Protein AF-0000000076554107 (afdb_homodimer)

InterPro domains:
  IPR000534 Semialdehyde dehydrogenase, NAD-binding [PF01118] (7-116)
  IPR000534 Semialdehyde dehydrogenase, NAD-binding [SM00859] (7-121)
  IPR012280 Semialdehyde dehydrogenase, dimerisation domain [PF02774] (153-327)
  IPR036291 NAD(P)-binding domain superfamily [SSF51735] (6-167)

Nearest PDB structures (foldseek):
  2hjs-assembly1_A-2  TM=8.634E-01  e=2.746E-31  Pseudomonas aeruginosa PAO1
  2r00-assembly2_C-2  TM=8.780E-01  e=4.521E-29  Vibrio cholerae
  2qz9-assembly2_B-2  TM=8.820E-01  e=4.201E-28  Vibrio cholerae
  2yv3-assembly1_B  TM=8.570E-01  e=8.492E-24  Thermus thermophilus HB8
  2r00-assembly1_A  TM=8.072E-01  e=1.768E-21  Vibrio cholerae

Solvent-accessible surface area (backbone atoms only — not comparable to full-atom values): 36390 Å² total; per-residue (Å²): 127,84,82,76,65,45,28,34,35,32,35,18,32,84,33,63,47,19,42,39,30,34,45,50,39,48,74,40,96,59,37,74,35,49,73,43,37,20,25,58,71,90,53,35,68,41,76,47,60,54,39,92,38,80,36,57,26,33,58,74,48,69,72,68,30,58,78,22,49,33,34,36,32,30,40,53,39,67,58,41,68,70,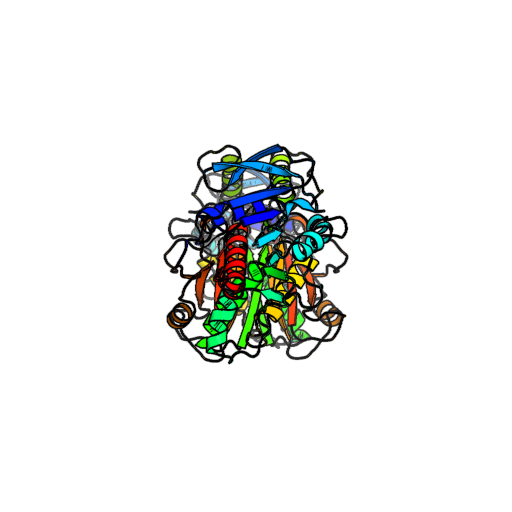44,50,62,42,30,41,73,43,63,19,46,37,40,29,65,46,57,61,52,69,81,42,87,71,36,40,67,42,45,55,73,34,45,61,54,42,48,79,77,44,78,90,74,57,96,68,87,54,94,79,43,62,33,33,28,36,45,51,45,66,22,46,54,53,43,38,51,46,37,34,28,46,74,75,46,50,53,66,38,38,36,35,45,35,35,40,25,25,47,83,66,30,63,67,34,33,49,46,42,51,47,24,44,54,20,56,77,66,73,45,81,62,75,50,66,46,39,61,54,80,45,51,50,23,49,30,70,56,64,52,88,76,18,73,49,54,53,66,60,51,45,51,48,35,52,53,45,32,52,59,53,34,66,80,72,54,62,69,74,48,76,45,52,27,46,38,45,24,51,48,21,32,36,32,50,28,44,36,32,36,75,53,70,41,40,64,68,57,53,51,59,36,51,56,52,89,63,40,40,81,44,56,84,92,45,81,62,62,16,19,66,71,14,52,88,34,76,34,39,26,35,32,77,42,61,74,52,75,90,73,51,65,36,37,45,34,39,38,42,38,11,24,13,45,52,51,39,35,28,52,44,39,51,46,45,50,52,57,51,54,71,65,51,79,78,73,73,79,123,125,84,82,77,65,45,29,34,35,32,34,19,32,85,34,63,47,19,42,40,31,34,44,51,38,46,74,41,98,58,37,76,36,49,74,45,36,21,25,58,70,91,55,35,68,41,76,47,61,52,38,95,36,80,37,54,26,34,58,74,47,69,71,68,29,59,77,22,49,33,35,37,32,29,40,52,39,66,57,42,68,70,44,50,62,44,30,42,73,41,62,19,46,36,39,28,64,45,56,61,54,67,80,42,86,72,35,40,66,42,45,54,72,35,46,60,55,40,48,78,76,44,74,91,76,57,95,66,88,53,94,78,42,64,34,32,27,38,46,50,45,66,22,47,55,53,42,37,51,46,37,34,27,45,75,75,48,50,53,66,37,38,36,36,45,36,37,39,25,26,45,82,66,30,63,67,34,33,50,46,44,50,47,26,44,54,20,57,77,66,73,45,81,62,74,50,67,48,38,62,54,81,44,51,50,23,48,33,70,56,64,52,89,74,17,74,49,55,52,66,61,52,45,51,47,35,54,53,46,31,53,59,53,35,64,81,72,53,63,68,74,47,79,44,53,27,46,39,47,23,50,51,21,32,37,32,49,29,45,36,31,36,75,55,70,40,38,63,67,56,53,50,58,34,49,56,50,90,63,41,40,80,45,56,85,90,45,82,64,63,17,19,66,72,14,50,89,33,78,35,38,27,38,33,78,42,60,74,48,74,89,74,50,64,35,36,46,34,40,38,42,36,11,24,14,45,52,50,38,36,30,51,44,39,50,44,44,50,54,57,53,54,72,64,50,77,78,73,72,80,122

Secondary structure (DSSP, 8-state):
------EEEEETTTSHHHHHHHHHHHTSTTTTSEEEEEE-GGGTT-EEEETTEEEEEEEP-GGGGTT-SEEEE-S-HHHHHHHHHHHHHTT-EEEESS-TTTTSTT-EEE-HHHHHHHHTTS-S-S----TT---EEEPPHHHHHHHHHHHHHHHHS-EEEEEEEEEE-GGGG-HHHHHHHHHHHHHHHTT-PPP-SS-SS--TT--BS---TT-S--HHHHHHHHHHHHHHHHTT-S--EEEEEEE-S-SS-EEEEEEEEEEEEE-HHHHHHHH-STTEEE--TTSPPP-HHHHTT-SSEEEEEEESSGGG--EEEEEEEEEE-HHHHHHHHHHHHHHHHHTTS------/------EEEEETTTSHHHHHHHHHHHTSTTTTSEEEEEE-GGGTT-EEEETTEEEEEEEP-GGGGTT-SEEEE-S-HHHHHHHHHHHHHTT-EEEESS-TTTTSTT-EEE-HHHHHHHHTTS-S-S----TT---EEEPPHHHHHHHHHHHHHHHHS-EEEEEEEEEE-GGGGHHHHHHHHHHHHHHHHTT-PPP-SS-SS--TT--BS---TT-SS-HHHHHHHHHHHHHHHHTT-S--EEEEEEE-S-SS-EEEEEEEEEEEEE-HHHHHHHH-STTEEE--TTSPPP-HHHHTT-SSEEEEEEESSGGG--EEEEEEEEEE-HHHHHHHHHHHHHHHHHTTS------

Sequence (702 aa):
MANRMYRIGIVGASSLAGKELSDELGESLLAASDVMLLDDEDVAGQVTTAGDEPAFIQRIEASSFERMDFVFFAGGADVTKKHWQDARRAGASIVDLTYALEREKDVLVRAPWVAEELEAKIPRTGPEPDLKTPAVVAAHPVAVMLALTMARLQAKLPVASVAATVMEPASEHGRAAMDELHQQTVNLLSFQSLPREQYDAQVSFNLLPALGESAKISLEKTERRIRNQYVSISSGLLPSLALQIVQAPVFHGYVISVLVELSQPTTVVEVEEALSGDHVDLVAEESEPPSNLSAAGQEDIMVRVTGESDGGRPGRRFWLWLAADNLKLAALNAIACASELRRLRPLGKVQMANRMYRIGIVGASSLAGKELSDELGESLLAASDVMLLDDEDVAGQVTTAGDEPAFIQRIEASSFERMDFVFFAGGADVTKKHWQDARRAGASIVDLTYALEREKDVLVRAPWVAEELEAKIPRTGPEPDLKTPAVVAAHPVAVMLALTMARLQAKLPVASVAATVMEPASEHGRAAMDELHQQTVNLLSFQSLPREQYDAQVSFNLLPALGESAKISLEKTERRIRNQYVSISSGLLPSLALQIVQAPVFHGYVISVLVELSQPTTVVEVEEALSGDHVDLVAEESEPPSNLSAAGQEDIMVRVTGESDGGRPGRRFWLWLAADNLKLAALNAIACASELRRLRPLGKVQ

Structure (mmCIF, N/CA/C/O backbone):
data_AF-0000000076554107-model_v1
#
loop_
_entity.id
_entity.type
_entity.pdbx_description
1 polymer 'Aspartate-semialdehyde dehydrogenase'
#
loop_
_atom_site.group_PDB
_atom_site.id
_atom_site.type_symbol
_atom_site.label_atom_id
_atom_site.label_alt_id
_atom_site.label_comp_id
_atom_site.label_asym_id
_atom_site.label_entity_id
_atom_site.label_seq_id
_atom_site.pdbx_PDB_ins_code
_atom_site.Cartn_x
_atom_site.Cartn_y
_atom_site.Cartn_z
_atom_site.occupancy
_atom_site.B_iso_or_equiv
_atom_site.auth_seq_id
_atom_site.auth_comp_id
_atom_site.auth_asym_id
_atom_site.auth_atom_id
_atom_site.pdbx_PDB_model_num
ATOM 1 N N . MET A 1 1 ? 4.543 -50.375 -3.33 1 36.59 1 MET A N 1
ATOM 2 C CA . MET A 1 1 ? 4.055 -49.688 -4.512 1 36.59 1 MET A CA 1
ATOM 3 C C . MET A 1 1 ? 5.215 -49.219 -5.383 1 36.59 1 MET A C 1
ATOM 5 O O . MET A 1 1 ? 6.18 -48.625 -4.879 1 36.59 1 MET A O 1
ATOM 9 N N . ALA A 1 2 ? 5.531 -49.75 -6.363 1 45.75 2 ALA A N 1
ATOM 10 C CA . ALA A 1 2 ? 6.762 -49.625 -7.137 1 45.75 2 ALA A CA 1
ATOM 11 C C . ALA A 1 2 ? 7.09 -48.156 -7.383 1 45.75 2 ALA A C 1
ATOM 13 O O . ALA A 1 2 ? 6.199 -47.344 -7.668 1 45.75 2 ALA A O 1
ATOM 14 N N . ASN A 1 3 ? 8.109 -47.469 -6.848 1 53.06 3 ASN A N 1
ATOM 15 C CA . ASN A 1 3 ? 8.602 -46.094 -6.809 1 53.06 3 ASN A CA 1
ATOM 16 C C . ASN A 1 3 ? 8.641 -45.469 -8.195 1 53.06 3 ASN A C 1
ATOM 18 O O . ASN A 1 3 ? 9.625 -45.625 -8.922 1 53.06 3 ASN A O 1
ATOM 22 N N . ARG A 1 4 ? 7.492 -45.375 -8.93 1 65.31 4 ARG A N 1
ATOM 23 C CA . ARG A 1 4 ? 7.465 -44.875 -10.297 1 65.31 4 ARG A CA 1
ATOM 24 C C . ARG A 1 4 ? 8.156 -43.531 -10.391 1 65.31 4 ARG A C 1
ATOM 26 O O . ARG A 1 4 ? 7.898 -42.625 -9.586 1 65.31 4 ARG A O 1
ATOM 33 N N . MET A 1 5 ? 9.266 -43.531 -11.078 1 83.06 5 MET A N 1
ATOM 34 C CA . MET A 1 5 ? 10.016 -42.312 -11.398 1 83.06 5 MET A CA 1
ATOM 35 C C . MET A 1 5 ? 9.305 -41.531 -12.492 1 83.06 5 MET A C 1
ATOM 37 O O . MET A 1 5 ? 9.109 -42.031 -13.602 1 83.06 5 MET A O 1
ATOM 41 N N . TYR A 1 6 ? 8.773 -40.375 -12.133 1 90.25 6 TYR A N 1
ATOM 42 C CA . TYR A 1 6 ? 8.094 -39.5 -13.102 1 90.25 6 TYR A CA 1
ATOM 43 C C . TYR A 1 6 ? 9.102 -38.75 -13.938 1 90.25 6 TYR A C 1
ATOM 45 O O . TYR A 1 6 ? 10.18 -38.375 -13.453 1 90.25 6 TYR A O 1
ATOM 53 N N . ARG A 1 7 ? 8.727 -38.594 -15.172 1 93.94 7 ARG A N 1
ATOM 54 C CA . ARG A 1 7 ? 9.477 -37.719 -16.047 1 93.94 7 ARG A CA 1
ATOM 55 C C . ARG A 1 7 ? 8.797 -36.344 -16.156 1 93.94 7 ARG A C 1
ATOM 57 O O . ARG A 1 7 ? 7.656 -36.25 -16.609 1 93.94 7 ARG A O 1
ATOM 64 N N . ILE A 1 8 ? 9.547 -35.344 -15.773 1 95.56 8 ILE A N 1
ATOM 65 C CA . ILE A 1 8 ? 8.953 -34.031 -15.656 1 95.56 8 ILE A CA 1
ATOM 66 C C . ILE A 1 8 ? 9.719 -33.031 -16.531 1 95.56 8 ILE A C 1
ATOM 68 O O . ILE A 1 8 ? 10.953 -33.031 -16.531 1 95.56 8 ILE A O 1
ATOM 72 N N . GLY A 1 9 ? 8.992 -32.281 -17.391 1 96.25 9 GLY A N 1
ATOM 73 C CA . GLY A 1 9 ? 9.578 -31.188 -18.141 1 96.25 9 GLY A CA 1
ATOM 74 C C . GLY A 1 9 ? 9.234 -29.828 -17.562 1 96.25 9 GLY A C 1
ATOM 75 O O . GLY A 1 9 ? 8.086 -29.578 -17.188 1 96.25 9 GLY A O 1
ATOM 76 N N . ILE A 1 10 ? 10.234 -28.938 -17.453 1 97.44 10 ILE A N 1
ATOM 77 C CA . ILE A 1 10 ? 10.023 -27.531 -17.109 1 97.44 10 ILE A CA 1
ATOM 78 C C . ILE A 1 10 ? 10.383 -26.656 -18.297 1 97.44 10 ILE A C 1
ATOM 80 O O . ILE A 1 10 ? 11.562 -26.516 -18.656 1 97.44 10 ILE A O 1
ATOM 84 N N . VAL A 1 11 ? 9.391 -26.109 -18.938 1 97.69 11 VAL A N 1
ATOM 85 C CA . VAL A 1 11 ? 9.602 -25.172 -20.031 1 97.69 11 VAL A CA 1
ATOM 86 C C . VAL A 1 11 ? 9.766 -23.75 -19.469 1 97.69 11 VAL A C 1
ATOM 88 O O . VAL A 1 11 ? 8.93 -23.281 -18.688 1 97.69 11 VAL A O 1
ATOM 91 N N . GLY A 1 12 ? 10.734 -23.031 -19.891 1 96.69 12 GLY A N 1
ATOM 92 C CA . GLY A 1 12 ? 11.094 -21.75 -19.281 1 96.69 12 GLY A CA 1
ATOM 93 C C . GLY A 1 12 ? 11.969 -21.906 -18.062 1 96.69 12 GLY A C 1
ATOM 94 O O . GLY A 1 12 ? 11.758 -21.219 -17.047 1 96.69 12 GLY A O 1
ATOM 95 N N . ALA A 1 13 ? 12.891 -22.797 -18.078 1 95.38 13 ALA A N 1
ATOM 96 C CA . ALA A 1 13 ? 13.68 -23.219 -16.906 1 95.38 13 ALA A CA 1
ATOM 97 C C . ALA A 1 13 ? 14.602 -22.094 -16.453 1 95.38 13 ALA A C 1
ATOM 99 O O . ALA A 1 13 ? 15.016 -22.047 -15.297 1 95.38 13 ALA A O 1
ATOM 100 N N . SER A 1 14 ? 14.945 -21.141 -17.328 1 93.38 14 SER A N 1
ATOM 101 C CA . SER A 1 14 ? 15.859 -20.062 -16.984 1 93.38 14 SER A CA 1
ATOM 102 C C . SER A 1 14 ? 15.117 -18.891 -16.344 1 93.38 14 SER A C 1
ATOM 104 O O . SER A 1 14 ? 15.742 -17.984 -15.797 1 93.38 14 SER A O 1
ATOM 106 N N . SER A 1 15 ? 13.828 -18.906 -16.438 1 94.94 15 SER A N 1
ATOM 107 C CA . SER A 1 15 ? 13.047 -17.844 -15.812 1 94.94 15 SER A CA 1
ATOM 108 C C . SER A 1 15 ? 13.102 -17.938 -14.289 1 94.94 15 SER A C 1
ATOM 110 O O . SER A 1 15 ? 13.508 -18.969 -13.734 1 94.94 15 SER A O 1
ATOM 112 N N . LEU A 1 16 ? 12.719 -16.859 -13.602 1 95.44 16 LEU A N 1
ATOM 113 C CA . LEU A 1 16 ? 12.633 -16.875 -12.141 1 95.44 16 LEU A CA 1
ATOM 114 C C . LEU A 1 16 ? 11.672 -17.953 -11.664 1 95.44 16 LEU A C 1
ATOM 116 O O . LEU A 1 16 ? 11.984 -18.703 -10.727 1 95.44 16 LEU A O 1
ATOM 120 N N . ALA A 1 17 ? 10.508 -18.062 -12.305 1 96.5 17 ALA A N 1
ATOM 121 C CA . ALA A 1 17 ? 9.5 -19.062 -11.945 1 96.5 17 ALA A CA 1
ATOM 122 C C . ALA A 1 17 ? 10.016 -20.469 -12.195 1 96.5 17 ALA A C 1
ATOM 124 O O . ALA A 1 17 ? 9.789 -21.375 -11.383 1 96.5 17 ALA A O 1
ATOM 125 N N . GLY A 1 18 ? 10.68 -20.656 -13.344 1 96.12 18 GLY A N 1
ATOM 126 C CA . GLY A 1 18 ? 11.227 -21.969 -13.672 1 96.12 18 GLY A CA 1
ATOM 127 C C . GLY A 1 18 ? 12.273 -22.438 -12.68 1 96.12 18 GLY A C 1
ATOM 128 O O . GLY A 1 18 ? 12.273 -23.594 -12.273 1 96.12 18 GLY A O 1
ATOM 129 N N . LYS A 1 19 ? 13.125 -21.531 -12.312 1 94.19 19 LYS A N 1
ATOM 130 C CA . LYS A 1 19 ? 14.164 -21.859 -11.344 1 94.19 19 LYS A CA 1
ATOM 131 C C . LYS A 1 19 ? 13.562 -22.219 -9.984 1 94.19 19 LYS A C 1
ATOM 133 O O . LYS A 1 19 ? 13.953 -23.219 -9.375 1 94.19 19 LYS A O 1
ATOM 138 N N . GLU A 1 20 ? 12.633 -21.391 -9.523 1 95.56 20 GLU A N 1
ATOM 139 C CA . GLU A 1 20 ? 11.969 -21.656 -8.258 1 95.56 20 GLU A CA 1
ATOM 140 C C . GLU A 1 20 ? 11.25 -23 -8.289 1 95.56 20 GLU A C 1
ATOM 142 O O . GLU A 1 20 ? 11.312 -23.781 -7.332 1 95.56 20 GLU A O 1
ATOM 147 N N . LEU A 1 21 ? 10.578 -23.281 -9.375 1 96.44 21 LEU A N 1
ATOM 148 C CA . LEU A 1 21 ? 9.852 -24.531 -9.547 1 96.44 21 LEU A CA 1
ATOM 149 C C . LEU A 1 21 ? 10.805 -25.719 -9.477 1 96.44 21 LEU A C 1
ATOM 151 O O . LEU A 1 21 ? 10.516 -26.719 -8.82 1 96.44 21 LEU A O 1
ATOM 155 N N . SER A 1 22 ? 11.922 -25.578 -10.188 1 94.38 22 SER A N 1
ATOM 156 C CA . SER A 1 22 ? 12.93 -26.641 -10.18 1 94.38 22 SER A CA 1
ATOM 157 C C . SER A 1 22 ? 13.422 -26.922 -8.766 1 94.38 22 SER A C 1
ATOM 159 O O . SER A 1 22 ? 13.531 -28.078 -8.352 1 94.38 22 SER A O 1
ATOM 161 N N . ASP A 1 23 ? 13.688 -25.891 -8.039 1 93.44 23 ASP A N 1
ATOM 162 C CA . ASP A 1 23 ? 14.164 -26.016 -6.664 1 93.44 23 ASP A CA 1
ATOM 163 C C . ASP A 1 23 ? 13.109 -26.688 -5.781 1 93.44 23 ASP A C 1
ATOM 165 O O . ASP A 1 23 ? 13.43 -27.609 -5.035 1 93.44 23 ASP A O 1
ATOM 169 N N . GLU A 1 24 ? 11.898 -26.25 -5.875 1 94.69 24 GLU A N 1
ATOM 170 C CA . GLU A 1 24 ? 10.828 -26.766 -5.023 1 94.69 24 GLU A CA 1
ATOM 171 C C . GLU A 1 24 ? 10.477 -28.203 -5.383 1 94.69 24 GLU A C 1
ATOM 173 O O . GLU A 1 24 ? 10.102 -29 -4.512 1 94.69 24 GLU A O 1
ATOM 178 N N . LEU A 1 25 ? 10.586 -28.562 -6.68 1 93.31 25 LEU A N 1
ATOM 179 C CA . LEU A 1 25 ? 10.352 -29.938 -7.094 1 93.31 25 LEU A CA 1
ATOM 180 C C . LEU A 1 25 ? 11.328 -30.891 -6.398 1 93.31 25 LEU A C 1
ATOM 182 O O . LEU A 1 25 ? 10.953 -32 -6 1 93.31 25 LEU A O 1
ATOM 186 N N . GLY A 1 26 ? 12.57 -30.391 -6.258 1 88.06 26 GLY A N 1
ATOM 187 C CA . GLY A 1 26 ? 13.602 -31.188 -5.598 1 88.06 26 GLY A CA 1
ATOM 188 C C . GLY A 1 26 ? 13.297 -31.453 -4.133 1 88.06 26 GLY A C 1
ATOM 189 O O . GLY A 1 26 ? 13.812 -32.406 -3.551 1 88.06 26 GLY A O 1
ATOM 190 N N . GLU A 1 27 ? 12.391 -30.656 -3.562 1 88 27 GLU A N 1
ATOM 191 C CA . GLU A 1 27 ? 12.07 -30.766 -2.143 1 88 27 GLU A CA 1
ATOM 192 C C . GLU A 1 27 ? 10.68 -31.375 -1.938 1 88 27 GLU A C 1
ATOM 194 O O . GLU A 1 27 ? 10.219 -31.5 -0.804 1 88 27 GLU A O 1
ATOM 199 N N . SER A 1 28 ? 10.102 -31.766 -3.027 1 87.5 28 SER A N 1
ATOM 200 C CA . SER A 1 28 ? 8.719 -32.25 -2.977 1 87.5 28 SER A CA 1
ATOM 201 C C . SER A 1 28 ? 8.656 -33.75 -3.07 1 87.5 28 SER A C 1
ATOM 203 O O . SER A 1 28 ? 9.688 -34.438 -3.096 1 87.5 28 SER A O 1
ATOM 205 N N . LEU A 1 29 ? 7.406 -34.25 -3.062 1 77.44 29 LEU A N 1
ATOM 206 C CA . LEU A 1 29 ? 7.172 -35.688 -3.223 1 77.44 29 LEU A CA 1
ATOM 207 C C . LEU A 1 29 ? 7.566 -36.156 -4.621 1 77.44 29 LEU A C 1
ATOM 209 O O . LEU A 1 29 ? 7.719 -37.344 -4.867 1 77.44 29 LEU A O 1
ATOM 213 N N . LEU A 1 30 ? 7.828 -35.25 -5.48 1 80.88 30 LEU A N 1
ATOM 214 C CA . LEU A 1 30 ? 8.219 -35.562 -6.852 1 80.88 30 LEU A CA 1
ATOM 215 C C . LEU A 1 30 ? 9.727 -35.438 -7.023 1 80.88 30 LEU A C 1
ATOM 217 O O . LEU A 1 30 ? 10.234 -35.438 -8.148 1 80.88 30 LEU A O 1
ATOM 221 N N . ALA A 1 31 ? 10.414 -35.406 -5.934 1 76.69 31 ALA A N 1
ATOM 222 C CA . ALA A 1 31 ? 11.859 -35.219 -5.93 1 76.69 31 ALA A CA 1
ATOM 223 C C . ALA A 1 31 ? 12.578 -36.312 -6.699 1 76.69 31 ALA A C 1
ATOM 225 O O . ALA A 1 31 ? 13.609 -36.094 -7.324 1 76.69 31 ALA A O 1
ATOM 226 N N . ALA A 1 32 ? 12.047 -37.438 -6.703 1 74.81 32 ALA A N 1
ATOM 227 C CA . ALA A 1 32 ? 12.688 -38.594 -7.336 1 74.81 32 ALA A CA 1
ATOM 228 C C . ALA A 1 32 ? 12.391 -38.656 -8.828 1 74.81 32 ALA A C 1
ATOM 230 O O . ALA A 1 32 ? 12.789 -39.562 -9.523 1 74.81 32 ALA A O 1
ATOM 231 N N . SER A 1 33 ? 12.016 -37.594 -9.344 1 82.81 33 SER A N 1
ATOM 232 C CA . SER A 1 33 ? 11.633 -37.562 -10.758 1 82.81 33 SER A CA 1
ATOM 233 C C . SER A 1 33 ? 12.82 -37.188 -11.633 1 82.81 33 SER A C 1
ATOM 235 O O . SER A 1 33 ? 13.82 -36.656 -11.148 1 82.81 33 SER A O 1
ATOM 237 N N . ASP A 1 34 ? 12.688 -37.656 -12.852 1 88.38 34 ASP A N 1
ATOM 238 C CA . ASP A 1 34 ? 13.586 -37.219 -13.906 1 88.38 34 ASP A CA 1
ATOM 239 C C . ASP A 1 34 ? 13.117 -35.875 -14.484 1 88.38 34 ASP A C 1
ATOM 241 O O . ASP A 1 34 ? 12.141 -35.844 -15.234 1 88.38 34 ASP A O 1
ATOM 245 N N . VAL A 1 35 ? 13.891 -34.812 -14.141 1 92.88 35 VAL A N 1
ATOM 246 C CA . VAL A 1 35 ? 13.453 -33.469 -14.516 1 92.88 35 VAL A CA 1
ATOM 247 C C . VAL A 1 35 ? 14.281 -32.969 -15.703 1 92.88 35 VAL A C 1
ATOM 249 O O . VAL A 1 35 ? 15.508 -32.969 -15.656 1 92.88 35 VAL A O 1
ATOM 252 N N . MET A 1 36 ? 13.633 -32.656 -16.75 1 93.56 36 MET A N 1
ATOM 253 C CA . MET A 1 36 ? 14.266 -32.062 -17.922 1 93.56 36 MET A CA 1
ATOM 254 C C . MET A 1 36 ? 13.992 -30.562 -17.984 1 93.56 36 MET A C 1
ATOM 256 O O . MET A 1 36 ? 12.836 -30.141 -17.906 1 93.56 36 MET A O 1
ATOM 260 N N . LEU A 1 37 ? 15.055 -29.781 -18.078 1 95.69 37 LEU A N 1
ATOM 261 C CA . LEU A 1 37 ? 14.953 -28.328 -18.156 1 95.69 37 LEU A CA 1
ATOM 262 C C . LEU A 1 37 ? 14.953 -27.875 -19.609 1 95.69 37 LEU A C 1
ATOM 264 O O . LEU A 1 37 ? 15.891 -28.156 -20.359 1 95.69 37 LEU A O 1
ATOM 268 N N . LEU A 1 38 ? 13.914 -27.234 -20 1 96.19 38 LEU A N 1
ATOM 269 C CA . LEU A 1 38 ? 13.742 -26.812 -21.391 1 96.19 38 LEU A CA 1
ATOM 270 C C . LEU A 1 38 ? 13.602 -25.297 -21.484 1 96.19 38 LEU A C 1
ATOM 272 O O . LEU A 1 38 ? 12.977 -24.672 -20.609 1 96.19 38 LEU A O 1
ATOM 276 N N . ASP A 1 39 ? 14.148 -24.688 -22.469 1 94.12 39 ASP A N 1
ATOM 277 C CA . ASP A 1 39 ? 13.992 -23.25 -22.688 1 94.12 39 ASP A CA 1
ATOM 278 C C . ASP A 1 39 ? 14.312 -22.906 -24.141 1 94.12 39 ASP A C 1
ATOM 280 O O . ASP A 1 39 ? 14.617 -23.781 -24.953 1 94.12 39 ASP A O 1
ATOM 284 N N . ASP A 1 40 ? 14.117 -21.656 -24.484 1 86.75 40 ASP A N 1
ATOM 285 C CA . ASP A 1 40 ? 14.391 -21.188 -25.844 1 86.75 40 ASP A CA 1
ATOM 286 C C . ASP A 1 40 ? 15.859 -21.375 -26.203 1 86.75 40 ASP A C 1
ATOM 288 O O . ASP A 1 40 ? 16.703 -21.625 -25.328 1 86.75 40 ASP A O 1
ATOM 292 N N . GLU A 1 41 ? 16.125 -21.141 -27.453 1 81.25 41 GLU A N 1
ATOM 293 C CA . GLU A 1 41 ? 17.438 -21.438 -28.016 1 81.25 41 GLU A CA 1
ATOM 294 C C . GLU A 1 41 ? 18.516 -20.547 -27.422 1 81.25 41 GLU A C 1
ATOM 296 O O . GLU A 1 41 ? 19.641 -20.984 -27.219 1 81.25 41 GLU A O 1
ATOM 301 N N . ASP A 1 42 ? 18.125 -19.406 -27.062 1 82.94 42 ASP A N 1
ATOM 302 C CA . ASP A 1 42 ? 19.094 -18.406 -26.641 1 82.94 42 ASP A CA 1
ATOM 303 C C . ASP A 1 42 ? 19.734 -18.797 -25.312 1 82.94 42 ASP A C 1
ATOM 305 O O . ASP A 1 42 ? 20.859 -18.391 -25 1 82.94 42 ASP A O 1
ATOM 309 N N . VAL A 1 43 ? 19.062 -19.625 -24.578 1 82.38 43 VAL A N 1
ATOM 310 C CA . VAL A 1 43 ? 19.578 -19.984 -23.266 1 82.38 43 VAL A CA 1
ATOM 311 C C . VAL A 1 43 ? 19.906 -21.484 -23.234 1 82.38 43 VAL A C 1
ATOM 313 O O . VAL A 1 43 ? 20.406 -22 -22.234 1 82.38 43 VAL A O 1
ATOM 316 N N . ALA A 1 44 ? 19.656 -22.125 -24.297 1 83.19 44 ALA A N 1
ATOM 317 C CA . ALA A 1 44 ? 19.969 -23.547 -24.391 1 83.19 44 ALA A CA 1
ATOM 318 C C . ALA A 1 44 ? 21.469 -23.781 -24.188 1 83.19 44 ALA A C 1
ATOM 320 O O . ALA A 1 44 ? 22.297 -23.031 -24.703 1 83.19 44 ALA A O 1
ATOM 321 N N . GLY A 1 45 ? 21.766 -24.797 -23.422 1 84.06 45 GLY A N 1
ATOM 322 C CA . GLY A 1 45 ? 23.156 -25.141 -23.156 1 84.06 45 GLY A CA 1
ATOM 323 C C . GLY A 1 45 ? 23.672 -24.578 -21.844 1 84.06 45 GLY A C 1
ATOM 324 O O . GLY A 1 45 ? 24.688 -25.031 -21.328 1 84.06 45 GLY A O 1
ATOM 325 N N . GLN A 1 46 ? 22.891 -23.594 -21.312 1 85.44 46 GLN A N 1
ATOM 326 C CA . GLN A 1 46 ? 23.297 -23.031 -20.031 1 85.44 46 GLN A CA 1
ATOM 327 C C . GLN A 1 46 ? 23.125 -24.047 -18.906 1 85.44 46 GLN A C 1
ATOM 329 O O . GLN A 1 46 ? 22.219 -24.891 -18.953 1 85.44 46 GLN A O 1
ATOM 334 N N . VAL A 1 47 ? 24.078 -23.922 -18.016 1 82.44 47 VAL A N 1
ATOM 335 C CA . VAL A 1 47 ? 24.047 -24.844 -16.875 1 82.44 47 VAL A CA 1
ATOM 336 C C . VAL A 1 47 ? 23.297 -24.188 -15.711 1 82.44 47 VAL A C 1
ATOM 338 O O . VAL A 1 47 ? 23.484 -23 -15.43 1 82.44 47 VAL A O 1
ATOM 341 N N . THR A 1 48 ? 22.484 -24.891 -15.195 1 84.88 48 THR A N 1
ATOM 342 C CA . THR A 1 48 ? 21.766 -24.5 -13.984 1 84.88 48 THR A CA 1
ATOM 343 C C . THR A 1 48 ? 21.609 -25.688 -13.039 1 84.88 48 THR A C 1
ATOM 345 O O . THR A 1 48 ? 22.5 -26.547 -12.969 1 84.88 48 THR A O 1
ATOM 348 N N . THR A 1 49 ? 20.797 -25.547 -12.117 1 75.19 49 THR A N 1
ATOM 349 C CA . THR A 1 49 ? 20.625 -26.672 -11.188 1 75.19 49 THR A CA 1
ATOM 350 C C . THR A 1 49 ? 19.188 -27.203 -11.266 1 75.19 49 THR A C 1
ATOM 352 O O . THR A 1 49 ? 18.25 -26.453 -11.539 1 75.19 49 THR A O 1
ATOM 355 N N . ALA A 1 50 ? 19.047 -28.469 -11.289 1 75 50 ALA A N 1
ATOM 356 C CA . ALA A 1 50 ? 17.797 -29.172 -11 1 75 50 ALA A CA 1
ATOM 357 C C . ALA A 1 50 ? 17.844 -29.812 -9.617 1 75 50 ALA A C 1
ATOM 359 O O . ALA A 1 50 ? 18.453 -30.875 -9.43 1 75 50 ALA A O 1
ATOM 360 N N . GLY A 1 51 ? 17.203 -29.078 -8.75 1 72.69 51 GLY A N 1
ATOM 361 C CA . GLY A 1 51 ? 17.484 -29.438 -7.363 1 72.69 51 GLY A CA 1
ATOM 362 C C . GLY A 1 51 ? 18.906 -29.141 -6.953 1 72.69 51 GLY A C 1
ATOM 363 O O . GLY A 1 51 ? 19.391 -28.016 -7.117 1 72.69 51 GLY A O 1
ATOM 364 N N . ASP A 1 52 ? 19.594 -30.172 -6.539 1 73.31 52 ASP A N 1
ATOM 365 C CA . ASP A 1 52 ? 20.969 -30.016 -6.059 1 73.31 52 ASP A CA 1
ATOM 366 C C . ASP A 1 52 ? 21.969 -30.484 -7.105 1 73.31 52 ASP A C 1
ATOM 368 O O . ASP A 1 52 ? 23.172 -30.531 -6.844 1 73.31 52 ASP A O 1
ATOM 372 N N . GLU A 1 53 ? 21.422 -30.844 -8.328 1 79.31 53 GLU A N 1
ATOM 373 C CA . GLU A 1 53 ? 22.312 -31.406 -9.352 1 79.31 53 GLU A CA 1
ATOM 374 C C . GLU A 1 53 ? 22.469 -30.453 -10.531 1 79.31 53 GLU A C 1
ATOM 376 O O . GLU A 1 53 ? 21.5 -29.781 -10.93 1 79.31 53 GLU A O 1
ATOM 381 N N . PRO A 1 54 ? 23.594 -30.375 -10.945 1 82.56 54 PRO A N 1
ATOM 382 C CA . PRO A 1 54 ? 23.766 -29.578 -12.164 1 82.56 54 PRO A CA 1
ATOM 383 C C . PRO A 1 54 ? 22.984 -30.125 -13.352 1 82.56 54 PRO A C 1
ATOM 385 O O . PRO A 1 54 ? 22.859 -31.344 -13.5 1 82.56 54 PRO A O 1
ATOM 388 N N . ALA A 1 55 ? 22.344 -29.312 -14 1 85.94 55 ALA A N 1
ATOM 389 C CA . ALA A 1 55 ? 21.562 -29.719 -15.18 1 85.94 55 ALA A CA 1
ATOM 390 C C . ALA A 1 55 ? 21.719 -28.688 -16.297 1 85.94 55 ALA A C 1
ATOM 392 O O . ALA A 1 55 ? 21.969 -27.516 -16.047 1 85.94 55 ALA A O 1
ATOM 393 N N . PHE A 1 56 ? 21.562 -29.219 -17.531 1 90.44 56 PHE A N 1
ATOM 394 C CA . PHE A 1 56 ? 21.641 -28.344 -18.703 1 90.44 56 PHE A CA 1
ATOM 395 C C . PHE A 1 56 ? 20.25 -27.984 -19.203 1 90.44 56 PHE A C 1
ATOM 397 O O . PHE A 1 56 ? 19.359 -28.844 -19.219 1 90.44 56 PHE A O 1
ATOM 404 N N . ILE A 1 57 ? 20.156 -26.812 -19.578 1 93.56 57 ILE A N 1
ATOM 405 C CA . ILE A 1 57 ? 18.922 -26.391 -20.219 1 93.56 57 ILE A CA 1
ATOM 406 C C . ILE A 1 57 ? 18.922 -26.844 -21.688 1 93.56 57 ILE A C 1
ATOM 408 O O . ILE A 1 57 ? 19.891 -26.578 -22.422 1 93.56 57 ILE A O 1
ATOM 412 N N . GLN A 1 58 ? 17.938 -27.578 -22.078 1 94.25 58 GLN A N 1
ATOM 413 C CA . GLN A 1 58 ? 17.844 -28.094 -23.438 1 94.25 58 GLN A CA 1
ATOM 414 C C . GLN A 1 58 ? 16.891 -27.25 -24.266 1 94.25 58 GLN A C 1
ATOM 416 O O . GLN A 1 58 ? 15.984 -26.609 -23.719 1 94.25 58 GLN A O 1
ATOM 421 N N . ARG A 1 59 ? 17.109 -27.281 -25.531 1 94.38 59 ARG A N 1
ATOM 422 C CA . ARG A 1 59 ? 16.203 -26.578 -26.453 1 94.38 59 ARG A CA 1
ATOM 423 C C . ARG A 1 59 ? 14.852 -27.281 -26.531 1 94.38 59 ARG A C 1
ATOM 425 O O . ARG A 1 59 ? 14.781 -28.516 -26.469 1 94.38 59 ARG A O 1
ATOM 432 N N . ILE A 1 60 ? 13.82 -26.5 -26.781 1 94.75 60 ILE A N 1
ATOM 433 C CA . ILE A 1 60 ? 12.477 -27.047 -26.922 1 94.75 60 ILE A CA 1
ATOM 434 C C . ILE A 1 60 ? 12.266 -27.578 -28.328 1 94.75 60 ILE A C 1
ATOM 436 O O . ILE A 1 60 ? 12.398 -26.844 -29.312 1 94.75 60 ILE A O 1
ATOM 440 N N . GLU A 1 61 ? 11.984 -28.766 -28.453 1 92.12 61 GLU A N 1
ATOM 441 C CA . GLU A 1 61 ? 11.531 -29.422 -29.672 1 92.12 61 GLU A CA 1
ATOM 442 C C . GLU A 1 61 ? 10.25 -30.219 -29.438 1 92.12 61 GLU A C 1
ATOM 444 O O . GLU A 1 61 ? 9.891 -30.5 -28.297 1 92.12 61 GLU A O 1
ATOM 449 N N . ALA A 1 62 ? 9.57 -30.469 -30.516 1 89.19 62 ALA A N 1
ATOM 450 C CA . ALA A 1 62 ? 8.344 -31.25 -30.359 1 89.19 62 ALA A CA 1
ATOM 451 C C . ALA A 1 62 ? 8.625 -32.594 -29.688 1 89.19 62 ALA A C 1
ATOM 453 O O . ALA A 1 62 ? 7.82 -33.062 -28.875 1 89.19 62 ALA A O 1
ATOM 454 N N . SER A 1 63 ? 9.719 -33.156 -29.969 1 92.94 63 SER A N 1
ATOM 455 C CA . SER A 1 63 ? 10.07 -34.5 -29.453 1 92.94 63 SER A CA 1
ATOM 456 C C . SER A 1 63 ? 10.523 -34.406 -28 1 92.94 63 SER A C 1
ATOM 458 O O . SER A 1 63 ? 10.625 -35.438 -27.312 1 92.94 63 SER A O 1
ATOM 460 N N . SER A 1 64 ? 10.742 -33.188 -27.562 1 93.62 64 SER A N 1
ATOM 461 C CA . SER A 1 64 ? 11.227 -33 -26.188 1 93.62 64 SER A CA 1
ATOM 462 C C . SER A 1 64 ? 10.227 -33.531 -25.172 1 93.62 64 SER A C 1
ATOM 464 O O . SER A 1 64 ? 10.594 -33.844 -24.031 1 93.62 64 SER A O 1
ATOM 466 N N . PHE A 1 65 ? 9 -33.562 -25.547 1 96.69 65 PHE A N 1
ATOM 467 C CA . PHE A 1 65 ? 7.941 -33.844 -24.594 1 96.69 65 PHE A CA 1
ATOM 468 C C . PHE A 1 65 ? 7.625 -35.344 -24.562 1 96.69 65 PHE A C 1
ATOM 470 O O . PHE A 1 65 ? 6.793 -35.781 -23.781 1 96.69 65 PHE A O 1
ATOM 477 N N . GLU A 1 66 ? 8.312 -36.125 -25.406 1 94.56 66 GLU A N 1
ATOM 478 C CA . GLU A 1 66 ? 8.047 -37.562 -25.484 1 94.56 66 GLU A CA 1
ATOM 479 C C . GLU A 1 66 ? 8.281 -38.25 -24.141 1 94.56 66 GLU A C 1
ATOM 481 O O . GLU A 1 66 ? 9.281 -37.969 -23.469 1 94.56 66 GLU A O 1
ATOM 486 N N . ARG A 1 67 ? 7.289 -39.062 -23.672 1 92.25 67 ARG A N 1
ATOM 487 C CA . ARG A 1 67 ? 7.324 -39.906 -22.484 1 92.25 67 ARG A CA 1
ATOM 488 C C . ARG A 1 67 ? 7.281 -39.062 -21.203 1 92.25 67 ARG A C 1
ATOM 490 O O . ARG A 1 67 ? 7.566 -39.562 -20.109 1 92.25 67 ARG A O 1
ATOM 497 N N . MET A 1 68 ? 7.016 -37.812 -21.344 1 94.25 68 MET A N 1
ATOM 498 C CA . MET A 1 68 ? 6.891 -37 -20.125 1 94.25 68 MET A CA 1
ATOM 499 C C . MET A 1 68 ? 5.551 -37.219 -19.438 1 94.25 68 MET A C 1
ATOM 501 O O . MET A 1 68 ? 4.52 -37.344 -20.109 1 94.25 68 MET A O 1
ATOM 505 N N . ASP A 1 69 ? 5.664 -37.375 -18.156 1 94.19 69 ASP A N 1
ATOM 506 C CA . ASP A 1 69 ? 4.438 -37.531 -17.375 1 94.19 69 ASP A CA 1
ATOM 507 C C . ASP A 1 69 ? 3.811 -36.156 -17.109 1 94.19 69 ASP A C 1
ATOM 509 O O . ASP A 1 69 ? 2.594 -36 -17.219 1 94.19 69 ASP A O 1
ATOM 513 N N . PHE A 1 70 ? 4.617 -35.188 -16.781 1 96.25 70 PHE A N 1
ATOM 514 C CA . PHE A 1 70 ? 4.18 -33.812 -16.469 1 96.25 70 PHE A CA 1
ATOM 515 C C . PHE A 1 70 ? 5.043 -32.812 -17.203 1 96.25 70 PHE A C 1
ATOM 517 O O . PHE A 1 70 ? 6.25 -32.969 -17.344 1 96.25 70 PHE A O 1
ATOM 524 N N . VAL A 1 71 ? 4.422 -31.734 -17.641 1 97.81 71 VAL A N 1
ATOM 525 C CA . VAL A 1 71 ? 5.145 -30.594 -18.188 1 97.81 71 VAL A CA 1
ATOM 526 C C . VAL A 1 71 ? 4.645 -29.312 -17.547 1 97.81 71 VAL A C 1
ATOM 528 O O . VAL A 1 71 ? 3.445 -29.016 -17.562 1 97.81 71 VAL A O 1
ATOM 531 N N . PHE A 1 72 ? 5.578 -28.578 -16.938 1 98.56 72 PHE A N 1
ATOM 532 C CA . PHE A 1 72 ? 5.301 -27.25 -16.391 1 98.56 72 PHE A CA 1
ATOM 533 C C . PHE A 1 72 ? 5.734 -26.156 -17.359 1 98.56 72 PHE A C 1
ATOM 535 O O . PHE A 1 72 ? 6.863 -26.188 -17.859 1 98.56 72 PHE A O 1
ATOM 542 N N . PHE A 1 73 ? 4.852 -25.281 -17.688 1 98.69 73 PHE A N 1
ATOM 543 C CA . PHE A 1 73 ? 5.211 -24.094 -18.453 1 98.69 73 PHE A CA 1
ATOM 544 C C . PHE A 1 73 ? 5.41 -22.891 -17.547 1 98.69 73 PHE A C 1
ATOM 546 O O . PHE A 1 73 ? 4.453 -22.391 -16.953 1 98.69 73 PHE A O 1
ATOM 553 N N . ALA A 1 74 ? 6.594 -22.375 -17.438 1 97.81 74 ALA A N 1
ATOM 554 C CA . ALA A 1 74 ? 6.945 -21.344 -16.469 1 97.81 74 ALA A CA 1
ATOM 555 C C . ALA A 1 74 ? 7.699 -20.203 -17.156 1 97.81 74 ALA A C 1
ATOM 557 O O . ALA A 1 74 ? 8.258 -19.328 -16.469 1 97.81 74 ALA A O 1
ATOM 558 N N . GLY A 1 75 ? 7.789 -20.219 -18.453 1 94.75 75 GLY A N 1
ATOM 559 C CA . GLY A 1 75 ? 8.461 -19.172 -19.203 1 94.75 75 GLY A CA 1
ATOM 560 C C . GLY A 1 75 ? 7.52 -18.062 -19.641 1 94.75 75 GLY A C 1
ATOM 561 O O . GLY A 1 75 ? 6.746 -17.531 -18.844 1 94.75 75 GLY A O 1
ATOM 562 N N . GLY A 1 76 ? 7.605 -17.656 -20.891 1 94.56 76 GLY A N 1
ATOM 563 C CA . GLY A 1 76 ? 6.73 -16.641 -21.469 1 94.56 76 GLY A CA 1
ATOM 564 C C . GLY A 1 76 ? 5.445 -17.219 -22.031 1 94.56 76 GLY A C 1
ATOM 565 O O . GLY A 1 76 ? 5.418 -18.359 -22.484 1 94.56 76 GLY A O 1
ATOM 566 N N . ALA A 1 77 ? 4.441 -16.391 -22.016 1 96.38 77 ALA A N 1
ATOM 567 C CA . ALA A 1 77 ? 3.135 -16.797 -22.531 1 96.38 77 ALA A CA 1
ATOM 568 C C . ALA A 1 77 ? 3.238 -17.234 -23.984 1 96.38 77 ALA A C 1
ATOM 570 O O . ALA A 1 77 ? 2.568 -18.188 -24.406 1 96.38 77 ALA A O 1
ATOM 571 N N . ASP A 1 78 ? 4.062 -16.594 -24.719 1 95.88 78 ASP A N 1
ATOM 572 C CA . ASP A 1 78 ? 4.207 -16.922 -26.141 1 95.88 78 ASP A CA 1
ATOM 573 C C . ASP A 1 78 ? 4.801 -18.312 -26.328 1 95.88 78 ASP A C 1
ATOM 575 O O . ASP A 1 78 ? 4.391 -19.047 -27.234 1 95.88 78 ASP A O 1
ATOM 579 N N . VAL A 1 79 ? 5.742 -18.641 -25.531 1 95.94 79 VAL A N 1
ATOM 580 C CA . VAL A 1 79 ? 6.371 -19.953 -25.594 1 95.94 79 VAL A CA 1
ATOM 581 C C . VAL A 1 79 ? 5.352 -21.031 -25.234 1 95.94 79 VAL A C 1
ATOM 583 O O . VAL A 1 79 ? 5.289 -22.078 -25.875 1 95.94 79 VAL A O 1
ATOM 586 N N . THR A 1 80 ? 4.582 -20.781 -24.203 1 97.88 80 THR A N 1
ATOM 587 C CA . THR A 1 80 ? 3.535 -21.719 -23.797 1 97.88 80 THR A CA 1
ATOM 588 C C . THR A 1 80 ? 2.547 -21.953 -24.938 1 97.88 80 THR A C 1
ATOM 590 O O . THR A 1 80 ? 2.244 -23.094 -25.281 1 97.88 80 THR A O 1
ATOM 593 N N . LYS A 1 81 ? 2.104 -20.891 -25.578 1 97.56 81 LYS A N 1
ATOM 594 C CA . LYS A 1 81 ? 1.137 -21 -26.656 1 97.56 81 LYS A CA 1
ATOM 595 C C . LYS A 1 81 ? 1.696 -21.812 -27.828 1 97.56 81 LYS A C 1
ATOM 597 O O . LYS A 1 81 ? 0.969 -22.578 -28.453 1 97.56 81 LYS A O 1
ATOM 602 N N . LYS A 1 82 ? 2.918 -21.656 -28 1 96.25 82 LYS A N 1
ATOM 603 C CA . LYS A 1 82 ? 3.574 -22.297 -29.141 1 96.25 82 LYS A CA 1
ATOM 604 C C . LYS A 1 82 ? 3.74 -23.797 -28.906 1 96.25 82 LYS A C 1
ATOM 606 O O . LYS A 1 82 ? 3.635 -24.578 -29.844 1 96.25 82 LYS A O 1
ATOM 611 N N . HIS A 1 83 ? 3.951 -24.219 -27.656 1 97.25 83 HIS A N 1
ATOM 612 C CA . HIS A 1 83 ? 4.496 -25.562 -27.484 1 97.25 83 HIS A CA 1
ATOM 613 C C . HIS A 1 83 ? 3.539 -26.453 -26.688 1 97.25 83 HIS A C 1
ATOM 615 O O . HIS A 1 83 ? 3.711 -27.672 -26.641 1 97.25 83 HIS A O 1
ATOM 621 N N . TRP A 1 84 ? 2.484 -25.922 -26.078 1 97.75 84 TRP A N 1
ATOM 622 C CA . TRP A 1 84 ? 1.704 -26.719 -25.125 1 97.75 84 TRP A CA 1
ATOM 623 C C . TRP A 1 84 ? 0.972 -27.844 -25.859 1 97.75 84 TRP A C 1
ATOM 625 O O . TRP A 1 84 ? 0.76 -28.922 -25.281 1 97.75 84 TRP A O 1
ATOM 635 N N . GLN A 1 85 ? 0.64 -27.688 -27.141 1 97.44 85 GLN A N 1
ATOM 636 C CA . GLN A 1 85 ? -0.063 -28.734 -27.891 1 97.44 85 GLN A CA 1
ATOM 637 C C . GLN A 1 85 ? 0.848 -29.922 -28.172 1 97.44 85 GLN A C 1
ATOM 639 O O . GLN A 1 85 ? 0.389 -31.062 -28.203 1 97.44 85 GLN A O 1
ATOM 644 N N . ASP A 1 86 ? 2.113 -29.609 -28.422 1 97.38 86 ASP A N 1
ATOM 645 C CA . ASP A 1 86 ? 3.078 -30.703 -28.578 1 97.38 86 ASP A CA 1
ATOM 646 C C . ASP A 1 86 ? 3.16 -31.562 -27.312 1 97.38 86 ASP A C 1
ATOM 648 O O . ASP A 1 86 ? 3.186 -32.781 -27.406 1 97.38 86 ASP A O 1
ATOM 652 N N . ALA A 1 87 ? 3.207 -30.938 -26.156 1 97.19 87 ALA A N 1
ATOM 653 C CA . ALA A 1 87 ? 3.227 -31.641 -24.875 1 97.19 87 ALA A CA 1
ATOM 654 C C . ALA A 1 87 ? 1.951 -32.438 -24.672 1 97.19 87 ALA A C 1
ATOM 656 O O . ALA A 1 87 ? 2.002 -33.594 -24.234 1 97.19 87 ALA A O 1
ATOM 657 N N . ARG A 1 88 ? 0.84 -31.844 -25.047 1 96 88 ARG A N 1
ATOM 658 C CA . ARG A 1 88 ? -0.453 -32.5 -24.906 1 96 88 ARG A CA 1
ATOM 659 C C . ARG A 1 88 ? -0.522 -33.75 -25.797 1 96 88 ARG A C 1
ATOM 661 O O . ARG A 1 88 ? -0.934 -34.812 -25.344 1 96 88 ARG A O 1
ATOM 668 N N . ARG A 1 89 ? -0.099 -33.625 -27 1 95.56 89 ARG A N 1
ATOM 669 C CA . ARG A 1 89 ? -0.13 -34.719 -27.953 1 95.56 89 ARG A CA 1
ATOM 670 C C . ARG A 1 89 ? 0.771 -35.875 -27.5 1 95.56 89 ARG A C 1
ATOM 672 O O . ARG A 1 89 ? 0.471 -37.031 -27.734 1 95.56 89 ARG A O 1
ATOM 679 N N . ALA A 1 90 ? 1.803 -35.5 -26.844 1 95.5 90 ALA A N 1
ATOM 680 C CA . ALA A 1 90 ? 2.744 -36.5 -26.344 1 95.5 90 ALA A CA 1
ATOM 681 C C . ALA A 1 90 ? 2.186 -37.219 -25.109 1 95.5 90 ALA A C 1
ATOM 683 O O . ALA A 1 90 ? 2.773 -38.188 -24.625 1 95.5 90 ALA A O 1
ATOM 684 N N . GLY A 1 91 ? 1.058 -36.719 -24.516 1 93 91 GLY A N 1
ATOM 685 C CA . GLY A 1 91 ? 0.367 -37.438 -23.438 1 93 91 GLY A CA 1
ATOM 686 C C . GLY A 1 91 ? 0.708 -36.875 -22.062 1 93 91 GLY A C 1
ATOM 687 O O . GLY A 1 91 ? 0.316 -37.469 -21.047 1 93 91 GLY A O 1
ATOM 688 N N . ALA A 1 92 ? 1.412 -35.781 -22.016 1 95.12 92 ALA A N 1
ATOM 689 C CA . ALA A 1 92 ? 1.827 -35.219 -20.719 1 95.12 92 ALA A CA 1
ATOM 690 C C . ALA A 1 92 ? 0.671 -34.5 -20.047 1 95.12 92 ALA A C 1
ATOM 692 O O . ALA A 1 92 ? -0.182 -33.906 -20.719 1 95.12 92 ALA A O 1
ATOM 693 N N . SER A 1 93 ? 0.609 -34.562 -18.703 1 95.75 93 SER A N 1
ATOM 694 C CA . SER A 1 93 ? -0.213 -33.625 -17.938 1 95.75 93 SER A CA 1
ATOM 695 C C . SER A 1 93 ? 0.423 -32.25 -17.891 1 95.75 93 SER A C 1
ATOM 697 O O . SER A 1 93 ? 1.611 -32.125 -17.578 1 95.75 93 SER A O 1
ATOM 699 N N . ILE A 1 94 ? -0.383 -31.25 -18.188 1 98.06 94 ILE A N 1
ATOM 700 C CA . ILE A 1 94 ? 0.186 -29.922 -18.375 1 98.06 94 ILE A CA 1
ATOM 701 C C . ILE A 1 94 ? -0.253 -28.984 -17.25 1 98.06 94 ILE A C 1
ATOM 703 O O . ILE A 1 94 ? -1.442 -28.906 -16.938 1 98.06 94 ILE A O 1
ATOM 707 N N . VAL A 1 95 ? 0.714 -28.297 -16.625 1 98.62 95 VAL A N 1
ATOM 708 C CA . VAL A 1 95 ? 0.474 -27.25 -15.641 1 98.62 95 VAL A CA 1
ATOM 709 C C . VAL A 1 95 ? 1.052 -25.922 -16.156 1 98.62 95 VAL A C 1
ATOM 711 O O . VAL A 1 95 ? 2.264 -25.812 -16.344 1 98.62 95 VAL A O 1
ATOM 714 N N . ASP A 1 96 ? 0.211 -24.984 -16.375 1 98.81 96 ASP A N 1
ATOM 715 C CA . ASP A 1 96 ? 0.593 -23.688 -16.922 1 98.81 96 ASP A CA 1
ATOM 716 C C . ASP A 1 96 ? 0.738 -22.641 -15.82 1 98.81 96 ASP A C 1
ATOM 718 O O . ASP A 1 96 ? -0.236 -22.312 -15.141 1 98.81 96 ASP A O 1
ATOM 722 N N . LEU A 1 97 ? 1.936 -22.078 -15.641 1 98.62 97 LEU A N 1
ATOM 723 C CA . LEU A 1 97 ? 2.191 -21 -14.695 1 98.62 97 LEU A CA 1
ATOM 724 C C . LEU A 1 97 ? 2.217 -19.656 -15.406 1 98.62 97 LEU A C 1
ATOM 726 O O . LEU A 1 97 ? 2.348 -18.609 -14.758 1 98.62 97 LEU A O 1
ATOM 730 N N . THR A 1 98 ? 2.033 -19.656 -16.734 1 98 98 THR A N 1
ATOM 731 C CA . THR A 1 98 ? 2.172 -18.438 -17.516 1 98 98 THR A CA 1
ATOM 732 C C . THR A 1 98 ? 0.808 -17.797 -17.766 1 98 98 THR A C 1
ATOM 734 O O . THR A 1 98 ? 0.726 -16.672 -18.25 1 98 98 THR A O 1
ATOM 737 N N . TYR A 1 99 ? -0.206 -18.5 -17.531 1 98 99 TYR A N 1
ATOM 738 C CA . TYR A 1 99 ? -1.599 -18.078 -17.672 1 98 99 TYR A CA 1
ATOM 739 C C . TYR A 1 99 ? -1.999 -18 -19.141 1 98 99 TYR A C 1
ATOM 741 O O . TYR A 1 99 ? -3.076 -17.484 -19.469 1 98 99 TYR A O 1
ATOM 749 N N . ALA A 1 100 ? -1.195 -18.453 -20.016 1 98.06 100 ALA A N 1
ATOM 750 C CA . ALA A 1 100 ? -1.426 -18.359 -21.453 1 98.06 100 ALA A CA 1
ATOM 751 C C . ALA A 1 100 ? -2.639 -19.188 -21.859 1 98.06 100 ALA A C 1
ATOM 753 O O . ALA A 1 100 ? -3.295 -18.891 -22.859 1 98.06 100 ALA A O 1
ATOM 754 N N . LEU A 1 101 ? -2.986 -20.172 -21.078 1 98.44 101 LEU A N 1
ATOM 755 C CA . LEU A 1 101 ? -3.986 -21.141 -21.5 1 98.44 101 LEU A CA 1
ATOM 756 C C . LEU A 1 101 ? -5.328 -20.875 -20.828 1 98.44 101 LEU A C 1
ATOM 758 O O . LEU A 1 101 ? -6.262 -21.672 -20.953 1 98.44 101 LEU A O 1
ATOM 762 N N . GLU A 1 102 ? -5.449 -19.766 -20.141 1 96.5 102 GLU A N 1
ATOM 763 C CA . GLU A 1 102 ? -6.629 -19.438 -19.344 1 96.5 102 GLU A CA 1
ATOM 764 C C . GLU A 1 102 ? -7.895 -19.469 -20.188 1 96.5 102 GLU A C 1
ATOM 766 O O . GLU A 1 102 ? -8.977 -19.797 -19.703 1 96.5 102 GLU A O 1
ATOM 771 N N . ARG A 1 103 ? -7.801 -19.219 -21.422 1 95.06 103 ARG A N 1
ATOM 772 C CA . ARG A 1 103 ? -8.984 -19.078 -22.266 1 95.06 103 ARG A CA 1
ATOM 773 C C . ARG A 1 103 ? -9.172 -20.328 -23.141 1 95.06 103 ARG A C 1
ATOM 775 O O . ARG A 1 103 ? -10.094 -20.375 -23.953 1 95.06 103 ARG A O 1
ATOM 782 N N . GLU A 1 104 ? -8.305 -21.266 -23.016 1 96.94 104 GLU A N 1
ATOM 783 C CA . GLU A 1 104 ? -8.438 -22.5 -23.781 1 96.94 104 GLU A CA 1
ATOM 784 C C . GLU A 1 104 ? -9.617 -23.328 -23.281 1 96.94 104 GLU A C 1
ATOM 786 O O . GLU A 1 104 ? -9.859 -23.406 -22.078 1 96.94 104 GLU A O 1
ATOM 791 N N . LYS A 1 105 ? -10.297 -23.922 -24.203 1 95.94 105 LYS A N 1
ATOM 792 C CA . LYS A 1 105 ? -11.469 -24.734 -23.875 1 95.94 105 LYS A CA 1
ATOM 793 C C . LYS A 1 105 ? -11.117 -25.859 -22.922 1 95.94 105 LYS A C 1
ATOM 795 O O . LYS A 1 105 ? -10.109 -26.547 -23.109 1 95.94 105 LYS A O 1
ATOM 800 N N . ASP A 1 106 ? -11.828 -26.031 -21.828 1 95.31 106 ASP A N 1
ATOM 801 C CA . ASP A 1 106 ? -11.797 -27.125 -20.875 1 95.31 106 ASP A CA 1
ATOM 802 C C . ASP A 1 106 ? -10.555 -27.047 -19.984 1 95.31 106 ASP A C 1
ATOM 804 O O . ASP A 1 106 ? -10.297 -27.953 -19.188 1 95.31 106 ASP A O 1
ATOM 808 N N . VAL A 1 107 ? -9.727 -26 -20.203 1 97.62 107 VAL A N 1
ATOM 809 C CA . VAL A 1 107 ? -8.625 -25.75 -19.281 1 97.62 107 VAL A CA 1
ATOM 810 C C . VAL A 1 107 ? -9.172 -25.188 -17.969 1 97.62 107 VAL A C 1
ATOM 812 O O . VAL A 1 107 ? -10.07 -24.344 -17.984 1 97.62 107 VAL A O 1
ATOM 815 N N . LEU A 1 108 ? -8.672 -25.656 -16.875 1 97 108 LEU A N 1
ATOM 816 C CA . LEU A 1 108 ? -9.18 -25.25 -15.578 1 97 108 LEU A CA 1
ATOM 817 C C . LEU A 1 108 ? -8.125 -24.469 -14.805 1 97 108 LEU A C 1
ATOM 819 O O . LEU A 1 108 ? -6.941 -24.812 -14.836 1 97 108 LEU A O 1
ATOM 823 N N . VAL A 1 109 ? -8.531 -23.375 -14.195 1 98.06 109 VAL A N 1
ATOM 824 C CA . VAL A 1 109 ? -7.699 -22.688 -13.211 1 98.06 109 VAL A CA 1
ATOM 825 C C . VAL A 1 109 ? -7.785 -23.422 -11.867 1 98.06 109 VAL A C 1
ATOM 827 O O . VAL A 1 109 ? -8.883 -23.703 -11.383 1 98.06 109 VAL A O 1
ATOM 830 N N . ARG A 1 110 ? -6.582 -23.703 -11.312 1 97.44 110 ARG A N 1
ATOM 831 C CA . ARG A 1 110 ? -6.621 -24.594 -10.164 1 97.44 110 ARG A CA 1
ATOM 832 C C . ARG A 1 110 ? -5.832 -24.031 -8.992 1 97.44 110 ARG A C 1
ATOM 834 O O . ARG A 1 110 ? -4.77 -23.438 -9.188 1 97.44 110 ARG A O 1
ATOM 841 N N . ALA A 1 111 ? -6.312 -24.219 -7.863 1 97.75 111 ALA A N 1
ATOM 842 C CA . ALA A 1 111 ? -5.688 -24.062 -6.551 1 97.75 111 ALA A CA 1
ATOM 843 C C . ALA A 1 111 ? -6.125 -25.156 -5.594 1 97.75 111 ALA A C 1
ATOM 845 O O . ALA A 1 111 ? -7.086 -24.984 -4.84 1 97.75 111 ALA A O 1
ATOM 846 N N . PRO A 1 112 ? -5.344 -26.25 -5.582 1 96.12 112 PRO A N 1
ATOM 847 C CA . PRO A 1 112 ? -5.801 -27.438 -4.848 1 96.12 112 PRO A CA 1
ATOM 848 C C . PRO A 1 112 ? -6.039 -27.156 -3.367 1 96.12 112 PRO A C 1
ATOM 850 O O . PRO A 1 112 ? -6.977 -27.703 -2.775 1 96.12 112 PRO A O 1
ATOM 853 N N . TRP A 1 113 ? -5.211 -26.312 -2.76 1 96.62 113 TRP A N 1
ATOM 854 C CA . TRP A 1 113 ? -5.359 -26 -1.343 1 96.62 113 TRP A CA 1
ATOM 855 C C . TRP A 1 113 ? -6.703 -25.344 -1.068 1 96.62 113 TRP A C 1
ATOM 857 O O . TRP A 1 113 ? -7.328 -25.594 -0.035 1 96.62 113 TRP A O 1
ATOM 867 N N . VAL A 1 114 ? -7.129 -24.438 -1.955 1 96.25 114 VAL A N 1
ATOM 868 C CA . VAL A 1 114 ? -8.414 -23.766 -1.823 1 96.25 114 VAL A CA 1
ATOM 869 C C . VAL A 1 114 ? -9.547 -24.766 -2.02 1 96.25 114 VAL A C 1
ATOM 871 O O . VAL A 1 114 ? -10.516 -24.766 -1.255 1 96.25 114 VAL A O 1
ATOM 874 N N . ALA A 1 115 ? -9.383 -25.594 -3.055 1 93.88 115 ALA A N 1
ATOM 875 C CA . ALA A 1 115 ? -10.398 -26.609 -3.334 1 93.88 115 ALA A CA 1
ATOM 876 C C . ALA A 1 115 ? -10.609 -27.516 -2.129 1 93.88 115 ALA A C 1
ATOM 878 O O . ALA A 1 115 ? -11.75 -27.844 -1.776 1 93.88 115 ALA A O 1
ATOM 879 N N . GLU A 1 116 ? -9.531 -27.906 -1.54 1 92.5 116 GLU A N 1
ATOM 880 C CA . GLU A 1 116 ? -9.594 -28.781 -0.374 1 92.5 116 GLU A CA 1
ATOM 881 C C . GLU A 1 116 ? -10.367 -28.141 0.767 1 92.5 116 GLU A C 1
ATOM 883 O O . GLU A 1 116 ? -11.156 -28.797 1.449 1 92.5 116 GLU A O 1
ATOM 888 N N . GLU A 1 117 ? -10.18 -26.828 1.004 1 93.06 117 GLU A N 1
ATOM 889 C CA . GLU A 1 117 ? -10.867 -26.094 2.07 1 93.06 117 GLU A CA 1
ATOM 890 C C . GLU A 1 117 ? -12.352 -25.953 1.77 1 93.06 117 GLU A C 1
ATOM 892 O O . GLU A 1 117 ? -13.18 -26 2.682 1 93.06 117 GLU A O 1
ATOM 897 N N . LEU A 1 118 ? -12.703 -25.797 0.511 1 92 118 LEU A N 1
ATOM 898 C CA . LEU A 1 118 ? -14.086 -25.547 0.114 1 92 118 LEU A CA 1
ATOM 899 C C . LEU A 1 118 ? -14.875 -26.844 0.027 1 92 118 LEU A C 1
ATOM 901 O O . LEU A 1 118 ? -16.109 -26.844 0.107 1 92 118 LEU A O 1
ATOM 905 N N . GLU A 1 119 ? -14.242 -27.953 -0.211 1 86.19 119 GLU A N 1
ATOM 906 C CA . GLU A 1 119 ? -14.914 -29.25 -0.35 1 86.19 119 GLU A CA 1
ATOM 907 C C . GLU A 1 119 ? -15.711 -29.594 0.904 1 86.19 119 GLU A C 1
ATOM 909 O O . GLU A 1 119 ? -16.719 -30.297 0.83 1 86.19 119 GLU A O 1
ATOM 914 N N . ALA A 1 120 ? -15.25 -29.062 1.976 1 76.12 120 ALA A N 1
ATOM 915 C CA . ALA A 1 120 ? -15.992 -29.297 3.211 1 76.12 120 ALA A CA 1
ATOM 916 C C . ALA A 1 120 ? -17.344 -28.609 3.174 1 76.12 120 ALA A C 1
ATOM 918 O O . ALA A 1 120 ? -18.281 -29 3.883 1 76.12 120 ALA A O 1
ATOM 919 N N . LYS A 1 121 ? -17.547 -27.531 2.371 1 74.69 121 LYS A N 1
ATOM 920 C CA . LYS A 1 121 ? -18.766 -26.734 2.311 1 74.69 121 LYS A CA 1
ATOM 921 C C . LYS A 1 121 ? -19.641 -27.141 1.126 1 74.69 121 LYS A C 1
ATOM 923 O O . LYS A 1 121 ? -20.844 -26.906 1.126 1 74.69 121 LYS A O 1
ATOM 928 N N . ILE A 1 122 ? -19.141 -27.406 -0.032 1 65.5 122 ILE A N 1
ATOM 929 C CA . ILE A 1 122 ? -19.891 -27.766 -1.229 1 65.5 122 ILE A CA 1
ATOM 930 C C . ILE A 1 122 ? -19.578 -29.203 -1.624 1 65.5 122 ILE A C 1
ATOM 932 O O . ILE A 1 122 ? -18.406 -29.562 -1.814 1 65.5 122 ILE A O 1
ATOM 936 N N . PRO A 1 123 ? -20.594 -29.984 -1.402 1 64.44 123 PRO A N 1
ATOM 937 C CA . PRO A 1 123 ? -20.391 -31.281 -2.041 1 64.44 123 PRO A CA 1
ATOM 938 C C . PRO A 1 123 ? -20.109 -31.172 -3.537 1 64.44 123 PRO A C 1
ATOM 940 O O . PRO A 1 123 ? -20.922 -30.609 -4.277 1 64.44 123 PRO A O 1
ATOM 943 N N . ARG A 1 124 ? -19.031 -31.797 -4.242 1 58.69 124 ARG A N 1
ATOM 944 C CA . ARG A 1 124 ? -18.344 -32.125 -5.488 1 58.69 124 ARG A CA 1
ATOM 945 C C . ARG A 1 124 ? -18.891 -31.328 -6.656 1 58.69 124 ARG A C 1
ATOM 947 O O . ARG A 1 124 ? -19 -31.828 -7.773 1 58.69 124 ARG A O 1
ATOM 954 N N . THR A 1 125 ? -19.422 -30 -6.559 1 60.69 125 THR A N 1
ATOM 955 C CA . THR A 1 125 ? -20.141 -29.391 -7.672 1 60.69 125 THR A CA 1
ATOM 956 C C . THR A 1 125 ? -19.203 -28.578 -8.555 1 60.69 125 THR A C 1
ATOM 958 O O . THR A 1 125 ? -19.5 -28.328 -9.719 1 60.69 125 THR A O 1
ATOM 961 N N . GLY A 1 126 ? -17.953 -28.156 -8.203 1 68.06 126 GLY A N 1
ATOM 962 C CA . GLY A 1 126 ? -17.141 -27.359 -9.109 1 68.06 126 GLY A CA 1
ATOM 963 C C . GLY A 1 126 ? -16.312 -28.203 -10.055 1 68.06 126 GLY A C 1
ATOM 964 O O . GLY A 1 126 ? -16.188 -29.422 -9.859 1 68.06 126 GLY A O 1
ATOM 965 N N . PRO A 1 127 ? -15.953 -27.609 -11.234 1 78 127 PRO A N 1
ATOM 966 C CA . PRO A 1 127 ? -15.156 -28.422 -12.172 1 78 127 PRO A CA 1
ATOM 967 C C . PRO A 1 127 ? -13.867 -28.938 -11.547 1 78 127 PRO A C 1
ATOM 969 O O . PRO A 1 127 ? -13.188 -28.188 -10.82 1 78 127 PRO A O 1
ATOM 972 N N . GLU A 1 128 ? -13.695 -30.203 -11.633 1 86.31 128 GLU A N 1
ATOM 973 C CA . GLU A 1 128 ? -12.461 -30.875 -11.219 1 86.31 128 GLU A CA 1
ATOM 974 C C . GLU A 1 128 ? -11.727 -31.469 -12.414 1 86.31 128 GLU A C 1
ATOM 976 O O . GLU A 1 128 ? -12.359 -31.859 -13.406 1 86.31 128 GLU A O 1
ATOM 981 N N . PRO A 1 129 ? -10.422 -31.453 -12.25 1 91.75 129 PRO A N 1
ATOM 982 C CA . PRO A 1 129 ? -9.695 -32.094 -13.359 1 91.75 129 PRO A CA 1
ATOM 983 C C . PRO A 1 129 ? -10.023 -33.562 -13.508 1 91.75 129 PRO A C 1
ATOM 985 O O . PRO A 1 129 ? -10.273 -34.25 -12.516 1 91.75 129 PRO A O 1
ATOM 988 N N . ASP A 1 130 ? -10.102 -34 -14.75 1 89.44 130 ASP A N 1
ATOM 989 C CA . ASP A 1 130 ? -10.273 -35.406 -15.078 1 89.44 130 ASP A CA 1
ATOM 990 C C . ASP A 1 130 ? -9.391 -35.812 -16.25 1 89.44 130 ASP A C 1
ATOM 992 O O . ASP A 1 130 ? -8.453 -35.094 -16.609 1 89.44 130 ASP A O 1
ATOM 996 N N . LEU A 1 131 ? -9.602 -37 -16.75 1 85.25 131 LEU A N 1
ATOM 997 C CA . LEU A 1 131 ? -8.719 -37.562 -17.781 1 85.25 131 LEU A CA 1
ATOM 998 C C . LEU A 1 131 ? -8.859 -36.781 -19.078 1 85.25 131 LEU A C 1
ATOM 1000 O O . LEU A 1 131 ? -8 -36.844 -19.953 1 85.25 131 LEU A O 1
ATOM 1004 N N . LYS A 1 132 ? -9.883 -36 -19.188 1 88.38 132 LYS A N 1
ATOM 1005 C CA . LYS A 1 132 ? -10.125 -35.219 -20.406 1 88.38 132 LYS A CA 1
ATOM 1006 C C . LYS A 1 132 ? -9.578 -33.812 -20.281 1 88.38 132 LYS A C 1
ATOM 1008 O O . LYS A 1 132 ? -9.5 -33.062 -21.266 1 88.38 132 LYS A O 1
ATOM 1013 N N . THR A 1 133 ? -9.227 -33.406 -19.109 1 93.12 133 THR A N 1
ATOM 1014 C CA . THR A 1 133 ? -8.688 -32.062 -18.891 1 93.12 133 THR A CA 1
ATOM 1015 C C . THR A 1 133 ? -7.367 -31.891 -19.641 1 93.12 133 THR A C 1
ATOM 1017 O O . THR A 1 133 ? -6.398 -32.594 -19.375 1 93.12 133 THR A O 1
ATOM 1020 N N . PRO A 1 134 ? -7.371 -30.984 -20.562 1 95.44 134 PRO A N 1
ATOM 1021 C CA . PRO A 1 134 ? -6.168 -30.875 -21.391 1 95.44 134 PRO A CA 1
ATOM 1022 C C . PRO A 1 134 ? -4.988 -30.266 -20.641 1 95.44 134 PRO A C 1
ATOM 1024 O O . PRO A 1 134 ? -3.836 -30.609 -20.906 1 95.44 134 PRO A O 1
ATOM 1027 N N . ALA A 1 135 ? -5.301 -29.281 -19.797 1 97.94 135 ALA A N 1
ATOM 1028 C CA . ALA A 1 135 ? -4.285 -28.578 -19.016 1 97.94 135 ALA A CA 1
ATOM 1029 C C . ALA A 1 135 ? -4.914 -27.891 -17.812 1 97.94 135 ALA A C 1
ATOM 1031 O O . ALA A 1 135 ? -6.133 -27.703 -17.75 1 97.94 135 ALA A O 1
ATOM 1032 N N . VAL A 1 136 ? -4.129 -27.578 -16.875 1 98.31 136 VAL A N 1
ATOM 1033 C CA . VAL A 1 136 ? -4.566 -26.719 -15.789 1 98.31 136 VAL A CA 1
ATOM 1034 C C . VAL A 1 136 ? -3.666 -25.484 -15.711 1 98.31 136 VAL A C 1
ATOM 1036 O O . VAL A 1 136 ? -2.48 -25.562 -16.047 1 98.31 136 VAL A O 1
ATOM 1039 N N . VAL A 1 137 ? -4.273 -24.391 -15.414 1 98.75 137 VAL A N 1
ATOM 1040 C CA . VAL A 1 137 ? -3.557 -23.172 -15.07 1 98.75 137 VAL A CA 1
ATOM 1041 C C . VAL A 1 137 ? -3.422 -23.047 -13.555 1 98.75 137 VAL A C 1
ATOM 1043 O O . VAL A 1 137 ? -4.418 -23.094 -12.836 1 98.75 137 VAL A O 1
ATOM 1046 N N . ALA A 1 138 ? -2.156 -23.094 -13.055 1 98.69 138 ALA A N 1
ATOM 1047 C CA . ALA A 1 138 ? -1.966 -22.797 -11.633 1 98.69 138 ALA A CA 1
ATOM 1048 C C . ALA A 1 138 ? -2.373 -21.359 -11.312 1 98.69 138 ALA A C 1
ATOM 1050 O O . ALA A 1 138 ? -1.85 -20.422 -11.898 1 98.69 138 ALA A O 1
ATOM 1051 N N . ALA A 1 139 ? -3.236 -21.234 -10.406 1 98.75 139 ALA A N 1
ATOM 1052 C CA . ALA A 1 139 ? -3.807 -19.922 -10.109 1 98.75 139 ALA A CA 1
ATOM 1053 C C . ALA A 1 139 ? -2.725 -18.938 -9.664 1 98.75 139 ALA A C 1
ATOM 1055 O O . ALA A 1 139 ? -1.731 -19.328 -9.047 1 98.75 139 ALA A O 1
ATOM 1056 N N . HIS A 1 140 ? -2.938 -17.688 -9.953 1 98.75 140 HIS A N 1
ATOM 1057 C CA . HIS A 1 140 ? -2.072 -16.594 -9.523 1 98.75 140 HIS A CA 1
ATOM 1058 C C . HIS A 1 140 ? -1.862 -16.609 -8.016 1 98.75 140 HIS A C 1
ATOM 1060 O O . HIS A 1 140 ? -2.803 -16.859 -7.254 1 98.75 140 HIS A O 1
ATOM 1066 N N . PRO A 1 141 ? -0.651 -16.344 -7.562 1 98.69 141 PRO A N 1
ATOM 1067 C CA . PRO A 1 141 ? -0.389 -16.438 -6.125 1 98.69 141 PRO A CA 1
ATOM 1068 C C . PRO A 1 141 ? -1.317 -15.555 -5.293 1 98.69 141 PRO A C 1
ATOM 1070 O O . PRO A 1 141 ? -1.742 -15.961 -4.203 1 98.69 141 PRO A O 1
ATOM 1073 N N . VAL A 1 142 ? -1.645 -14.383 -5.746 1 98.88 142 VAL A N 1
ATOM 1074 C CA . VAL A 1 142 ? -2.523 -13.492 -4.992 1 98.88 142 VAL A CA 1
ATOM 1075 C C . VAL A 1 142 ? -3.926 -14.094 -4.922 1 98.88 142 VAL A C 1
ATOM 1077 O O . VAL A 1 142 ? -4.598 -14.008 -3.891 1 98.88 142 VAL A O 1
ATOM 1080 N N . ALA A 1 143 ? -4.418 -14.648 -6.059 1 98.81 143 ALA A N 1
ATOM 1081 C CA . ALA A 1 143 ? -5.707 -15.336 -6.016 1 98.81 143 ALA A CA 1
ATOM 1082 C C . ALA A 1 143 ? -5.699 -16.453 -4.984 1 98.81 143 ALA A C 1
ATOM 1084 O O . ALA A 1 143 ? -6.664 -16.625 -4.234 1 98.81 143 ALA A O 1
ATOM 1085 N N . VAL A 1 144 ? -4.602 -17.203 -4.949 1 98.75 144 VAL A N 1
ATOM 1086 C CA . VAL A 1 144 ? -4.465 -18.281 -3.992 1 98.75 144 VAL A CA 1
ATOM 1087 C C . VAL A 1 144 ? -4.477 -17.73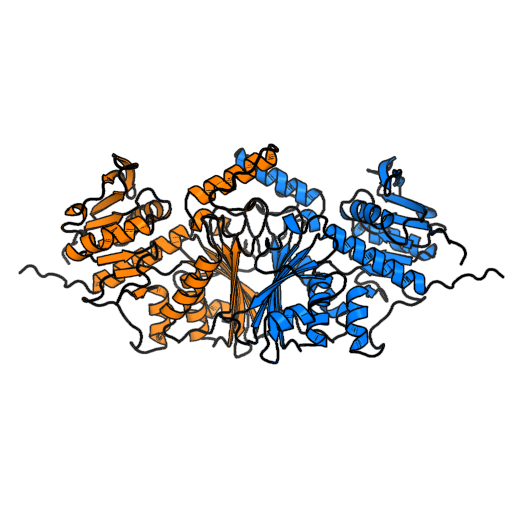4 -2.57 1 98.75 144 VAL A C 1
ATOM 1089 O O . VAL A 1 144 ? -5.188 -18.234 -1.703 1 98.75 144 VAL A O 1
ATOM 1092 N N . MET A 1 145 ? -3.697 -16.688 -2.305 1 98.94 145 MET A N 1
ATOM 1093 C CA . MET A 1 145 ? -3.607 -16.062 -0.99 1 98.94 145 MET A CA 1
ATOM 1094 C C . MET A 1 145 ? -4.988 -15.641 -0.492 1 98.94 145 MET A C 1
ATOM 1096 O O . MET A 1 145 ? -5.383 -15.992 0.622 1 98.94 145 MET A O 1
ATOM 1100 N N . LEU A 1 146 ? -5.684 -14.938 -1.313 1 98.88 146 LEU A N 1
ATOM 1101 C CA . LEU A 1 146 ? -6.977 -14.375 -0.923 1 98.88 146 LEU A CA 1
ATOM 1102 C C . LEU A 1 146 ? -8.031 -15.477 -0.805 1 98.88 146 LEU A C 1
ATOM 1104 O O . LEU A 1 146 ? -8.781 -15.516 0.171 1 98.88 146 LEU A O 1
ATOM 1108 N N . ALA A 1 147 ? -8.07 -16.391 -1.769 1 98.44 147 ALA A N 1
ATOM 1109 C CA . ALA A 1 147 ? -9.102 -17.438 -1.772 1 98.44 147 ALA A CA 1
ATOM 1110 C C . ALA A 1 147 ? -8.914 -18.406 -0.611 1 98.44 147 ALA A C 1
ATOM 1112 O O . ALA A 1 147 ? -9.883 -18.828 0.011 1 98.44 147 ALA A O 1
ATOM 1113 N N . LEU A 1 148 ? -7.652 -18.766 -0.365 1 98.25 148 LEU A N 1
ATOM 1114 C CA . LEU A 1 148 ? -7.398 -19.703 0.726 1 98.25 148 LEU A CA 1
ATOM 1115 C C . LEU A 1 148 ? -7.801 -19.094 2.066 1 98.25 148 LEU A C 1
ATOM 1117 O O . LEU A 1 148 ? -8.469 -19.75 2.873 1 98.25 148 LEU A O 1
ATOM 1121 N N . THR A 1 149 ? -7.418 -17.828 2.336 1 98.44 149 THR A N 1
ATOM 1122 C CA . THR A 1 149 ? -7.758 -17.141 3.582 1 98.44 149 THR A CA 1
ATOM 1123 C C . THR A 1 149 ? -9.273 -16.969 3.703 1 98.44 149 THR A C 1
ATOM 1125 O O . THR A 1 149 ? -9.844 -17.203 4.77 1 98.44 149 THR A O 1
ATOM 1128 N N . MET A 1 150 ? -9.922 -16.594 2.609 1 98.12 150 MET A N 1
ATOM 1129 C CA . MET A 1 150 ? -11.375 -16.422 2.637 1 98.12 150 MET A CA 1
ATOM 1130 C C . MET A 1 150 ? -12.086 -17.75 2.838 1 98.12 150 MET A C 1
ATOM 1132 O O . MET A 1 150 ? -13.102 -17.828 3.537 1 98.12 150 MET A O 1
ATOM 1136 N N . ALA A 1 151 ? -11.594 -18.812 2.162 1 96.88 151 ALA A N 1
ATOM 1137 C CA . ALA A 1 151 ? -12.195 -20.141 2.326 1 96.88 151 ALA A CA 1
ATOM 1138 C C . ALA A 1 151 ? -12.156 -20.578 3.787 1 96.88 151 ALA A C 1
ATOM 1140 O O . ALA A 1 151 ? -13.141 -21.109 4.309 1 96.88 151 ALA A O 1
ATOM 1141 N N . ARG A 1 152 ? -11.086 -20.344 4.41 1 96.56 152 ARG A N 1
ATOM 1142 C CA . ARG A 1 152 ? -10.93 -20.719 5.812 1 96.56 152 ARG A CA 1
ATOM 1143 C C . ARG A 1 152 ? -11.859 -19.906 6.703 1 96.56 152 ARG A C 1
ATOM 1145 O O . ARG A 1 152 ? -12.5 -20.453 7.605 1 96.56 152 ARG A O 1
ATOM 1152 N N . LEU A 1 153 ? -11.906 -18.609 6.496 1 97.06 153 LEU A N 1
ATOM 1153 C CA . LEU A 1 153 ? -12.812 -17.766 7.277 1 97.06 153 LEU A CA 1
ATOM 1154 C C . LEU A 1 153 ? -14.266 -18.172 7.031 1 97.06 153 LEU A C 1
ATOM 1156 O O . LEU A 1 153 ? -15.031 -18.344 7.98 1 97.06 153 LEU A O 1
ATOM 1160 N N . GLN A 1 154 ? -14.594 -18.344 5.762 1 94.06 154 GLN A N 1
ATOM 1161 C CA . GLN A 1 154 ? -15.969 -18.625 5.363 1 94.06 154 GLN A CA 1
ATOM 1162 C C . GLN A 1 154 ? -16.484 -19.891 6.035 1 94.06 154 GLN A C 1
ATOM 1164 O O . GLN A 1 154 ? -17.672 -19.984 6.348 1 94.06 154 GLN A O 1
ATOM 1169 N N . ALA A 1 155 ? -15.625 -20.812 6.273 1 91.06 155 ALA A N 1
ATOM 1170 C CA . ALA A 1 155 ? -15.992 -22.094 6.855 1 91.06 155 ALA A CA 1
ATOM 1171 C C . ALA A 1 155 ? -16.469 -21.938 8.297 1 91.06 155 ALA A C 1
ATOM 1173 O O . ALA A 1 155 ? -17.328 -22.688 8.766 1 91.06 155 ALA A O 1
ATOM 1174 N N . LYS A 1 156 ? -16.016 -20.922 9.016 1 93.06 156 LYS A N 1
ATOM 1175 C CA . LYS A 1 156 ? -16.266 -20.812 10.453 1 93.06 156 LYS A CA 1
ATOM 1176 C C . LYS A 1 156 ? -16.922 -19.469 10.797 1 93.06 156 LYS A C 1
ATOM 1178 O O . LYS A 1 156 ? -17.672 -19.375 11.766 1 93.06 156 LYS A O 1
ATOM 1183 N N . LEU A 1 157 ? -16.531 -18.453 10.07 1 95.81 157 LEU A N 1
ATOM 1184 C CA . LEU A 1 157 ? -16.953 -17.078 10.281 1 95.81 157 LEU A CA 1
ATOM 1185 C C . LEU A 1 157 ? -17.438 -16.453 8.977 1 95.81 157 LEU A C 1
ATOM 1187 O O . LEU A 1 157 ? -16.672 -15.773 8.289 1 95.81 157 LEU A O 1
ATOM 1191 N N . PRO A 1 158 ? -18.672 -16.609 8.695 1 95.25 158 PRO A N 1
ATOM 1192 C CA . PRO A 1 158 ? -19.156 -16.109 7.406 1 95.25 158 PRO A CA 1
ATOM 1193 C C . PRO A 1 158 ? -18.703 -14.68 7.121 1 95.25 158 PRO A C 1
ATOM 1195 O O . PRO A 1 158 ? -18.844 -13.805 7.977 1 95.25 158 PRO A O 1
ATOM 1198 N N . VAL A 1 159 ? -18.156 -14.461 5.93 1 97 159 VAL A N 1
ATOM 1199 C CA . VAL A 1 159 ? -17.594 -13.18 5.512 1 97 159 VAL A CA 1
ATOM 1200 C C . VAL A 1 159 ? -18.625 -12.406 4.688 1 97 159 VAL A C 1
ATOM 1202 O O . VAL A 1 159 ? -19.109 -12.906 3.67 1 97 159 VAL A O 1
ATOM 1205 N N . ALA A 1 160 ? -18.922 -11.211 5.145 1 95.88 160 ALA A N 1
ATOM 1206 C CA . ALA A 1 160 ? -19.906 -10.367 4.461 1 95.88 160 ALA A CA 1
ATOM 1207 C C . ALA A 1 160 ? -19.266 -9.641 3.277 1 95.88 160 ALA A C 1
ATOM 1209 O O . ALA A 1 160 ? -19.875 -9.516 2.217 1 95.88 160 ALA A O 1
ATOM 1210 N N . SER A 1 161 ? -18.047 -9.164 3.459 1 95 161 SER A N 1
ATOM 1211 C CA . SER A 1 161 ? -17.359 -8.445 2.393 1 95 161 SER A CA 1
ATOM 1212 C C . SER A 1 161 ? -15.844 -8.516 2.568 1 95 161 SER A C 1
ATOM 1214 O O . SER A 1 161 ? -15.352 -8.719 3.68 1 95 161 SER A O 1
ATOM 1216 N N . VAL A 1 162 ? -15.148 -8.43 1.485 1 97.75 162 VAL A N 1
ATOM 1217 C CA . VAL A 1 162 ? -13.688 -8.438 1.5 1 97.75 162 VAL A CA 1
ATOM 1218 C C . VAL A 1 162 ? -13.156 -7.414 0.496 1 97.75 162 VAL A C 1
ATOM 1220 O O . VAL A 1 162 ? -13.672 -7.305 -0.62 1 97.75 162 VAL A O 1
ATOM 1223 N N . ALA A 1 163 ? -12.25 -6.578 0.906 1 97.81 163 ALA A N 1
ATOM 1224 C CA . ALA A 1 163 ? -11.539 -5.621 0.062 1 97.81 163 ALA A CA 1
ATOM 1225 C C . ALA A 1 163 ? -10.031 -5.758 0.234 1 97.81 163 ALA A C 1
ATOM 1227 O O . ALA A 1 163 ? -9.539 -5.91 1.354 1 97.81 163 ALA A O 1
ATOM 1228 N N . ALA A 1 164 ? -9.328 -5.738 -0.877 1 98.69 164 ALA A N 1
ATOM 1229 C CA . ALA A 1 164 ? -7.883 -5.973 -0.805 1 98.69 164 ALA A CA 1
ATOM 1230 C C . ALA A 1 164 ? -7.117 -4.93 -1.613 1 98.69 164 ALA A C 1
ATOM 1232 O O . ALA A 1 164 ? -7.496 -4.613 -2.744 1 98.69 164 ALA A O 1
ATOM 1233 N N . THR A 1 165 ? -6.133 -4.309 -1.041 1 98.81 165 THR A N 1
ATOM 1234 C CA . THR A 1 165 ? -5.094 -3.562 -1.744 1 98.81 165 THR A CA 1
ATOM 1235 C C . THR A 1 165 ? -3.822 -4.395 -1.87 1 98.81 165 THR A C 1
ATOM 1237 O O . THR A 1 165 ? -3.17 -4.699 -0.868 1 98.81 165 THR A O 1
ATOM 1240 N N . VAL A 1 166 ? -3.484 -4.73 -3.08 1 98.88 166 VAL A N 1
ATOM 1241 C CA . VAL A 1 166 ? -2.381 -5.645 -3.365 1 98.88 166 VAL A CA 1
ATOM 1242 C C . VAL A 1 166 ? -1.146 -4.848 -3.779 1 98.88 166 VAL A C 1
ATOM 1244 O O . VAL A 1 166 ? -1.188 -4.078 -4.742 1 98.88 166 VAL A O 1
ATOM 1247 N N . MET A 1 167 ? -0.06 -5.035 -3.105 1 98.88 167 MET A N 1
ATOM 1248 C CA . MET A 1 167 ? 1.214 -4.426 -3.477 1 98.88 167 MET A CA 1
ATOM 1249 C C . MET A 1 167 ? 2.098 -5.422 -4.219 1 98.88 167 MET A C 1
ATOM 1251 O O . MET A 1 167 ? 2.609 -6.371 -3.625 1 98.88 167 MET A O 1
ATOM 1255 N N . GLU A 1 168 ? 2.219 -5.133 -5.449 1 98.75 168 GLU A N 1
ATOM 1256 C CA . GLU A 1 168 ? 2.85 -6.078 -6.367 1 98.75 168 GLU A CA 1
ATOM 1257 C C . GLU A 1 168 ? 4.359 -5.863 -6.434 1 98.75 168 GLU A C 1
ATOM 1259 O O . GLU A 1 168 ? 4.82 -4.734 -6.617 1 98.75 168 GLU A O 1
ATOM 1264 N N . PRO A 1 169 ? 5.184 -6.941 -6.309 1 98.75 169 PRO A N 1
ATOM 1265 C CA . PRO A 1 169 ? 6.637 -6.84 -6.461 1 98.75 169 PRO A CA 1
ATOM 1266 C C . PRO A 1 169 ? 7.082 -6.898 -7.922 1 98.75 169 PRO A C 1
ATOM 1268 O O . PRO A 1 169 ? 6.332 -7.363 -8.781 1 98.75 169 PRO A O 1
ATOM 1271 N N . ALA A 1 170 ? 8.305 -6.469 -8.141 1 98.69 170 ALA A N 1
ATOM 1272 C CA . ALA A 1 170 ? 8.883 -6.527 -9.484 1 98.69 170 ALA A CA 1
ATOM 1273 C C . ALA A 1 170 ? 9.047 -7.973 -9.945 1 98.69 170 ALA A C 1
ATOM 1275 O O . ALA A 1 170 ? 8.938 -8.266 -11.133 1 98.69 170 ALA A O 1
ATOM 1276 N N . SER A 1 171 ? 9.234 -8.875 -9.016 1 98.19 171 SER A N 1
ATOM 1277 C CA . SER A 1 171 ? 9.508 -10.273 -9.336 1 98.19 171 SER A CA 1
ATOM 1278 C C . SER A 1 171 ? 8.32 -10.922 -10.039 1 98.19 171 SER A C 1
ATOM 1280 O O . SER A 1 171 ? 8.477 -11.93 -10.734 1 98.19 171 SER A O 1
ATOM 1282 N N . GLU A 1 172 ? 7.148 -10.391 -9.812 1 97.62 172 GLU A N 1
ATOM 1283 C CA . GLU A 1 172 ? 5.969 -10.914 -10.492 1 97.62 172 GLU A CA 1
ATOM 1284 C C . GLU A 1 172 ? 6.145 -10.883 -12.008 1 97.62 172 GLU A C 1
ATOM 1286 O O . GLU A 1 172 ? 5.602 -11.734 -12.719 1 97.62 172 GLU A O 1
ATOM 1291 N N . HIS A 1 173 ? 6.957 -9.914 -12.477 1 97 173 HIS A N 1
ATOM 1292 C CA . HIS A 1 173 ? 7.082 -9.719 -13.914 1 97 173 HIS A CA 1
ATOM 1293 C C . HIS A 1 173 ? 8.445 -10.172 -14.414 1 97 173 HIS A C 1
ATOM 1295 O O . HIS A 1 173 ? 8.875 -9.781 -15.508 1 97 173 HIS A O 1
ATOM 1301 N N . GLY A 1 174 ? 9.172 -10.93 -13.555 1 96.31 174 GLY A N 1
ATOM 1302 C CA . GLY A 1 174 ? 10.375 -11.617 -13.992 1 96.31 174 GLY A CA 1
ATOM 1303 C C . GLY A 1 174 ? 11.641 -10.812 -13.758 1 96.31 174 GLY A C 1
ATOM 1304 O O . GLY A 1 174 ? 11.609 -9.781 -13.086 1 96.31 174 GLY A O 1
ATOM 1305 N N . ARG A 1 175 ? 12.711 -11.312 -14.273 1 95.88 175 ARG A N 1
ATOM 1306 C CA . ARG A 1 175 ? 14.047 -10.766 -14.047 1 95.88 175 ARG A CA 1
ATOM 1307 C C . ARG A 1 175 ? 14.18 -9.375 -14.656 1 95.88 175 ARG A C 1
ATOM 1309 O O . ARG A 1 175 ? 14.805 -8.492 -14.062 1 95.88 175 ARG A O 1
ATOM 1316 N N . ALA A 1 176 ? 13.633 -9.18 -15.789 1 97.06 176 ALA A N 1
ATOM 1317 C CA . ALA A 1 176 ? 13.742 -7.895 -16.469 1 97.06 176 ALA A CA 1
ATOM 1318 C C . ALA A 1 176 ? 13.156 -6.77 -15.625 1 97.06 176 ALA A C 1
ATOM 1320 O O . ALA A 1 176 ? 13.734 -5.68 -15.547 1 97.06 176 ALA A O 1
ATOM 1321 N N . ALA A 1 177 ? 12.008 -6.988 -15.016 1 98.25 177 ALA A N 1
ATOM 1322 C CA . ALA A 1 177 ? 11.375 -5.984 -14.164 1 98.25 177 ALA A CA 1
ATOM 1323 C C . ALA A 1 177 ? 12.219 -5.715 -12.914 1 98.25 177 ALA A C 1
ATOM 1325 O O . ALA A 1 177 ? 12.383 -4.562 -12.508 1 98.25 177 ALA A O 1
ATOM 1326 N N . MET A 1 178 ? 12.766 -6.734 -12.32 1 98 178 MET A N 1
ATOM 1327 C CA . MET A 1 178 ? 13.625 -6.59 -11.148 1 98 178 MET A CA 1
ATOM 1328 C C . MET A 1 178 ? 14.875 -5.789 -11.492 1 98 178 MET A C 1
ATOM 1330 O O . MET A 1 178 ? 15.281 -4.906 -10.734 1 98 178 MET A O 1
ATOM 1334 N N . ASP A 1 179 ? 15.469 -6.195 -12.648 1 98 179 ASP A N 1
ATOM 1335 C CA . ASP A 1 179 ? 16.656 -5.488 -13.109 1 98 179 ASP A CA 1
ATOM 1336 C C . ASP A 1 179 ? 16.375 -4.004 -13.328 1 98 179 ASP A C 1
ATOM 1338 O O . ASP A 1 179 ? 17.188 -3.148 -12.984 1 98 179 ASP A O 1
ATOM 1342 N N . GLU A 1 180 ? 15.266 -3.734 -13.953 1 98.69 180 GLU A N 1
ATOM 1343 C CA . GLU A 1 180 ? 14.922 -2.338 -14.195 1 98.69 180 GLU A CA 1
ATOM 1344 C C . GLU A 1 180 ? 14.734 -1.576 -12.891 1 98.69 180 GLU A C 1
ATOM 1346 O O . GLU A 1 180 ? 15.164 -0.43 -12.766 1 98.69 180 GLU A O 1
ATOM 1351 N N . LEU A 1 181 ? 14.023 -2.152 -11.867 1 98.44 181 LEU A N 1
ATOM 1352 C CA . LEU A 1 181 ? 13.883 -1.504 -10.562 1 98.44 181 LEU A CA 1
ATOM 1353 C C . LEU A 1 181 ? 15.25 -1.224 -9.945 1 98.44 181 LEU A C 1
ATOM 1355 O O . LEU A 1 181 ? 15.477 -0.138 -9.414 1 98.44 181 LEU A O 1
ATOM 1359 N N . HIS A 1 182 ? 16.109 -2.213 -10.062 1 98 182 HIS A N 1
ATOM 1360 C CA . HIS A 1 182 ? 17.469 -2.053 -9.562 1 98 182 HIS A CA 1
ATOM 1361 C C . HIS A 1 182 ? 18.188 -0.905 -10.266 1 98 182 HIS A C 1
ATOM 1363 O O . HIS A 1 182 ? 18.766 -0.04 -9.609 1 98 182 HIS A O 1
ATOM 1369 N N . GLN A 1 183 ? 18.125 -0.891 -11.562 1 98 183 GLN A N 1
ATOM 1370 C CA . GLN A 1 183 ? 18.797 0.125 -12.359 1 98 183 GLN A CA 1
ATOM 1371 C C . GLN A 1 183 ? 18.219 1.511 -12.094 1 98 183 GLN A C 1
ATOM 1373 O O . GLN A 1 183 ? 18.953 2.494 -12.016 1 98 183 GLN A O 1
ATOM 1378 N N . GLN A 1 184 ? 16.875 1.574 -12.039 1 98.31 184 GLN A N 1
ATOM 1379 C CA . GLN A 1 184 ? 16.266 2.852 -11.688 1 98.31 184 GLN A CA 1
ATOM 1380 C C . GLN A 1 184 ? 16.812 3.377 -10.359 1 98.31 184 GLN A C 1
ATOM 1382 O O . GLN A 1 184 ? 17.125 4.562 -10.242 1 98.31 184 GLN A O 1
ATOM 1387 N N . THR A 1 185 ? 16.953 2.527 -9.359 1 97.62 185 THR A N 1
ATOM 1388 C CA . THR A 1 185 ? 17.391 2.916 -8.023 1 97.62 185 THR A CA 1
ATOM 1389 C C . THR A 1 185 ? 18.844 3.41 -8.062 1 97.62 185 THR A C 1
ATOM 1391 O O . THR A 1 185 ? 19.141 4.488 -7.543 1 97.62 185 THR A O 1
ATOM 1394 N N . VAL A 1 186 ? 19.672 2.633 -8.742 1 96.5 186 VAL A N 1
ATOM 1395 C CA . VAL A 1 186 ? 21.094 2.99 -8.852 1 96.5 186 VAL A CA 1
ATOM 1396 C C . VAL A 1 186 ? 21.234 4.312 -9.594 1 96.5 186 VAL A C 1
ATOM 1398 O O . VAL A 1 186 ? 21.969 5.203 -9.156 1 96.5 186 VAL A O 1
ATOM 1401 N N . ASN A 1 187 ? 20.484 4.422 -10.68 1 96.5 187 ASN A N 1
ATOM 1402 C CA . ASN A 1 187 ? 20.578 5.621 -11.5 1 96.5 187 ASN A CA 1
ATOM 1403 C C . ASN A 1 187 ? 20.047 6.852 -10.766 1 96.5 187 ASN A C 1
ATOM 1405 O O . ASN A 1 187 ? 20.562 7.957 -10.953 1 96.5 187 ASN A O 1
ATOM 1409 N N . LEU A 1 188 ? 19.031 6.66 -9.992 1 93.81 188 LEU A N 1
ATOM 1410 C CA . LEU A 1 188 ? 18.484 7.762 -9.195 1 93.81 188 LEU A CA 1
ATOM 1411 C C . LEU A 1 188 ? 19.531 8.273 -8.203 1 93.81 188 LEU A C 1
ATOM 1413 O O . LEU A 1 188 ? 19.688 9.484 -8.023 1 93.81 188 LEU A O 1
ATOM 1417 N N . LEU A 1 189 ? 20.219 7.379 -7.578 1 88.38 189 LEU A N 1
ATOM 1418 C CA . LEU A 1 189 ? 21.219 7.723 -6.57 1 88.38 189 LEU A CA 1
ATOM 1419 C C . LEU A 1 189 ? 22.453 8.344 -7.215 1 88.38 189 LEU A C 1
ATOM 1421 O O . LEU A 1 189 ? 23.219 9.047 -6.555 1 88.38 189 LEU A O 1
ATOM 1425 N N . SER A 1 190 ? 22.609 8.125 -8.539 1 89.94 190 SER A N 1
ATOM 1426 C CA . SER A 1 190 ? 23.75 8.648 -9.266 1 89.94 190 SER A CA 1
ATOM 1427 C C . SER A 1 190 ? 23.344 9.773 -10.211 1 89.94 190 SER A C 1
ATOM 1429 O O . SER A 1 190 ? 24.141 10.195 -11.055 1 89.94 190 SER A O 1
ATOM 1431 N N . PHE A 1 191 ? 22.047 10.133 -10.172 1 90.75 191 PHE A N 1
ATOM 1432 C CA . PHE A 1 191 ? 21.5 11.242 -10.953 1 90.75 191 PHE A CA 1
ATOM 1433 C C . PHE A 1 191 ? 21.641 10.969 -12.445 1 90.75 191 PHE A C 1
ATOM 1435 O O . PHE A 1 191 ? 22.078 11.836 -13.203 1 90.75 191 PHE A O 1
ATOM 1442 N N . GLN A 1 192 ? 21.406 9.766 -12.828 1 91.5 192 GLN A N 1
ATOM 1443 C CA . GLN A 1 192 ? 21.391 9.344 -14.219 1 91.5 192 GLN A CA 1
ATOM 1444 C C . GLN A 1 192 ? 19.969 9.117 -14.727 1 91.5 192 GLN A C 1
ATOM 1446 O O . GLN A 1 192 ? 19.031 9.094 -13.938 1 91.5 192 GLN A O 1
ATOM 1451 N N . SER A 1 193 ? 19.859 9.031 -15.992 1 94 193 SER A N 1
ATOM 1452 C CA . SER A 1 193 ? 18.547 8.773 -16.578 1 94 193 SER A CA 1
ATOM 1453 C C . SER A 1 193 ? 18 7.418 -16.156 1 94 193 SER A C 1
ATOM 1455 O O . SER A 1 193 ? 18.766 6.477 -15.922 1 94 193 SER A O 1
ATOM 1457 N N . LEU A 1 194 ? 16.75 7.328 -16 1 96.44 194 LEU A N 1
ATOM 1458 C CA . LEU A 1 194 ? 16.094 6.105 -15.539 1 96.44 194 LEU A CA 1
ATOM 1459 C C . LEU A 1 194 ? 15.609 5.27 -16.719 1 96.44 194 LEU A C 1
ATOM 1461 O O . LEU A 1 194 ? 14.945 5.785 -17.609 1 96.44 194 LEU A O 1
ATOM 1465 N N . PRO A 1 195 ? 15.969 4.031 -16.75 1 95.44 195 PRO A N 1
ATOM 1466 C CA . PRO A 1 195 ? 15.359 3.17 -17.781 1 95.44 195 PRO A CA 1
ATOM 1467 C C . PRO A 1 195 ? 13.852 3.035 -17.609 1 95.44 195 PRO A C 1
ATOM 1469 O O . PRO A 1 195 ? 13.344 3.047 -16.484 1 95.44 195 PRO A O 1
ATOM 1472 N N . ARG A 1 196 ? 13.125 2.926 -18.656 1 95 196 ARG A N 1
ATOM 1473 C CA . ARG A 1 196 ? 11.672 2.738 -18.703 1 95 196 ARG A CA 1
ATOM 1474 C C . ARG A 1 196 ? 11.281 1.731 -19.766 1 95 196 ARG A C 1
ATOM 1476 O O . ARG A 1 196 ? 10.492 2.047 -20.672 1 95 196 ARG A O 1
ATOM 1483 N N . GLU A 1 197 ? 11.766 0.528 -19.656 1 96.5 197 GLU A N 1
ATOM 1484 C CA . GLU A 1 197 ? 11.523 -0.517 -20.641 1 96.5 197 GLU A CA 1
ATOM 1485 C C . GLU A 1 197 ? 10.344 -1.4 -20.234 1 96.5 197 GLU A C 1
ATOM 1487 O O . GLU A 1 197 ? 9.383 -1.548 -20.984 1 96.5 197 GLU A O 1
ATOM 1492 N N . GLN A 1 198 ? 10.445 -1.935 -19.031 1 98.06 198 GLN A N 1
ATOM 1493 C CA . GLN A 1 198 ? 9.359 -2.75 -18.5 1 98.06 198 GLN A CA 1
ATOM 1494 C C . GLN A 1 198 ? 8.219 -1.879 -18 1 98.06 198 GLN A C 1
ATOM 1496 O O . GLN A 1 198 ? 7.047 -2.186 -18.234 1 98.06 198 GLN A O 1
ATOM 1501 N N . TYR A 1 199 ? 8.672 -0.839 -17.344 1 98.12 199 TYR A N 1
ATOM 1502 C CA . TYR A 1 199 ? 7.75 0.166 -16.828 1 98.12 199 TYR A CA 1
ATOM 1503 C C . TYR A 1 199 ? 7.805 1.439 -17.672 1 98.12 199 TYR A C 1
ATOM 1505 O O . TYR A 1 199 ? 8.844 1.76 -18.25 1 98.12 199 TYR A O 1
ATOM 1513 N N . ASP A 1 200 ? 6.781 2.209 -17.828 1 97.25 200 ASP A N 1
ATOM 1514 C CA . ASP A 1 200 ? 6.824 3.504 -18.5 1 97.25 200 ASP A CA 1
ATOM 1515 C C . ASP A 1 200 ? 6.852 4.645 -17.484 1 97.25 200 ASP A C 1
ATOM 1517 O O . ASP A 1 200 ? 6.43 5.766 -17.797 1 97.25 200 ASP A O 1
ATOM 1521 N N . ALA A 1 201 ? 7.199 4.281 -16.219 1 97.38 201 ALA A N 1
ATOM 1522 C CA . ALA A 1 201 ? 7.277 5.219 -15.109 1 97.38 201 ALA A CA 1
ATOM 1523 C C . ALA A 1 201 ? 8.391 4.824 -14.141 1 97.38 201 ALA A C 1
ATOM 1525 O O . ALA A 1 201 ? 8.914 3.713 -14.203 1 97.38 201 ALA A O 1
ATOM 1526 N N . GLN A 1 202 ? 8.805 5.789 -13.336 1 97.94 202 GLN A N 1
ATOM 1527 C CA . GLN A 1 202 ? 9.688 5.469 -12.227 1 97.94 202 GLN A CA 1
ATOM 1528 C C . GLN A 1 202 ? 8.969 4.637 -11.164 1 97.94 202 GLN A C 1
ATOM 1530 O O . GLN A 1 202 ? 7.957 5.078 -10.609 1 97.94 202 GLN A O 1
ATOM 1535 N N . VAL A 1 203 ? 9.461 3.457 -10.914 1 98.56 203 VAL A N 1
ATOM 1536 C CA . VAL A 1 203 ? 8.906 2.588 -9.875 1 98.56 203 VAL A CA 1
ATOM 1537 C C . VAL A 1 203 ? 9.727 2.736 -8.594 1 98.56 203 VAL A C 1
ATOM 1539 O O . VAL A 1 203 ? 9.18 2.639 -7.488 1 98.56 203 VAL A O 1
ATOM 1542 N N . SER A 1 204 ? 11.016 3.066 -8.773 1 98.38 204 SER A N 1
ATOM 1543 C CA . SER A 1 204 ? 11.867 3.277 -7.613 1 98.38 204 SER A CA 1
ATOM 1544 C C . SER A 1 204 ? 11.312 4.375 -6.711 1 98.38 204 SER A C 1
ATOM 1546 O O . SER A 1 204 ? 11.086 5.5 -7.164 1 98.38 204 SER A O 1
ATOM 1548 N N . PHE A 1 205 ? 11.07 4.043 -5.422 1 98.44 205 PHE A N 1
ATOM 1549 C CA . PHE A 1 205 ? 10.586 4.941 -4.379 1 98.44 205 PHE A CA 1
ATOM 1550 C C . PHE A 1 205 ? 9.266 5.578 -4.785 1 98.44 205 PHE A C 1
ATOM 1552 O O . PHE A 1 205 ? 9.039 6.766 -4.539 1 98.44 205 PHE A O 1
ATOM 1559 N N . ASN A 1 206 ? 8.438 4.824 -5.43 1 98.69 206 ASN A N 1
ATOM 1560 C CA . ASN A 1 206 ? 7.152 5.289 -5.93 1 98.69 206 ASN A CA 1
ATOM 1561 C C . ASN A 1 206 ? 6.098 4.188 -5.875 1 98.69 206 ASN A C 1
ATOM 1563 O O . ASN A 1 206 ? 6.422 3.006 -5.98 1 98.69 206 ASN A O 1
ATOM 1567 N N . LEU A 1 207 ? 4.895 4.492 -5.578 1 98.88 207 LEU A N 1
ATOM 1568 C CA . LEU A 1 207 ? 3.766 3.572 -5.645 1 98.88 207 LEU A CA 1
ATOM 1569 C C . LEU A 1 207 ? 2.791 3.99 -6.742 1 98.88 207 LEU A C 1
ATOM 1571 O O . LEU A 1 207 ? 2.379 5.152 -6.805 1 98.88 207 LEU A O 1
ATOM 1575 N N . LEU A 1 208 ? 2.439 3.041 -7.613 1 98.69 208 LEU A N 1
ATOM 1576 C CA . LEU A 1 208 ? 1.652 3.352 -8.805 1 98.69 208 LEU A CA 1
ATOM 1577 C C . LEU A 1 208 ? 0.407 2.473 -8.875 1 98.69 208 LEU A C 1
ATOM 1579 O O . LEU A 1 208 ? 0.51 1.245 -8.898 1 98.69 208 LEU A O 1
ATOM 1583 N N . PRO A 1 209 ? -0.812 3.07 -8.953 1 98.06 209 PRO A N 1
ATOM 1584 C CA . PRO A 1 209 ? -2.031 2.271 -9.102 1 98.06 209 PRO A CA 1
ATOM 1585 C C . PRO A 1 209 ? -2.262 1.807 -10.539 1 98.06 209 PRO A C 1
ATOM 1587 O O . PRO A 1 209 ? -3.184 1.03 -10.797 1 98.06 209 PRO A O 1
ATOM 1590 N N . ALA A 1 210 ? -1.425 2.34 -11.508 1 97.31 210 ALA A N 1
ATOM 1591 C CA . ALA A 1 210 ? -1.518 1.987 -12.922 1 97.31 210 ALA A CA 1
ATOM 1592 C C . ALA A 1 210 ? -0.229 2.338 -13.664 1 97.31 210 ALA A C 1
ATOM 1594 O O . ALA A 1 210 ? 0.595 3.104 -13.156 1 97.31 210 ALA A O 1
ATOM 1595 N N . LEU A 1 211 ? -0.024 1.71 -14.727 1 96.94 211 LEU A N 1
ATOM 1596 C CA . LEU A 1 211 ? 1.017 2.059 -15.688 1 96.94 211 LEU A CA 1
ATOM 1597 C C . LEU A 1 211 ? 0.406 2.482 -17.016 1 96.94 211 LEU A C 1
ATOM 1599 O O . LEU A 1 211 ? -0.785 2.27 -17.25 1 96.94 211 LEU A O 1
ATOM 1603 N N . GLY A 1 212 ? 1.176 3.066 -17.844 1 93.88 212 GLY A N 1
ATOM 1604 C CA . GLY A 1 212 ? 0.684 3.555 -19.125 1 93.88 212 GLY A CA 1
ATOM 1605 C C . GLY A 1 212 ? 0.767 2.52 -20.234 1 93.88 212 GLY A C 1
ATOM 1606 O O . GLY A 1 212 ? 1.185 1.384 -20 1 93.88 212 GLY A O 1
ATOM 1607 N N . GLU A 1 213 ? 0.329 2.906 -21.391 1 92.06 213 GLU A N 1
ATOM 1608 C CA . GLU A 1 213 ? 0.234 2.002 -22.531 1 92.06 213 GLU A CA 1
ATOM 1609 C C . GLU A 1 213 ? 1.616 1.629 -23.047 1 92.06 213 GLU A C 1
ATOM 1611 O O . GLU A 1 213 ? 1.773 0.617 -23.734 1 92.06 213 GLU A O 1
ATOM 1616 N N . SER A 1 214 ? 2.598 2.486 -22.734 1 95.56 214 SER A N 1
ATOM 1617 C CA . SER A 1 214 ? 3.945 2.234 -23.234 1 95.56 214 SER A CA 1
ATOM 1618 C C . SER A 1 214 ? 4.664 1.191 -22.391 1 95.56 214 SER A C 1
ATOM 1620 O O . SER A 1 214 ? 5.738 0.715 -22.766 1 95.56 214 SER A O 1
ATOM 1622 N N . ALA A 1 215 ? 4.098 0.839 -21.266 1 97.5 215 ALA A N 1
ATOM 1623 C CA . ALA A 1 215 ? 4.703 -0.168 -20.406 1 97.5 215 ALA A CA 1
ATOM 1624 C C . ALA A 1 215 ? 4.52 -1.569 -20.969 1 97.5 215 ALA A C 1
ATOM 1626 O O . ALA A 1 215 ? 3.496 -1.863 -21.594 1 97.5 215 ALA A O 1
ATOM 1627 N N . LYS A 1 216 ? 5.48 -2.426 -20.828 1 97.38 216 LYS A N 1
ATOM 1628 C CA . LYS A 1 216 ? 5.336 -3.84 -21.156 1 97.38 216 LYS A CA 1
ATOM 1629 C C . LYS A 1 216 ? 4.527 -4.574 -20.094 1 97.38 216 LYS A C 1
ATOM 1631 O O . LYS A 1 216 ? 3.932 -5.621 -20.375 1 97.38 216 LYS A O 1
ATOM 1636 N N . ILE A 1 217 ? 4.527 -4.004 -18.906 1 97.06 217 ILE A N 1
ATOM 1637 C CA . ILE A 1 217 ? 3.771 -4.527 -17.781 1 97.06 217 ILE A CA 1
ATOM 1638 C C . ILE A 1 217 ? 2.414 -3.832 -17.703 1 97.06 217 ILE A C 1
ATOM 1640 O O . ILE A 1 217 ? 2.326 -2.609 -17.844 1 97.06 217 ILE A O 1
ATOM 1644 N N . SER A 1 218 ? 1.367 -4.578 -17.547 1 96.56 218 SER A N 1
ATOM 1645 C CA . SER A 1 218 ? 0.028 -4.023 -17.375 1 96.56 218 SER A CA 1
ATOM 1646 C C . SER A 1 218 ? -0.567 -4.418 -16.031 1 96.56 218 SER A C 1
ATOM 1648 O O . SER A 1 218 ? -0.935 -5.574 -15.82 1 96.56 218 SER A O 1
ATOM 1650 N N . LEU A 1 219 ? -0.717 -3.471 -15.188 1 96.94 219 LEU A N 1
ATOM 1651 C CA . LEU A 1 219 ? -1.335 -3.729 -13.891 1 96.94 219 LEU A CA 1
ATOM 1652 C C . LEU A 1 219 ? -2.809 -4.086 -14.047 1 96.94 219 LEU A C 1
ATOM 1654 O O . LEU A 1 219 ? -3.34 -4.902 -13.297 1 96.94 219 LEU A O 1
ATOM 1658 N N . GLU A 1 220 ? -3.473 -3.453 -14.992 1 94.62 220 GLU A N 1
ATOM 1659 C CA . GLU A 1 220 ? -4.879 -3.742 -15.258 1 94.62 220 GLU A CA 1
ATOM 1660 C C . GLU A 1 220 ? -5.082 -5.211 -15.617 1 94.62 220 GLU A C 1
ATOM 1662 O O . GLU A 1 220 ? -6.027 -5.844 -15.148 1 94.62 220 GLU A O 1
ATOM 1667 N N . LYS A 1 221 ? -4.207 -5.727 -16.469 1 95.31 221 LYS A N 1
ATOM 1668 C CA . LYS A 1 221 ? -4.293 -7.129 -16.859 1 95.31 221 LYS A CA 1
ATOM 1669 C C . LYS A 1 221 ? -4.07 -8.047 -15.664 1 95.31 221 LYS A C 1
ATOM 1671 O O . LYS A 1 221 ? -4.777 -9.047 -15.5 1 95.31 221 LYS A O 1
ATOM 1676 N N . THR A 1 222 ? -3.109 -7.727 -14.836 1 97.31 222 THR A N 1
ATOM 1677 C CA . THR A 1 222 ? -2.838 -8.523 -13.641 1 97.31 222 THR A CA 1
ATOM 1678 C C . THR A 1 222 ? -4.035 -8.5 -12.695 1 97.31 222 THR A C 1
ATOM 1680 O O . THR A 1 222 ? -4.449 -9.539 -12.188 1 97.31 222 THR A O 1
ATOM 1683 N N . GLU A 1 223 ? -4.535 -7.332 -12.492 1 97.12 223 GLU A N 1
ATOM 1684 C CA . GLU A 1 223 ? -5.68 -7.176 -11.602 1 97.12 223 GLU A CA 1
ATOM 1685 C C . GLU A 1 223 ? -6.871 -7.996 -12.086 1 97.12 223 GLU A C 1
ATOM 1687 O O . GLU A 1 223 ? -7.512 -8.695 -11.305 1 97.12 223 GLU A O 1
ATOM 1692 N N . ARG A 1 224 ? -7.195 -7.883 -13.352 1 95.69 224 ARG A N 1
ATOM 1693 C CA . ARG A 1 224 ? -8.297 -8.641 -13.938 1 95.69 224 ARG A CA 1
ATOM 1694 C C . ARG A 1 224 ? -8.078 -10.141 -13.789 1 95.69 224 ARG A C 1
ATOM 1696 O O . ARG A 1 224 ? -9.008 -10.883 -13.477 1 95.69 224 ARG A O 1
ATOM 1703 N N . ARG A 1 225 ? -6.871 -10.555 -14.023 1 97.31 225 ARG A N 1
ATOM 1704 C CA . ARG A 1 225 ? -6.543 -11.969 -13.883 1 97.31 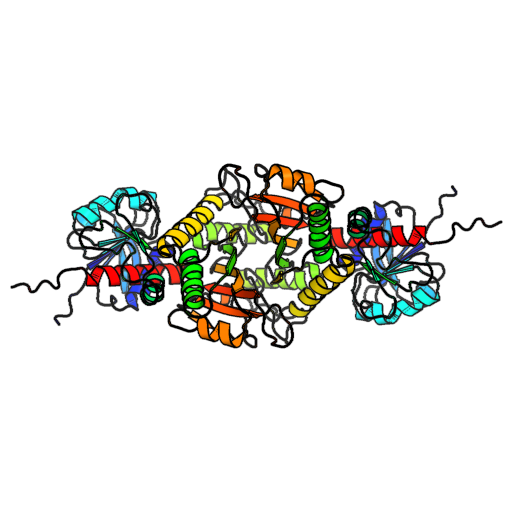225 ARG A CA 1
ATOM 1705 C C . ARG A 1 225 ? -6.789 -12.453 -12.461 1 97.31 225 ARG A C 1
ATOM 1707 O O . ARG A 1 225 ? -7.418 -13.492 -12.25 1 97.31 225 ARG A O 1
ATOM 1714 N N . ILE A 1 226 ? -6.305 -11.703 -11.461 1 98.31 226 ILE A N 1
ATOM 1715 C CA . ILE A 1 226 ? -6.477 -12.07 -10.062 1 98.31 226 ILE A CA 1
ATOM 1716 C C . ILE A 1 226 ? -7.965 -12.18 -9.734 1 98.31 226 ILE A C 1
ATOM 1718 O O . ILE A 1 226 ? -8.406 -13.156 -9.125 1 98.31 226 ILE A O 1
ATOM 1722 N N . ARG A 1 227 ? -8.742 -11.211 -10.188 1 96.75 227 ARG A N 1
ATOM 1723 C CA . ARG A 1 227 ? -10.18 -11.211 -9.922 1 96.75 227 ARG A CA 1
ATOM 1724 C C . ARG A 1 227 ? -10.844 -12.438 -10.547 1 96.75 227 ARG A C 1
ATOM 1726 O O . ARG A 1 227 ? -11.609 -13.133 -9.891 1 96.75 227 ARG A O 1
ATOM 1733 N N . ASN A 1 228 ? -10.531 -12.648 -11.844 1 96.56 228 ASN A N 1
ATOM 1734 C CA . ASN A 1 228 ? -11.141 -13.766 -12.57 1 96.56 228 ASN A CA 1
ATOM 1735 C C . ASN A 1 228 ? -10.766 -15.109 -11.945 1 96.56 228 ASN A C 1
ATOM 1737 O O . ASN A 1 228 ? -11.617 -15.992 -11.805 1 96.56 228 ASN A O 1
ATOM 1741 N N . GLN A 1 229 ? -9.555 -15.227 -11.625 1 98.12 229 GLN A N 1
ATOM 1742 C CA . GLN A 1 229 ? -9.109 -16.5 -11.062 1 98.12 229 GLN A CA 1
ATOM 1743 C C . GLN A 1 229 ? -9.641 -16.703 -9.648 1 98.12 229 GLN A C 1
ATOM 1745 O O . GLN A 1 229 ? -9.961 -17.828 -9.25 1 98.12 229 GLN A O 1
ATOM 1750 N N . TYR A 1 230 ? -9.703 -15.641 -8.836 1 98.19 230 TYR A N 1
ATOM 1751 C CA . TYR A 1 230 ? -10.359 -15.711 -7.539 1 98.19 230 TYR A CA 1
ATOM 1752 C C . TYR A 1 230 ? -11.781 -16.25 -7.672 1 98.19 230 TYR A C 1
ATOM 1754 O O . TYR A 1 230 ? -12.172 -17.172 -6.938 1 98.19 230 TYR A O 1
ATOM 1762 N N . VAL A 1 231 ? -12.516 -15.703 -8.633 1 96.12 231 VAL A N 1
ATOM 1763 C CA . VAL A 1 231 ? -13.883 -16.141 -8.875 1 96.12 231 VAL A CA 1
ATOM 1764 C C . VAL A 1 231 ? -13.891 -17.609 -9.312 1 96.12 231 VAL A C 1
ATOM 1766 O O . VAL A 1 231 ? -14.68 -18.406 -8.82 1 96.12 231 VAL A O 1
ATOM 1769 N N . SER A 1 232 ? -12.969 -17.969 -10.18 1 95.12 232 SER A N 1
ATOM 1770 C CA . SER A 1 232 ? -12.906 -19.312 -10.734 1 95.12 232 SER A CA 1
ATOM 1771 C C . SER A 1 232 ? -12.641 -20.344 -9.648 1 95.12 232 SER A C 1
ATOM 1773 O O . SER A 1 232 ? -13.344 -21.359 -9.562 1 95.12 232 SER A O 1
ATOM 1775 N N . ILE A 1 233 ? -11.727 -20.047 -8.758 1 96.31 233 ILE A N 1
ATOM 1776 C CA . ILE A 1 233 ? -11.312 -21.062 -7.793 1 96.31 233 ILE A CA 1
ATOM 1777 C C . ILE A 1 233 ? -12.211 -21 -6.562 1 96.31 233 ILE A C 1
ATOM 1779 O O . ILE A 1 233 ? -12.141 -21.875 -5.691 1 96.31 233 ILE A O 1
ATOM 1783 N N . SER A 1 234 ? -13.094 -20.031 -6.477 1 93.88 234 SER A N 1
ATOM 1784 C CA . SER A 1 234 ? -14.016 -19.875 -5.355 1 93.88 234 SER A CA 1
ATOM 1785 C C . SER A 1 234 ? -15.195 -20.844 -5.469 1 93.88 234 SER A C 1
ATOM 1787 O O . SER A 1 234 ? -15.906 -21.078 -4.492 1 93.88 234 SER A O 1
ATOM 1789 N N . SER A 1 235 ? -15.531 -21.359 -6.672 1 88.44 235 SER A N 1
ATOM 1790 C CA . SER A 1 235 ? -16.688 -22.203 -6.953 1 88.44 235 SER A CA 1
ATOM 1791 C C . SER A 1 235 ? -17.984 -21.531 -6.5 1 88.44 235 SER A C 1
ATOM 1793 O O . SER A 1 235 ? -18.906 -22.188 -6.027 1 88.44 235 SER A O 1
ATOM 1795 N N . GLY A 1 236 ? -17.969 -20.172 -6.492 1 89.38 236 GLY A N 1
ATOM 1796 C CA . GLY A 1 236 ? -19.156 -19.422 -6.098 1 89.38 236 GLY A CA 1
ATOM 1797 C C . GLY A 1 236 ? -19.375 -19.406 -4.598 1 89.38 236 GLY A C 1
ATOM 1798 O O . GLY A 1 236 ? -20.422 -18.922 -4.125 1 89.38 236 GLY A O 1
ATOM 1799 N N . LEU A 1 237 ? -18.406 -19.797 -3.883 1 92.88 237 LEU A N 1
ATOM 1800 C CA . LEU A 1 237 ? -18.625 -20 -2.453 1 92.88 237 LEU A CA 1
ATOM 1801 C C . LEU A 1 237 ? -17.922 -18.922 -1.641 1 92.88 237 LEU A C 1
ATOM 1803 O O . LEU A 1 237 ? -18.062 -18.859 -0.417 1 92.88 237 LEU A O 1
ATOM 1807 N N . LEU A 1 238 ? -17.109 -18.094 -2.242 1 95.62 238 LEU A N 1
ATOM 1808 C CA . LEU A 1 238 ? -16.375 -17.047 -1.538 1 95.62 238 LEU A CA 1
ATOM 1809 C C . LEU A 1 238 ? -17 -15.68 -1.78 1 95.62 238 LEU A C 1
ATOM 1811 O O . LEU A 1 238 ? -17.703 -15.484 -2.77 1 95.62 238 LEU A O 1
ATOM 1815 N N . PRO A 1 239 ? -16.828 -14.797 -0.823 1 95.62 239 PRO A N 1
ATOM 1816 C CA . PRO A 1 239 ? -17.422 -13.469 -0.978 1 95.62 239 PRO A CA 1
ATOM 1817 C C . PRO A 1 239 ? -16.859 -12.703 -2.176 1 95.62 239 PRO A C 1
ATOM 1819 O O . PRO A 1 239 ? -15.758 -12.992 -2.631 1 95.62 239 PRO A O 1
ATOM 1822 N N . SER A 1 240 ? -17.703 -11.781 -2.66 1 93.69 240 SER A N 1
ATOM 1823 C CA . SER A 1 240 ? -17.25 -10.906 -3.734 1 93.69 240 SER A CA 1
ATOM 1824 C C . SER A 1 240 ? -16.047 -10.07 -3.291 1 93.69 240 SER A C 1
ATOM 1826 O O . SER A 1 240 ? -16.031 -9.539 -2.18 1 93.69 240 SER A O 1
ATOM 1828 N N . LEU A 1 241 ? -15.117 -9.914 -4.109 1 96.06 241 LEU A N 1
ATOM 1829 C CA . LEU A 1 241 ? -13.836 -9.297 -3.787 1 96.06 241 LEU A CA 1
ATOM 1830 C C . LEU A 1 241 ? -13.711 -7.926 -4.438 1 96.06 241 LEU A C 1
ATOM 1832 O O . LEU A 1 241 ? -13.844 -7.801 -5.656 1 96.06 241 LEU A O 1
ATOM 1836 N N . ALA A 1 242 ? -13.602 -6.852 -3.648 1 96.69 242 ALA A N 1
ATOM 1837 C CA . ALA A 1 242 ? -13.094 -5.582 -4.156 1 96.69 242 ALA A CA 1
ATOM 1838 C C . ALA A 1 242 ? -11.562 -5.566 -4.152 1 96.69 242 ALA A C 1
ATOM 1840 O O . ALA A 1 242 ? -10.938 -5.809 -3.119 1 96.69 242 ALA A O 1
ATOM 1841 N N . LEU A 1 243 ? -10.953 -5.301 -5.305 1 97.5 243 LEU A N 1
ATOM 1842 C CA . LEU A 1 243 ? -9.508 -5.469 -5.422 1 97.5 243 LEU A CA 1
ATOM 1843 C C . LEU A 1 243 ? -8.883 -4.262 -6.113 1 97.5 243 LEU A C 1
ATOM 1845 O O . LEU A 1 243 ? -9.414 -3.762 -7.105 1 97.5 243 LEU A O 1
ATOM 1849 N N . GLN A 1 244 ? -7.844 -3.73 -5.539 1 97.19 244 GLN A N 1
ATOM 1850 C CA . GLN A 1 244 ? -6.973 -2.756 -6.191 1 97.19 244 GLN A CA 1
ATOM 1851 C C . GLN A 1 244 ? -5.516 -3.207 -6.156 1 97.19 244 GLN A C 1
ATOM 1853 O O . GLN A 1 244 ? -5.02 -3.641 -5.113 1 97.19 244 GLN A O 1
ATOM 1858 N N . ILE A 1 245 ? -4.887 -3.146 -7.223 1 98.25 245 ILE A N 1
ATOM 1859 C CA . ILE A 1 245 ? -3.48 -3.529 -7.281 1 98.25 245 ILE A CA 1
ATOM 1860 C C . ILE A 1 245 ? -2.611 -2.277 -7.395 1 98.25 245 ILE A C 1
ATOM 1862 O O . ILE A 1 245 ? -3.006 -1.296 -8.031 1 98.25 245 ILE A O 1
ATOM 1866 N N . VAL A 1 246 ? -1.474 -2.279 -6.758 1 98.81 246 VAL A N 1
ATOM 1867 C CA . VAL A 1 246 ? -0.506 -1.187 -6.758 1 98.81 246 VAL A CA 1
ATOM 1868 C C . VAL A 1 246 ? 0.892 -1.732 -7.039 1 98.81 246 VAL A C 1
ATOM 1870 O O . VAL A 1 246 ? 1.335 -2.686 -6.395 1 98.81 246 VAL A O 1
ATOM 1873 N N . GLN A 1 247 ? 1.592 -1.161 -8.055 1 98.88 247 GLN A N 1
ATOM 1874 C CA . GLN A 1 247 ? 3.004 -1.481 -8.227 1 98.88 247 GLN A CA 1
ATOM 1875 C C . GLN A 1 247 ? 3.848 -0.846 -7.121 1 98.88 247 GLN A C 1
ATOM 1877 O O . GLN A 1 247 ? 3.891 0.379 -6.996 1 98.88 247 GLN A O 1
ATOM 1882 N N . ALA A 1 248 ? 4.441 -1.669 -6.316 1 98.88 248 ALA A N 1
ATOM 1883 C CA . ALA A 1 248 ? 5.266 -1.19 -5.211 1 98.88 248 ALA A CA 1
ATOM 1884 C C . ALA A 1 248 ? 6.75 -1.232 -5.57 1 98.88 248 ALA A C 1
ATOM 1886 O O . ALA A 1 248 ? 7.164 -2.027 -6.418 1 98.88 248 ALA A O 1
ATOM 1887 N N . PRO A 1 249 ? 7.559 -0.381 -4.992 1 98.81 249 PRO A N 1
ATOM 1888 C CA . PRO A 1 249 ? 9 -0.407 -5.234 1 98.81 249 PRO A CA 1
ATOM 1889 C C . PRO A 1 249 ? 9.719 -1.473 -4.41 1 98.81 249 PRO A C 1
ATOM 1891 O O . PRO A 1 249 ? 10.641 -1.156 -3.652 1 98.81 249 PRO A O 1
ATOM 1894 N N . VAL A 1 250 ? 9.344 -2.736 -4.543 1 98.81 250 VAL A N 1
ATOM 1895 C CA . VAL A 1 250 ? 9.938 -3.879 -3.854 1 98.81 250 VAL A CA 1
ATOM 1896 C C . VAL A 1 250 ? 10.312 -4.957 -4.867 1 98.81 250 VAL A C 1
ATOM 1898 O O . VAL A 1 250 ? 9.664 -5.094 -5.906 1 98.81 250 VAL A O 1
ATOM 1901 N N . PHE A 1 251 ? 11.312 -5.715 -4.57 1 98.31 251 PHE A N 1
ATOM 1902 C CA . PHE A 1 251 ? 11.852 -6.68 -5.523 1 98.31 251 PHE A CA 1
ATOM 1903 C C . PHE A 1 251 ? 11.062 -7.98 -5.48 1 98.31 251 PHE A C 1
ATOM 1905 O O . PHE A 1 251 ? 10.68 -8.516 -6.527 1 98.31 251 PHE A O 1
ATOM 1912 N N . HIS A 1 252 ? 10.844 -8.492 -4.262 1 97.81 252 HIS A N 1
ATOM 1913 C CA . HIS A 1 252 ? 10.242 -9.812 -4.086 1 97.81 252 HIS A CA 1
ATOM 1914 C C . HIS A 1 252 ? 9.133 -9.773 -3.045 1 97.81 252 HIS A C 1
ATOM 1916 O O . HIS A 1 252 ? 9.133 -8.922 -2.154 1 97.81 252 HIS A O 1
ATOM 1922 N N . GLY A 1 253 ? 8.172 -10.711 -3.238 1 98.44 253 GLY A N 1
ATOM 1923 C CA . GLY A 1 253 ? 7.188 -10.93 -2.191 1 98.44 253 GLY A CA 1
ATOM 1924 C C . GLY A 1 253 ? 5.965 -10.047 -2.33 1 98.44 253 GLY A C 1
ATOM 1925 O O . GLY A 1 253 ? 6.082 -8.836 -2.521 1 98.44 253 GLY A O 1
ATOM 1926 N N . TYR A 1 254 ? 4.812 -10.617 -2.283 1 98.81 254 TYR A N 1
ATOM 1927 C CA . TYR A 1 254 ? 3.557 -9.875 -2.213 1 98.81 254 TYR A CA 1
ATOM 1928 C C . TYR A 1 254 ? 3.223 -9.508 -0.772 1 98.81 254 TYR A C 1
ATOM 1930 O O . TYR A 1 254 ? 3.428 -10.305 0.144 1 98.81 254 TYR A O 1
ATOM 1938 N N . VAL A 1 255 ? 2.732 -8.352 -0.573 1 98.94 255 VAL A N 1
ATOM 1939 C CA . VAL A 1 255 ? 1.974 -8.039 0.634 1 98.94 255 VAL A CA 1
ATOM 1940 C C . VAL A 1 255 ? 0.592 -7.508 0.255 1 98.94 255 VAL A C 1
ATOM 1942 O O . VAL A 1 255 ? 0.425 -6.891 -0.797 1 98.94 255 VAL A O 1
ATOM 1945 N N . ILE A 1 256 ? -0.375 -7.82 1.04 1 98.94 256 ILE A N 1
ATOM 1946 C CA . ILE A 1 256 ? -1.758 -7.445 0.763 1 98.94 256 ILE A CA 1
ATOM 1947 C C . ILE A 1 256 ? -2.412 -6.914 2.035 1 98.94 256 ILE A C 1
ATOM 1949 O O . ILE A 1 256 ? -2.344 -7.547 3.09 1 98.94 256 ILE A O 1
ATOM 1953 N N . SER A 1 257 ? -2.916 -5.699 1.973 1 98.88 257 SER A N 1
ATOM 1954 C CA . SER A 1 257 ? -3.82 -5.188 2.996 1 98.88 257 SER A CA 1
ATOM 1955 C C . SER A 1 257 ? -5.262 -5.594 2.713 1 98.88 257 SER A C 1
ATOM 1957 O O . SER A 1 257 ? -5.836 -5.203 1.695 1 98.88 257 SER A O 1
ATOM 1959 N N . VAL A 1 258 ? -5.863 -6.367 3.586 1 98.81 258 VAL A N 1
ATOM 1960 C CA . VAL A 1 258 ? -7.195 -6.914 3.348 1 98.81 258 VAL A CA 1
ATOM 1961 C C . VAL A 1 258 ? -8.141 -6.469 4.457 1 98.81 258 VAL A C 1
ATOM 1963 O O . VAL A 1 258 ? -7.875 -6.695 5.641 1 98.81 258 VAL A O 1
ATOM 1966 N N . LEU A 1 259 ? -9.227 -5.855 4.133 1 98.25 259 LEU A N 1
ATOM 1967 C CA . LEU A 1 259 ? -10.32 -5.609 5.074 1 98.25 259 LEU A CA 1
ATOM 1968 C C . LEU A 1 259 ? -11.406 -6.668 4.93 1 98.25 259 LEU A C 1
ATOM 1970 O O . LEU A 1 259 ? -11.922 -6.887 3.83 1 98.25 259 LEU A O 1
ATOM 1974 N N . VAL A 1 260 ? -11.727 -7.332 5.988 1 97.75 260 VAL A N 1
ATOM 1975 C CA . VAL A 1 260 ? -12.82 -8.289 5.984 1 97.75 260 VAL A CA 1
ATOM 1976 C C . VAL A 1 260 ? -13.922 -7.816 6.934 1 97.75 260 VAL A C 1
ATOM 1978 O O . VAL A 1 260 ? -13.633 -7.293 8.016 1 97.75 260 VAL A O 1
ATOM 1981 N N . GLU A 1 261 ? -15.102 -7.875 6.539 1 96.31 261 GLU A N 1
ATOM 1982 C CA . GLU A 1 261 ? -16.266 -7.695 7.387 1 96.31 261 GLU A CA 1
ATOM 1983 C C . GLU A 1 261 ? -17.016 -9.016 7.594 1 96.31 261 GLU A C 1
ATOM 1985 O O . GLU A 1 261 ? -17.453 -9.641 6.629 1 96.31 261 GLU A O 1
ATOM 1990 N N . LEU A 1 262 ? -17.109 -9.398 8.805 1 96.94 262 LEU A N 1
ATOM 1991 C CA . LEU A 1 262 ? -17.781 -10.641 9.141 1 96.94 262 LEU A CA 1
ATOM 1992 C C . LEU A 1 262 ? -19.266 -10.406 9.438 1 96.94 262 LEU A C 1
ATOM 1994 O O . LEU A 1 262 ? -19.656 -9.289 9.781 1 96.94 262 LEU A O 1
ATOM 1998 N N . SER A 1 263 ? -20.078 -11.398 9.289 1 96.69 263 SER A N 1
ATOM 1999 C CA . SER A 1 263 ? -21.531 -11.289 9.453 1 96.69 263 SER A CA 1
ATOM 2000 C C . SER A 1 263 ? -21.906 -11.094 10.914 1 96.69 263 SER A C 1
ATOM 2002 O O . SER A 1 263 ? -22.969 -10.539 11.219 1 96.69 263 SER A O 1
ATOM 2004 N N . GLN A 1 264 ? -21.031 -11.562 11.82 1 96.06 264 GLN A N 1
ATOM 2005 C CA . GLN A 1 264 ? -21.266 -11.453 13.25 1 96.06 264 GLN A CA 1
ATOM 2006 C C . GLN A 1 264 ? -20.031 -10.945 13.984 1 96.06 264 GLN A C 1
ATOM 2008 O O . GLN A 1 264 ? -18.906 -11.156 13.523 1 96.06 264 GLN A O 1
ATOM 2013 N N . PRO A 1 265 ? -20.297 -10.242 15.102 1 95.25 265 PRO A N 1
ATOM 2014 C CA . PRO A 1 265 ? -19.141 -9.812 15.898 1 95.25 265 PRO A CA 1
ATOM 2015 C C . PRO A 1 265 ? -18.297 -10.984 16.391 1 95.25 265 PRO A C 1
ATOM 2017 O O . PRO A 1 265 ? -18.828 -12.031 16.766 1 95.25 265 PRO A O 1
ATOM 2020 N N . THR A 1 266 ? -17.078 -10.797 16.266 1 94.69 266 THR A N 1
ATOM 2021 C CA . THR A 1 266 ? -16.125 -11.82 16.688 1 94.69 266 THR A CA 1
ATOM 2022 C C . THR A 1 266 ? -14.867 -11.18 17.25 1 94.69 266 THR A C 1
ATOM 2024 O O . THR A 1 266 ? -14.758 -9.953 17.312 1 94.69 266 THR A O 1
ATOM 2027 N N . THR A 1 267 ? -13.914 -11.992 17.75 1 94.25 267 THR A N 1
ATOM 2028 C CA . THR A 1 267 ? -12.672 -11.492 18.328 1 94.25 267 THR A CA 1
ATOM 2029 C C . THR A 1 267 ? -11.492 -11.805 17.406 1 94.25 267 THR A C 1
ATOM 2031 O O . THR A 1 267 ? -11.594 -12.656 16.516 1 94.25 267 THR A O 1
ATOM 2034 N N . VAL A 1 268 ? -10.406 -11.148 17.641 1 95.5 268 VAL A N 1
ATOM 2035 C CA . VAL A 1 268 ? -9.18 -11.391 16.891 1 95.5 268 VAL A CA 1
ATOM 2036 C C . VAL A 1 268 ? -8.75 -12.852 17.062 1 95.5 268 VAL A C 1
ATOM 2038 O O . VAL A 1 268 ? -8.336 -13.5 16.109 1 95.5 268 VAL A O 1
ATOM 2041 N N . VAL A 1 269 ? -8.883 -13.359 18.281 1 94.94 269 VAL A N 1
ATOM 2042 C CA . VAL A 1 269 ? -8.484 -14.727 18.594 1 94.94 269 VAL A CA 1
ATOM 2043 C C . VAL A 1 269 ? -9.305 -15.711 17.75 1 94.94 269 VAL A C 1
ATOM 2045 O O . VAL A 1 269 ? -8.766 -16.672 17.203 1 94.94 269 VAL A O 1
ATOM 2048 N N . GLU A 1 270 ? -10.609 -15.469 17.641 1 95.88 270 GLU A N 1
ATOM 2049 C CA . GLU A 1 270 ? -11.477 -16.344 16.859 1 95.88 270 GLU A CA 1
ATOM 2050 C C . GLU A 1 270 ? -11.133 -16.281 15.367 1 95.88 270 GLU A C 1
ATOM 2052 O O . GLU A 1 270 ? -11.18 -17.297 14.672 1 95.88 270 GLU A O 1
ATOM 2057 N N . VAL A 1 271 ? -10.82 -15.109 14.852 1 97.31 271 VAL A N 1
ATOM 2058 C CA . VAL A 1 271 ? -10.414 -14.953 13.461 1 97.31 271 VAL A CA 1
ATOM 2059 C C . VAL A 1 271 ? -9.117 -15.727 13.211 1 97.31 271 VAL A C 1
ATOM 2061 O O . VAL A 1 271 ? -9 -16.438 12.211 1 97.31 271 VAL A O 1
ATOM 2064 N N . GLU A 1 272 ? -8.164 -15.617 14.148 1 97.19 272 GLU A N 1
ATOM 2065 C CA . GLU A 1 272 ? -6.898 -16.328 14.039 1 97.19 272 GLU A CA 1
ATOM 2066 C C . GLU A 1 272 ? -7.117 -17.844 14.047 1 97.19 272 GLU A C 1
ATOM 2068 O O . GLU A 1 272 ? -6.496 -18.562 13.266 1 97.19 272 GLU A O 1
ATOM 2073 N N . GLU A 1 273 ? -7.98 -18.281 14.891 1 97.62 273 GLU A N 1
ATOM 2074 C CA . GLU A 1 273 ? -8.305 -19.703 14.945 1 97.62 273 GLU A CA 1
ATOM 2075 C C . GLU A 1 273 ? -8.898 -20.188 13.625 1 97.62 273 GLU A C 1
ATOM 2077 O O . GLU A 1 273 ? -8.562 -21.266 13.148 1 97.62 273 GLU A O 1
ATOM 2082 N N . ALA A 1 274 ? -9.75 -19.375 13.078 1 97.56 274 ALA A N 1
ATOM 2083 C CA . ALA A 1 274 ? -10.398 -19.734 11.812 1 97.56 274 ALA A CA 1
ATOM 2084 C C . ALA A 1 274 ? -9.375 -19.812 10.68 1 97.56 274 ALA A C 1
ATOM 2086 O O . ALA A 1 274 ? -9.508 -20.641 9.773 1 97.56 274 ALA A O 1
ATOM 2087 N N . LEU A 1 275 ? -8.352 -18.984 10.719 1 98.19 275 LEU A N 1
ATOM 2088 C CA . LEU A 1 275 ? -7.363 -18.875 9.648 1 98.19 275 LEU A CA 1
ATOM 2089 C C . LEU A 1 275 ? -6.309 -19.969 9.773 1 98.19 275 LEU A C 1
ATOM 2091 O O . LEU A 1 275 ? -5.594 -20.266 8.812 1 98.19 275 LEU A O 1
ATOM 2095 N N . SER A 1 276 ? -6.262 -20.547 10.898 1 97 276 SER A N 1
ATOM 2096 C CA . SER A 1 276 ? -5.195 -21.516 11.188 1 97 276 SER A CA 1
ATOM 2097 C C . SER A 1 276 ? -5.344 -22.766 10.344 1 97 276 SER A C 1
ATOM 2099 O O . SER A 1 276 ? -6.457 -23.266 10.141 1 97 276 SER A O 1
ATOM 2101 N N . GLY A 1 277 ? -4.227 -23.297 9.805 1 95.5 277 GLY A N 1
ATOM 2102 C CA . GLY A 1 277 ? -4.184 -24.516 9.023 1 95.5 277 GLY A CA 1
ATOM 2103 C C . GLY A 1 277 ? -2.961 -24.609 8.125 1 95.5 277 GLY A C 1
ATOM 2104 O O . GLY A 1 277 ? -2.107 -23.719 8.141 1 95.5 277 GLY A O 1
ATOM 2105 N N . ASP A 1 278 ? -2.891 -25.594 7.359 1 96.62 278 ASP A N 1
ATOM 2106 C CA . ASP A 1 278 ? -1.753 -25.828 6.473 1 96.62 278 ASP A CA 1
ATOM 2107 C C . ASP A 1 278 ? -1.584 -24.672 5.492 1 96.62 278 ASP A C 1
ATOM 2109 O O . ASP A 1 278 ? -2.568 -24.062 5.051 1 96.62 278 ASP A O 1
ATOM 2113 N N . HIS A 1 279 ? -0.347 -24.234 5.191 1 98.12 279 HIS A N 1
ATOM 2114 C CA . HIS A 1 279 ? 0.033 -23.25 4.172 1 98.12 279 HIS A CA 1
ATOM 2115 C C . HIS A 1 279 ? -0.194 -21.828 4.664 1 98.12 279 HIS A C 1
ATOM 2117 O O . HIS A 1 279 ? -0.006 -20.875 3.91 1 98.12 279 HIS A O 1
ATOM 2123 N N . VAL A 1 280 ? -0.718 -21.688 5.902 1 98.44 280 VAL A N 1
ATOM 2124 C CA . VAL A 1 280 ? -0.877 -20.359 6.516 1 98.44 280 VAL A CA 1
ATOM 2125 C C . VAL A 1 280 ? -0.046 -20.281 7.797 1 98.44 280 VAL A C 1
ATOM 2127 O O . VAL A 1 280 ? -0.099 -21.188 8.633 1 98.44 280 VAL A O 1
ATOM 2130 N N . ASP A 1 281 ? 0.751 -19.312 7.918 1 98.5 281 ASP A N 1
ATOM 2131 C CA . ASP A 1 281 ? 1.534 -19.031 9.117 1 98.5 281 ASP A CA 1
ATOM 2132 C C . ASP A 1 281 ? 1.013 -17.781 9.828 1 98.5 281 ASP A C 1
ATOM 2134 O O . ASP A 1 281 ? 1.276 -16.656 9.398 1 98.5 281 ASP A O 1
ATOM 2138 N N . LEU A 1 282 ? 0.295 -17.984 10.953 1 98.31 282 LEU A N 1
ATOM 2139 C CA . LEU A 1 282 ? -0.209 -16.859 11.734 1 98.31 282 LEU A CA 1
ATOM 2140 C C . LEU A 1 282 ? 0.918 -16.188 12.523 1 98.31 282 LEU A C 1
ATOM 2142 O O . LEU A 1 282 ? 1.635 -16.859 13.273 1 98.31 282 LEU A O 1
ATOM 2146 N N . VAL A 1 283 ? 1.058 -14.906 12.297 1 97.75 283 VAL A N 1
ATOM 2147 C CA . VAL A 1 283 ? 2.105 -14.148 12.984 1 97.75 283 VAL A CA 1
ATOM 2148 C C . VAL A 1 283 ? 1.488 -13.273 14.07 1 97.75 283 VAL A C 1
ATOM 2150 O O . VAL A 1 283 ? 0.668 -12.398 13.781 1 97.75 283 VAL A O 1
ATOM 2153 N N . ALA A 1 284 ? 1.925 -13.445 15.258 1 93.62 284 ALA A N 1
ATOM 2154 C CA . ALA A 1 284 ? 1.379 -12.734 16.406 1 93.62 284 ALA A CA 1
ATOM 2155 C C . ALA A 1 284 ? 1.715 -11.25 16.344 1 93.62 284 ALA A C 1
ATOM 2157 O O . ALA A 1 284 ? 2.717 -10.859 15.742 1 93.62 284 ALA A O 1
ATOM 2158 N N . GLU A 1 285 ? 0.911 -10.5 17.016 1 87.06 285 GLU A N 1
ATOM 2159 C CA . GLU A 1 285 ? 1.053 -9.047 17 1 87.06 285 GLU A CA 1
ATOM 2160 C C . GLU A 1 285 ? 2.387 -8.617 17.609 1 87.06 285 GLU A C 1
ATOM 2162 O O . GLU A 1 285 ? 2.98 -7.629 17.172 1 87.06 285 GLU A O 1
ATOM 2167 N N . GLU A 1 286 ? 2.889 -9.328 18.547 1 88.19 286 GLU A N 1
ATOM 2168 C CA . GLU A 1 286 ? 4.094 -8.961 19.281 1 88.19 286 GLU A CA 1
ATOM 2169 C C . GLU A 1 286 ? 5.352 -9.336 18.5 1 88.19 286 GLU A C 1
ATOM 2171 O O . GLU A 1 286 ? 6.453 -8.898 18.844 1 88.19 286 GLU A O 1
ATOM 2176 N N . SER A 1 287 ? 5.176 -10.07 17.438 1 92.62 287 SER A N 1
ATOM 2177 C CA . SER A 1 287 ? 6.305 -10.5 16.609 1 92.62 287 SER A CA 1
ATOM 2178 C C . SER A 1 287 ? 6.566 -9.523 15.469 1 92.62 287 SER A C 1
ATOM 2180 O O . SER A 1 287 ? 5.754 -8.633 15.211 1 92.62 287 SER A O 1
ATOM 2182 N N . GLU A 1 288 ? 7.703 -9.688 14.906 1 93.81 288 GLU A N 1
ATOM 2183 C CA . GLU A 1 288 ? 7.977 -8.93 13.695 1 93.81 288 GLU A CA 1
ATOM 2184 C C . GLU A 1 288 ? 6.891 -9.156 12.648 1 93.81 288 GLU A C 1
ATOM 2186 O O . GLU A 1 288 ? 6.492 -10.297 12.391 1 93.81 288 GLU A O 1
ATOM 2191 N N . PRO A 1 289 ? 6.402 -8.094 12.172 1 95.62 289 PRO A N 1
ATOM 2192 C CA . PRO A 1 289 ? 5.301 -8.266 11.227 1 95.62 289 PRO A CA 1
ATOM 2193 C C . PRO A 1 289 ? 5.738 -8.914 9.914 1 95.62 289 PRO A C 1
ATOM 2195 O O . PRO A 1 289 ? 6.898 -8.773 9.508 1 95.62 289 PRO A O 1
ATOM 2198 N N . PRO A 1 290 ? 4.777 -9.633 9.289 1 98.12 290 PRO A N 1
ATOM 2199 C CA . PRO A 1 290 ? 5.078 -10.094 7.93 1 98.12 290 PRO A CA 1
ATOM 2200 C C . PRO A 1 290 ? 5.398 -8.938 6.977 1 98.12 290 PRO A C 1
ATOM 2202 O O . PRO A 1 290 ? 4.801 -7.867 7.082 1 98.12 290 PRO A O 1
ATOM 2205 N N . SER A 1 291 ? 6.309 -9.148 6.109 1 98.62 291 SER A N 1
ATOM 2206 C CA . SER A 1 291 ? 6.703 -8.172 5.102 1 98.62 291 SER A CA 1
ATOM 2207 C C . SER A 1 291 ? 7.227 -8.859 3.844 1 98.62 291 SER A C 1
ATOM 2209 O O . SER A 1 291 ? 7.258 -10.086 3.766 1 98.62 291 SER A O 1
ATOM 2211 N N . ASN A 1 292 ? 7.555 -8.086 2.84 1 98.62 292 ASN A N 1
ATOM 2212 C CA . ASN A 1 292 ? 8.188 -8.633 1.643 1 98.62 292 ASN A CA 1
ATOM 2213 C C . ASN A 1 292 ? 9.453 -9.414 1.982 1 98.62 292 ASN A C 1
ATOM 2215 O O . ASN A 1 292 ? 9.641 -10.539 1.507 1 98.62 292 ASN A O 1
ATOM 2219 N N . LEU A 1 293 ? 10.203 -8.852 2.883 1 97.69 293 LEU A N 1
ATOM 2220 C CA . LEU A 1 293 ? 11.492 -9.43 3.246 1 97.69 293 LEU A CA 1
ATOM 2221 C C . LEU A 1 293 ? 11.297 -10.703 4.074 1 97.69 293 LEU A C 1
ATOM 2223 O O . LEU A 1 293 ? 11.93 -11.727 3.803 1 97.69 293 LEU A O 1
ATOM 2227 N N . SER A 1 294 ? 10.445 -10.641 5.078 1 97.62 294 SER A N 1
ATOM 2228 C CA . SER A 1 294 ? 10.273 -11.781 5.973 1 97.62 294 SER A CA 1
ATOM 2229 C C . SER A 1 294 ? 9.578 -12.938 5.266 1 97.62 294 SER A C 1
ATOM 2231 O O . SER A 1 294 ? 9.711 -14.094 5.676 1 97.62 294 SER A O 1
ATOM 2233 N N . ALA A 1 295 ? 8.828 -12.656 4.191 1 98.25 295 ALA A N 1
ATOM 2234 C CA . ALA A 1 295 ? 8.102 -13.68 3.453 1 98.25 295 ALA A CA 1
ATOM 2235 C C . ALA A 1 295 ? 9.023 -14.43 2.498 1 98.25 295 ALA A C 1
ATOM 2237 O O . ALA A 1 295 ? 8.703 -15.539 2.062 1 98.25 295 ALA A O 1
ATOM 2238 N N . ALA A 1 296 ? 10.141 -13.766 2.107 1 97.12 296 ALA A N 1
ATOM 2239 C CA . ALA A 1 296 ? 11.055 -14.367 1.137 1 97.12 296 ALA A CA 1
ATOM 2240 C C . ALA A 1 296 ? 11.547 -15.727 1.618 1 97.12 296 ALA A C 1
ATOM 2242 O O . ALA A 1 296 ? 12.039 -15.859 2.744 1 97.12 296 ALA A O 1
ATOM 2243 N N . GLY A 1 297 ? 11.352 -16.688 0.824 1 97.19 297 GLY A N 1
ATOM 2244 C CA . GLY A 1 297 ? 11.812 -18.031 1.119 1 97.19 297 GLY A CA 1
ATOM 2245 C C . GLY A 1 297 ? 10.828 -18.828 1.95 1 97.19 297 GLY A C 1
ATOM 2246 O O . GLY A 1 297 ? 11.008 -20.031 2.145 1 97.19 297 GLY A O 1
ATOM 2247 N N . GLN A 1 298 ? 9.789 -18.172 2.461 1 97.69 298 GLN A N 1
ATOM 2248 C CA . GLN A 1 298 ? 8.805 -18.875 3.279 1 97.69 298 GLN A CA 1
ATOM 2249 C C . GLN A 1 298 ? 7.805 -19.641 2.412 1 97.69 298 GLN A C 1
ATOM 2251 O O . GLN A 1 298 ? 7.391 -19.156 1.356 1 97.69 298 GLN A O 1
ATOM 2256 N N . GLU A 1 299 ? 7.402 -20.797 2.842 1 97.56 299 GLU A N 1
ATOM 2257 C CA . GLU A 1 299 ? 6.469 -21.625 2.086 1 97.56 299 GLU A CA 1
ATOM 2258 C C . GLU A 1 299 ? 5.023 -21.203 2.336 1 97.56 299 GLU A C 1
ATOM 2260 O O . GLU A 1 299 ? 4.168 -21.359 1.461 1 97.56 299 GLU A O 1
ATOM 2265 N N . ASP A 1 300 ? 4.797 -20.719 3.539 1 98.62 300 ASP A N 1
ATOM 2266 C CA . ASP A 1 300 ? 3.426 -20.438 3.951 1 98.62 300 ASP A CA 1
ATOM 2267 C C . ASP A 1 300 ? 3.07 -18.969 3.688 1 98.62 300 ASP A C 1
ATOM 2269 O O . ASP A 1 300 ? 3.959 -18.125 3.545 1 98.62 300 ASP A O 1
ATOM 2273 N N . ILE A 1 301 ? 1.791 -18.719 3.533 1 98.88 301 ILE A N 1
ATOM 2274 C CA . ILE A 1 301 ? 1.252 -17.359 3.545 1 98.88 301 ILE A CA 1
ATOM 2275 C C . ILE A 1 301 ? 1.255 -16.812 4.973 1 98.88 301 ILE A C 1
ATOM 2277 O O . ILE A 1 301 ? 0.595 -17.359 5.855 1 98.88 301 ILE A O 1
ATOM 2281 N N . MET A 1 302 ? 2.01 -15.797 5.211 1 98.88 302 MET A N 1
ATOM 2282 C CA . MET A 1 302 ? 2.053 -15.18 6.531 1 98.88 302 MET A CA 1
ATOM 2283 C C . MET A 1 302 ? 0.88 -14.219 6.723 1 98.88 302 MET A C 1
ATOM 2285 O O . MET A 1 302 ? 0.571 -13.422 5.832 1 98.88 302 MET A O 1
ATOM 2289 N N . VAL A 1 303 ? 0.213 -14.359 7.875 1 98.81 303 VAL A N 1
ATOM 2290 C CA . VAL A 1 303 ? -0.989 -13.562 8.109 1 98.81 303 VAL A CA 1
ATOM 2291 C C . VAL A 1 303 ? -0.917 -12.914 9.492 1 98.81 303 VAL A C 1
ATOM 2293 O O . VAL A 1 303 ? -0.611 -13.578 10.484 1 98.81 303 VAL A O 1
ATOM 2296 N N . ARG A 1 304 ? -1.125 -11.695 9.57 1 98.25 304 ARG A N 1
ATOM 2297 C CA . ARG A 1 304 ? -1.347 -10.984 10.828 1 98.25 304 ARG A CA 1
ATOM 2298 C C . ARG A 1 304 ? -2.742 -10.375 10.875 1 98.25 304 ARG A C 1
ATOM 2300 O O . ARG A 1 304 ? -3.193 -9.773 9.898 1 98.25 304 ARG A O 1
ATOM 2307 N N . VAL A 1 305 ? -3.445 -10.547 12 1 97.12 305 VAL A N 1
ATOM 2308 C CA . VAL A 1 305 ? -4.812 -10.07 12.172 1 97.12 305 VAL A CA 1
ATOM 2309 C C . VAL A 1 305 ? -4.828 -8.883 13.133 1 97.12 305 VAL A C 1
ATOM 2311 O O . VAL A 1 305 ? -4.188 -8.922 14.188 1 97.12 305 VAL A O 1
ATOM 2314 N N . THR A 1 306 ? -5.449 -7.82 12.688 1 94.62 306 THR A N 1
ATOM 2315 C CA . THR A 1 306 ? -5.676 -6.68 13.57 1 94.62 306 THR A CA 1
ATOM 2316 C C . THR A 1 306 ? -7.156 -6.312 13.602 1 94.62 306 THR A C 1
ATOM 2318 O O . THR A 1 306 ? -7.828 -6.32 12.57 1 94.62 306 THR A O 1
ATOM 2321 N N . GLY A 1 307 ? -7.672 -6.094 14.789 1 89.62 307 GLY A N 1
ATOM 2322 C CA . GLY A 1 307 ? -9.055 -5.664 14.938 1 89.62 307 GLY A CA 1
ATOM 2323 C C . GLY A 1 307 ? -9.227 -4.16 14.82 1 89.62 307 GLY A C 1
ATOM 2324 O O . GLY A 1 307 ? -8.258 -3.406 14.969 1 89.62 307 GLY A O 1
ATOM 2325 N N . GLU A 1 308 ? -10.375 -3.709 14.398 1 74.94 308 GLU A N 1
ATOM 2326 C CA . GLU A 1 308 ? -10.664 -2.279 14.344 1 74.94 308 GLU A CA 1
ATOM 2327 C C . GLU A 1 308 ? -10.844 -1.7 15.742 1 74.94 308 GLU A C 1
ATOM 2329 O O . GLU A 1 308 ? -10.5 -0.543 15.992 1 74.94 308 GLU A O 1
ATOM 2334 N N . SER A 1 309 ? -11.461 -2.562 16.547 1 65.06 309 SER A N 1
ATOM 2335 C CA . SER A 1 309 ? -11.828 -2.055 17.859 1 65.06 309 SER A CA 1
ATOM 2336 C C . SER A 1 309 ? -10.672 -2.182 18.844 1 65.06 309 SER A C 1
ATOM 2338 O O . SER A 1 309 ? -9.852 -3.102 18.75 1 65.06 309 SER A O 1
ATOM 2340 N N . ASP A 1 310 ? -10.477 -1.165 19.531 1 60.84 310 ASP A N 1
ATOM 2341 C CA . ASP A 1 310 ? -9.5 -1.178 20.625 1 60.84 310 ASP A CA 1
ATOM 2342 C C . ASP A 1 310 ? -9.961 -2.086 21.766 1 60.84 310 ASP A C 1
ATOM 2344 O O . ASP A 1 310 ? -11.156 -2.285 21.953 1 60.84 310 ASP A O 1
ATOM 2348 N N . GLY A 1 311 ? -9.039 -2.787 22.438 1 60.84 311 GLY A N 1
ATOM 2349 C CA . GLY A 1 311 ? -9.227 -3.35 23.766 1 60.84 311 GLY A CA 1
ATOM 2350 C C . GLY A 1 311 ? -9.758 -4.773 23.734 1 60.84 311 GLY A C 1
ATOM 2351 O O . GLY A 1 311 ? -10.312 -5.254 24.719 1 60.84 311 GLY A O 1
ATOM 2352 N N . GLY A 1 312 ? -9.742 -5.332 22.516 1 67.25 312 GLY A N 1
ATOM 2353 C CA . GLY A 1 312 ? -10.102 -6.742 22.516 1 67.25 312 GLY A CA 1
ATOM 2354 C C . GLY A 1 312 ? -11.594 -6.977 22.391 1 67.25 312 GLY A C 1
ATOM 2355 O O . GLY A 1 312 ? -12.055 -8.117 22.438 1 67.25 312 GLY A O 1
ATOM 2356 N N . ARG A 1 313 ? -12.453 -5.953 22.281 1 79.19 313 ARG A N 1
ATOM 2357 C CA . ARG A 1 313 ? -13.898 -6.098 22.156 1 79.19 313 ARG A CA 1
ATOM 2358 C C . ARG A 1 313 ? -14.273 -6.66 20.797 1 79.19 313 ARG A C 1
ATOM 2360 O O . ARG A 1 313 ? -13.594 -6.395 19.797 1 79.19 313 ARG A O 1
ATOM 2367 N N . PRO A 1 314 ? -15.367 -7.512 20.812 1 90.38 314 PRO A N 1
ATOM 2368 C CA . PRO A 1 314 ? -15.812 -8.094 19.547 1 90.38 314 PRO A CA 1
ATOM 2369 C C . PRO A 1 314 ? -16.234 -7.035 18.531 1 90.38 314 PRO A C 1
ATOM 2371 O O . PRO A 1 314 ? -16.797 -6.004 18.891 1 90.38 314 PRO A O 1
ATOM 2374 N N . GLY A 1 315 ? -15.781 -7.25 17.375 1 93.19 315 GLY A N 1
ATOM 2375 C CA . GLY A 1 315 ? -16.172 -6.43 16.25 1 93.19 315 GLY A CA 1
ATOM 2376 C C . GLY A 1 315 ? -16.422 -7.234 14.977 1 93.19 315 GLY A C 1
ATOM 2377 O O . GLY A 1 315 ? -16.344 -8.461 14.992 1 93.19 315 GLY A O 1
ATOM 2378 N N . ARG A 1 316 ? -16.797 -6.527 13.906 1 94.94 316 ARG A N 1
ATOM 2379 C CA . ARG A 1 316 ? -17.125 -7.234 12.672 1 94.94 316 ARG A CA 1
ATOM 2380 C C . ARG A 1 316 ? -16.062 -6.988 11.609 1 94.94 316 ARG A C 1
ATOM 2382 O O . ARG A 1 316 ? -16.016 -7.688 10.594 1 94.94 316 ARG A O 1
ATOM 2389 N N . ARG A 1 317 ? -15.273 -5.965 11.812 1 95.25 317 ARG A N 1
ATOM 2390 C CA . ARG A 1 317 ? -14.289 -5.609 10.797 1 95.25 317 ARG A CA 1
ATOM 2391 C C . ARG A 1 317 ? -12.875 -5.91 11.281 1 95.25 317 ARG A C 1
ATOM 2393 O O . ARG A 1 317 ? -12.508 -5.551 12.406 1 95.25 317 ARG A O 1
ATOM 2400 N N . PHE A 1 318 ? -12.109 -6.555 10.461 1 96.88 318 PHE A N 1
ATOM 2401 C CA . PHE A 1 318 ? -10.727 -6.91 10.758 1 96.88 318 PHE A CA 1
ATOM 2402 C C . PHE A 1 318 ? -9.82 -6.617 9.57 1 96.88 318 PHE A C 1
ATOM 2404 O O . PHE A 1 318 ? -10.242 -6.762 8.414 1 96.88 318 PHE A O 1
ATOM 2411 N N . TRP A 1 319 ? -8.664 -6.176 9.891 1 97.38 319 TRP A N 1
ATOM 2412 C CA . TRP A 1 319 ? -7.617 -6.098 8.875 1 97.38 319 TRP A CA 1
ATOM 2413 C C . TRP A 1 319 ? -6.75 -7.352 8.883 1 97.38 319 TRP A C 1
ATOM 2415 O O . TRP A 1 319 ? -6.266 -7.77 9.938 1 97.38 319 TRP A O 1
ATOM 2425 N N . LEU A 1 320 ? -6.598 -7.965 7.746 1 98.5 320 LEU A N 1
ATOM 2426 C CA . LEU A 1 320 ? -5.59 -9 7.52 1 98.5 320 LEU A CA 1
ATOM 2427 C C . LEU A 1 320 ? -4.422 -8.445 6.711 1 98.5 320 LEU A C 1
ATOM 2429 O O . LEU A 1 320 ? -4.625 -7.816 5.668 1 98.5 320 LEU A O 1
ATOM 2433 N N . TRP A 1 321 ? -3.262 -8.617 7.234 1 98.75 321 TRP A N 1
ATOM 2434 C CA . TRP A 1 321 ? -2.031 -8.352 6.496 1 98.75 321 TRP A CA 1
ATOM 2435 C C . TRP A 1 321 ? -1.388 -9.656 6.027 1 98.75 321 TRP A C 1
ATOM 2437 O O . TRP A 1 321 ? -0.965 -10.477 6.844 1 98.75 321 TRP A O 1
ATOM 2447 N N . LEU A 1 322 ? -1.356 -9.82 4.73 1 98.94 322 LEU A N 1
ATOM 2448 C CA . LEU A 1 322 ? -0.802 -11.047 4.16 1 98.94 322 LEU A CA 1
ATOM 2449 C C . LEU A 1 322 ? 0.558 -10.781 3.523 1 98.94 322 LEU A C 1
ATOM 2451 O O . LEU A 1 322 ? 0.762 -9.742 2.893 1 98.94 322 LEU A O 1
ATOM 2455 N N . ALA A 1 323 ? 1.465 -11.727 3.652 1 98.94 323 ALA A N 1
ATOM 2456 C CA . ALA A 1 323 ? 2.75 -11.703 2.957 1 98.94 323 ALA A CA 1
ATOM 2457 C C . ALA A 1 323 ? 3.135 -13.102 2.473 1 98.94 323 ALA A C 1
ATOM 2459 O O . ALA A 1 323 ? 2.898 -14.094 3.164 1 98.94 323 ALA A O 1
ATOM 2460 N N . ALA A 1 324 ? 3.68 -13.18 1.271 1 98.88 324 ALA A N 1
ATOM 2461 C CA . ALA A 1 324 ? 4.113 -14.469 0.747 1 98.88 324 ALA A CA 1
ATOM 2462 C C . ALA A 1 324 ? 5.215 -14.305 -0.294 1 98.88 324 ALA A C 1
ATOM 2464 O O . ALA A 1 324 ? 5.254 -13.297 -1.01 1 98.88 324 ALA A O 1
ATOM 2465 N N . ASP A 1 325 ? 6.125 -15.234 -0.349 1 98.69 325 ASP A N 1
ATOM 2466 C CA . ASP A 1 325 ? 7.031 -15.375 -1.484 1 98.69 325 ASP A CA 1
ATOM 2467 C C . ASP A 1 325 ? 6.277 -15.773 -2.748 1 98.69 325 ASP A C 1
ATOM 2469 O O . ASP A 1 325 ? 5.859 -16.922 -2.887 1 98.69 325 ASP A O 1
ATOM 2473 N N . ASN A 1 326 ? 6.129 -14.781 -3.613 1 97.94 326 ASN A N 1
ATOM 2474 C CA . ASN A 1 326 ? 5.242 -15 -4.75 1 97.94 326 ASN A CA 1
ATOM 2475 C C . ASN A 1 326 ? 5.75 -16.109 -5.66 1 97.94 326 ASN A C 1
ATOM 2477 O O . ASN A 1 326 ? 4.965 -16.922 -6.168 1 97.94 326 ASN A O 1
ATOM 2481 N N . LEU A 1 327 ? 7.047 -16.234 -5.848 1 98.12 327 LEU A N 1
ATOM 2482 C CA . LEU A 1 327 ? 7.605 -17.25 -6.727 1 98.12 327 LEU A CA 1
ATOM 2483 C C . LEU A 1 327 ? 7.496 -18.641 -6.086 1 98.12 327 LEU A C 1
ATOM 2485 O O . LEU A 1 327 ? 7.105 -19.594 -6.75 1 98.12 327 LEU A O 1
ATOM 2489 N N . LYS A 1 328 ? 7.809 -18.703 -4.852 1 98.25 328 LYS A N 1
ATOM 2490 C CA . LYS A 1 328 ? 7.727 -19.984 -4.152 1 98.25 328 LYS A CA 1
ATOM 2491 C C . LYS A 1 328 ? 6.281 -20.469 -4.051 1 98.25 328 LYS A C 1
ATOM 2493 O O . LYS A 1 328 ? 5.992 -21.641 -4.289 1 98.25 328 LYS A O 1
ATOM 2498 N N . LEU A 1 329 ? 5.383 -19.562 -3.664 1 98.69 329 LEU A N 1
ATOM 2499 C CA . LEU A 1 329 ? 3.969 -19.922 -3.566 1 98.69 329 LEU A CA 1
ATOM 2500 C C . LEU A 1 329 ? 3.438 -20.406 -4.91 1 98.69 329 LEU A C 1
ATOM 2502 O O . LEU A 1 329 ? 2.67 -21.375 -4.965 1 98.69 329 LEU A O 1
ATOM 2506 N N . ALA A 1 330 ? 3.809 -19.734 -5.98 1 98.5 330 ALA A N 1
ATOM 2507 C CA . ALA A 1 330 ? 3.396 -20.141 -7.32 1 98.5 330 ALA A CA 1
ATOM 2508 C C . ALA A 1 330 ? 3.908 -21.547 -7.641 1 98.5 330 ALA A C 1
ATOM 2510 O O . ALA A 1 330 ? 3.166 -22.375 -8.172 1 98.5 330 ALA A O 1
ATOM 2511 N N . ALA A 1 331 ? 5.184 -21.797 -7.324 1 98.12 331 ALA A N 1
ATOM 2512 C CA . ALA A 1 331 ? 5.789 -23.094 -7.574 1 98.12 331 ALA A CA 1
ATOM 2513 C C . ALA A 1 331 ? 5.086 -24.188 -6.77 1 98.12 331 ALA A C 1
ATOM 2515 O O . ALA A 1 331 ? 4.766 -25.25 -7.305 1 98.12 331 ALA A O 1
ATOM 2516 N N . LEU A 1 332 ? 4.844 -23.891 -5.531 1 98.5 332 LEU A N 1
ATOM 2517 C CA . LEU A 1 332 ? 4.223 -24.875 -4.648 1 98.5 332 LEU A CA 1
ATOM 2518 C C . LEU A 1 332 ? 2.797 -25.172 -5.094 1 98.5 332 LEU A C 1
ATOM 2520 O O . LEU A 1 332 ? 2.369 -26.328 -5.07 1 98.5 332 LEU A O 1
ATOM 2524 N N . ASN A 1 333 ? 2.051 -24.156 -5.496 1 98.5 333 ASN A N 1
ATOM 2525 C CA . ASN A 1 333 ? 0.712 -24.391 -6.027 1 98.5 333 ASN A CA 1
ATOM 2526 C C . ASN A 1 333 ? 0.758 -25.219 -7.309 1 98.5 333 ASN A C 1
ATOM 2528 O O . ASN A 1 333 ? -0.095 -26.078 -7.527 1 98.5 333 ASN A O 1
ATOM 2532 N N . ALA A 1 334 ? 1.71 -24.938 -8.172 1 98.38 334 ALA A N 1
ATOM 2533 C CA . ALA A 1 334 ? 1.866 -25.703 -9.406 1 98.38 334 ALA A CA 1
ATOM 2534 C C . ALA A 1 334 ? 2.139 -27.172 -9.109 1 98.38 334 ALA A C 1
ATOM 2536 O O . ALA A 1 334 ? 1.567 -28.062 -9.75 1 98.38 334 ALA A O 1
ATOM 2537 N N . ILE A 1 335 ? 2.988 -27.422 -8.156 1 97.5 335 ILE A N 1
ATOM 2538 C CA . ILE A 1 335 ? 3.326 -28.797 -7.766 1 97.5 335 ILE A CA 1
ATOM 2539 C C . ILE A 1 335 ? 2.094 -29.469 -7.18 1 97.5 335 ILE A C 1
ATOM 2541 O O . ILE A 1 335 ? 1.841 -30.656 -7.453 1 97.5 335 ILE A O 1
ATOM 2545 N N . ALA A 1 336 ? 1.344 -28.734 -6.387 1 97.31 336 ALA A N 1
ATOM 2546 C CA . ALA A 1 336 ? 0.091 -29.266 -5.859 1 97.31 336 ALA A CA 1
ATOM 2547 C C . ALA A 1 336 ? -0.863 -29.656 -6.988 1 97.31 336 ALA A C 1
ATOM 2549 O O . ALA A 1 336 ? -1.551 -30.672 -6.918 1 97.31 336 ALA A O 1
ATOM 2550 N N . CYS A 1 337 ? -0.931 -28.828 -8.023 1 97.25 337 CYS A N 1
ATOM 2551 C CA . CYS A 1 337 ? -1.75 -29.141 -9.195 1 97.25 337 CYS A CA 1
ATOM 2552 C C . CYS A 1 337 ? -1.299 -30.438 -9.852 1 97.25 337 CYS A C 1
ATOM 2554 O O . CYS A 1 337 ? -2.127 -31.281 -10.195 1 97.25 337 CYS A O 1
ATOM 2556 N N . ALA A 1 338 ? 0.011 -30.578 -10.016 1 95.88 338 ALA A N 1
ATOM 2557 C CA . ALA A 1 338 ? 0.548 -31.812 -10.602 1 95.88 338 ALA A CA 1
ATOM 2558 C C . ALA A 1 338 ? 0.193 -33.031 -9.75 1 95.88 338 ALA A C 1
ATOM 2560 O O . ALA A 1 338 ? -0.13 -34.094 -10.281 1 95.88 338 ALA A O 1
ATOM 2561 N N . SER A 1 339 ? 0.265 -32.875 -8.453 1 93.81 339 SER A N 1
ATOM 2562 C CA . SER A 1 339 ? -0.083 -33.938 -7.531 1 93.81 339 SER A CA 1
ATOM 2563 C C . SER A 1 339 ? -1.545 -34.344 -7.684 1 93.81 339 SER A C 1
ATOM 2565 O O . SER A 1 339 ? -1.874 -35.531 -7.629 1 93.81 339 SER A O 1
ATOM 2567 N N . GLU A 1 340 ? -2.375 -33.344 -7.832 1 92.69 340 GLU A N 1
ATOM 2568 C CA . GLU A 1 340 ? -3.785 -33.625 -8.078 1 92.69 340 GLU A CA 1
ATOM 2569 C C . GLU A 1 340 ? -3.969 -34.406 -9.375 1 92.69 340 GLU A C 1
ATOM 2571 O O . GLU A 1 340 ? -4.762 -35.375 -9.43 1 92.69 340 GLU A O 1
ATOM 2576 N N . LEU A 1 341 ? -3.236 -34.031 -10.398 1 93.12 341 LEU A N 1
ATOM 2577 C CA . LEU A 1 341 ? -3.33 -34.688 -11.703 1 93.12 341 LEU A CA 1
ATOM 2578 C C . LEU A 1 341 ? -2.766 -36.125 -11.641 1 93.12 341 LEU A C 1
ATOM 2580 O O . LEU A 1 341 ? -3.264 -37 -12.312 1 93.12 341 LEU A O 1
ATOM 2584 N N . ARG A 1 342 ? -1.747 -36.25 -10.852 1 89.5 342 ARG A N 1
ATOM 2585 C CA . ARG A 1 342 ? -1.119 -37.562 -10.656 1 89.5 342 ARG A CA 1
ATOM 2586 C C . ARG A 1 342 ? -2.129 -38.594 -10.148 1 89.5 342 ARG A C 1
ATOM 2588 O O . ARG A 1 342 ? -2.104 -39.75 -10.562 1 89.5 342 ARG A O 1
ATOM 2595 N N . ARG A 1 343 ? -3 -38.094 -9.336 1 85.5 343 ARG A N 1
ATOM 2596 C CA . ARG A 1 343 ? -3.996 -39 -8.734 1 85.5 343 ARG A CA 1
ATOM 2597 C C . ARG A 1 343 ? -4.992 -39.5 -9.773 1 85.5 343 ARG A C 1
ATOM 2599 O O . ARG A 1 343 ? -5.656 -40.5 -9.57 1 85.5 343 ARG A O 1
ATOM 2606 N N . LEU A 1 344 ? -5.07 -38.781 -10.836 1 84.44 344 LEU A N 1
ATOM 2607 C CA . LEU A 1 344 ? -5.996 -39.156 -11.906 1 84.44 344 LEU A CA 1
ATOM 2608 C C . LEU A 1 344 ? -5.352 -40.125 -12.867 1 84.44 344 LEU A C 1
ATOM 2610 O O . LEU A 1 344 ? -6.047 -40.812 -13.633 1 84.44 344 LEU A O 1
ATOM 2614 N N . ARG A 1 345 ? -4.055 -40.188 -12.938 1 76.38 345 ARG A N 1
ATOM 2615 C CA . ARG A 1 345 ? -3.359 -41.062 -13.875 1 76.38 345 ARG A CA 1
ATOM 2616 C C . ARG A 1 345 ? -3.465 -42.531 -13.445 1 76.38 345 ARG A C 1
ATOM 2618 O O . ARG A 1 345 ? -3.41 -42.844 -12.25 1 76.38 345 ARG A O 1
ATOM 2625 N N . PRO A 1 346 ? -4.156 -43.469 -14.344 1 60.69 346 PRO A N 1
ATOM 2626 C CA . PRO A 1 346 ? -4.309 -44.875 -14.008 1 60.69 346 PRO A CA 1
ATOM 2627 C C . PRO A 1 346 ? -3.014 -45.5 -13.508 1 60.69 346 PRO A C 1
ATOM 2629 O O . PRO A 1 346 ? -1.924 -45.125 -13.93 1 60.69 346 PRO A O 1
ATOM 2632 N N . LEU A 1 347 ? -2.998 -46 -12.125 1 52.84 347 LEU A N 1
ATOM 2633 C CA . LEU A 1 347 ? -1.868 -46.781 -11.664 1 52.84 347 LEU A CA 1
ATOM 2634 C C . LEU A 1 347 ? -1.584 -47.938 -12.617 1 52.84 347 LEU A C 1
ATOM 2636 O O . LEU A 1 347 ? -2.482 -48.719 -12.938 1 52.84 347 LEU A O 1
ATOM 2640 N N . GLY A 1 348 ? -1.01 -47.781 -13.664 1 41.72 348 GLY A N 1
ATOM 2641 C CA . GLY A 1 348 ? -0.674 -48.844 -14.57 1 41.72 348 GLY A CA 1
ATOM 2642 C C . GLY A 1 348 ? -0.325 -50.156 -13.859 1 41.72 348 GLY A C 1
ATOM 2643 O O . GLY A 1 348 ? 0.666 -50.219 -13.125 1 41.72 348 GLY A O 1
ATOM 2644 N N . LYS A 1 349 ? -1.202 -50.969 -13.219 1 39.75 349 LYS A N 1
ATOM 2645 C CA . LYS A 1 349 ? -0.855 -52.375 -13.148 1 39.75 349 LYS A CA 1
ATOM 2646 C C . LYS A 1 349 ? -0.551 -52.938 -14.531 1 39.75 349 LYS A C 1
ATOM 2648 O O . LYS A 1 349 ? -1.409 -52.938 -15.414 1 39.75 349 LYS A O 1
ATOM 2653 N N . VAL A 1 350 ? 0.648 -52.656 -15.102 1 33.91 350 VAL A N 1
ATOM 2654 C CA . VAL A 1 350 ? 1.039 -53.625 -16.125 1 33.91 350 VAL A CA 1
ATOM 2655 C C . VAL A 1 350 ? 0.788 -55.062 -15.609 1 33.91 350 VAL A C 1
ATOM 2657 O O . VAL A 1 350 ? 1.376 -55.469 -14.609 1 33.91 350 VAL A O 1
ATOM 2660 N N . GLN A 1 351 ? -0.438 -55.531 -15.883 1 25.59 351 GLN A N 1
ATOM 2661 C CA . GLN A 1 351 ? -0.4 -56.969 -16.062 1 25.59 351 GLN A CA 1
ATOM 2662 C C . GLN A 1 351 ? 0.538 -57.344 -17.203 1 25.59 351 GLN A C 1
ATOM 2664 O O . GLN A 1 351 ? 0.559 -56.688 -18.25 1 25.59 351 GLN A O 1
ATOM 2669 N N . MET B 1 1 ? -8.133 49.469 3.846 1 36.28 1 MET B N 1
ATOM 2670 C CA . MET B 1 1 ? -7.922 48.719 5.078 1 36.28 1 MET B CA 1
ATOM 2671 C C . MET B 1 1 ? -6.441 48.656 5.422 1 36.28 1 MET B C 1
ATOM 2673 O O . MET B 1 1 ? -5.613 48.344 4.559 1 36.28 1 MET B O 1
ATOM 2677 N N . ALA B 1 2 ? -5.965 49.312 6.27 1 45.41 2 ALA B N 1
ATOM 2678 C CA . ALA B 1 2 ? -4.551 49.562 6.523 1 45.41 2 ALA B CA 1
ATOM 2679 C C . ALA B 1 2 ? -3.76 48.25 6.523 1 45.41 2 ALA B C 1
ATOM 2681 O O . ALA B 1 2 ? -4.219 47.25 7.062 1 45.41 2 ALA B O 1
ATOM 2682 N N . ASN B 1 3 ? -2.865 47.875 5.602 1 52.75 3 ASN B N 1
ATOM 2683 C CA . ASN B 1 3 ? -2.074 46.688 5.281 1 52.75 3 ASN B CA 1
ATOM 2684 C C . ASN B 1 3 ? -1.349 46.125 6.512 1 52.75 3 ASN B C 1
ATOM 2686 O O . ASN B 1 3 ? -0.225 46.562 6.805 1 52.75 3 ASN B O 1
ATOM 2690 N N . ARG B 1 4 ? -2.082 45.781 7.602 1 64.44 4 ARG B N 1
ATOM 2691 C CA . ARG B 1 4 ? -1.458 45.312 8.836 1 64.44 4 ARG B CA 1
ATOM 2692 C C . ARG B 1 4 ? -0.452 44.219 8.562 1 64.44 4 ARG B C 1
ATOM 2694 O O . ARG B 1 4 ? -0.755 43.25 7.848 1 64.44 4 ARG B O 1
ATOM 2701 N N . MET B 1 5 ? 0.8 44.531 8.781 1 83.06 5 MET B N 1
ATOM 2702 C CA . MET B 1 5 ? 1.9 43.562 8.711 1 83.06 5 MET B CA 1
ATOM 2703 C C . MET B 1 5 ? 1.904 42.656 9.93 1 83.06 5 MET B C 1
ATOM 2705 O O . MET B 1 5 ? 2.057 43.125 11.062 1 83.06 5 MET B O 1
ATOM 2709 N N . TYR B 1 6 ? 1.565 41.406 9.727 1 90.5 6 TYR B N 1
ATOM 2710 C CA . TYR B 1 6 ? 1.56 40.438 10.812 1 90.5 6 TYR B CA 1
ATOM 2711 C C . TYR B 1 6 ? 2.979 40 11.164 1 90.5 6 TYR B C 1
ATOM 2713 O O . TYR B 1 6 ? 3.842 39.906 10.289 1 90.5 6 TYR B O 1
ATOM 2721 N N . ARG B 1 7 ? 3.145 39.844 12.43 1 94.12 7 ARG B N 1
ATOM 2722 C CA . ARG B 1 7 ? 4.379 39.219 12.906 1 94.12 7 ARG B CA 1
ATOM 2723 C C . ARG B 1 7 ? 4.18 37.719 13.188 1 94.12 7 ARG B C 1
ATOM 2725 O O . ARG B 1 7 ? 3.365 37.344 14.031 1 94.12 7 ARG B O 1
ATOM 2732 N N . ILE B 1 8 ? 4.969 36.938 12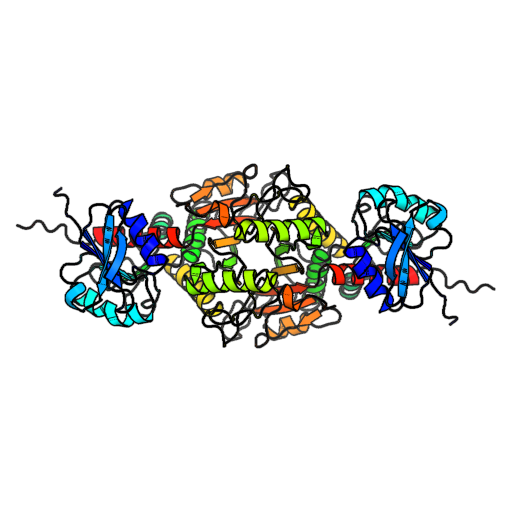.492 1 95.69 8 ILE B N 1
ATOM 2733 C CA . ILE B 1 8 ? 4.758 35.5 12.539 1 95.69 8 ILE B CA 1
ATOM 2734 C C . ILE B 1 8 ? 6.031 34.812 13.016 1 95.69 8 ILE B C 1
ATOM 2736 O O . ILE B 1 8 ? 7.129 35.125 12.547 1 95.69 8 ILE B O 1
ATOM 2740 N N . GLY B 1 9 ? 5.898 33.938 14.039 1 96.38 9 GLY B N 1
ATOM 2741 C CA . GLY B 1 9 ? 6.996 33.062 14.453 1 96.38 9 GLY B CA 1
ATOM 2742 C C . GLY B 1 9 ? 6.84 31.641 13.977 1 96.38 9 GLY B C 1
ATOM 2743 O O . GLY B 1 9 ? 5.746 31.078 14.039 1 96.38 9 GLY B O 1
ATOM 2744 N N . ILE B 1 10 ? 7.93 31.047 13.461 1 97.5 10 ILE B N 1
ATOM 2745 C CA . ILE B 1 10 ? 7.988 29.625 13.141 1 97.5 10 ILE B CA 1
ATOM 2746 C C . ILE B 1 10 ? 8.992 28.922 14.062 1 97.5 10 ILE B C 1
ATOM 2748 O O . ILE B 1 10 ? 10.203 29.125 13.938 1 97.5 10 ILE B O 1
ATOM 2752 N N . VAL B 1 11 ? 8.484 28.188 14.992 1 97.75 11 VAL B N 1
ATOM 2753 C CA . VAL B 1 11 ? 9.336 27.391 15.875 1 97.75 11 VAL B CA 1
ATOM 2754 C C . VAL B 1 11 ? 9.648 26.047 15.219 1 97.75 11 VAL B C 1
ATOM 2756 O O . VAL B 1 11 ? 8.734 25.328 14.789 1 97.75 11 VAL B O 1
ATOM 2759 N N . GLY B 1 12 ? 10.859 25.625 15.219 1 96.75 12 GLY B N 1
ATOM 2760 C CA . GLY B 1 12 ? 11.281 24.453 14.453 1 96.75 12 GLY B CA 1
ATOM 2761 C C . GLY B 1 12 ? 11.555 24.781 12.992 1 96.75 12 GLY B C 1
ATOM 2762 O O . GLY B 1 12 ? 11.18 24 12.109 1 96.75 12 GLY B O 1
ATOM 2763 N N . ALA B 1 13 ? 12.148 25.875 12.719 1 95.5 13 ALA B N 1
ATOM 2764 C CA . ALA B 1 13 ? 12.312 26.422 11.367 1 95.5 13 ALA B CA 1
ATOM 2765 C C . ALA B 1 13 ? 13.266 25.562 10.547 1 95.5 13 ALA B C 1
ATOM 2767 O O . ALA B 1 13 ? 13.211 25.578 9.312 1 95.5 13 ALA B O 1
ATOM 2768 N N . SER B 1 14 ? 14.141 24.797 11.172 1 93.5 14 SER B N 1
ATOM 2769 C CA . SER B 1 14 ? 15.117 23.984 10.461 1 93.5 14 SER B CA 1
ATOM 2770 C C . SER B 1 14 ? 14.531 22.625 10.078 1 93.5 14 SER B C 1
ATOM 2772 O O . SER B 1 14 ? 15.125 21.891 9.297 1 93.5 14 SER B O 1
ATOM 2774 N N . SER B 1 15 ? 13.406 22.297 10.641 1 95 15 SER B N 1
ATOM 2775 C CA . SER B 1 15 ? 12.758 21.031 10.297 1 95 15 SER B CA 1
ATOM 2776 C C . SER B 1 15 ? 12.219 21.047 8.875 1 95 15 SER B C 1
ATOM 2778 O O . SER B 1 15 ? 12.102 22.125 8.266 1 95 15 SER B O 1
ATOM 2780 N N . LEU B 1 16 ? 11.898 19.875 8.328 1 95.56 16 LEU B N 1
ATOM 2781 C CA . LEU B 1 16 ? 11.273 19.797 7.012 1 95.56 16 LEU B CA 1
ATOM 2782 C C . LEU B 1 16 ? 9.953 20.562 6.988 1 95.56 16 LEU B C 1
ATOM 2784 O O . LEU B 1 16 ? 9.68 21.297 6.043 1 95.56 16 LEU B O 1
ATOM 2788 N N . ALA B 1 17 ? 9.125 20.375 8.016 1 96.56 17 ALA B N 1
ATOM 2789 C CA . ALA B 1 17 ? 7.836 21.047 8.109 1 96.56 17 ALA B CA 1
ATOM 2790 C C . ALA B 1 17 ? 8.016 22.562 8.227 1 96.56 17 ALA B C 1
ATOM 2792 O O . ALA B 1 17 ? 7.262 23.328 7.613 1 96.56 17 ALA B O 1
ATOM 2793 N N . GLY B 1 18 ? 8.977 22.984 9.055 1 96.25 18 GLY B N 1
ATOM 2794 C CA . GLY B 1 18 ? 9.242 24.406 9.219 1 96.25 18 GLY B CA 1
ATOM 2795 C C . GLY B 1 18 ? 9.68 25.078 7.934 1 96.25 18 GLY B C 1
ATOM 2796 O O . GLY B 1 18 ? 9.219 26.188 7.617 1 96.25 18 GLY B O 1
ATOM 2797 N N . LYS B 1 19 ? 10.539 24.422 7.227 1 94.31 19 LYS B N 1
ATOM 2798 C CA . LYS B 1 19 ? 11.016 24.969 5.957 1 94.31 19 LYS B CA 1
ATOM 2799 C C . LYS B 1 19 ? 9.875 25.078 4.945 1 94.31 19 LYS B C 1
ATOM 2801 O O . LYS B 1 19 ? 9.727 26.109 4.281 1 94.31 19 LYS B O 1
ATOM 2806 N N . GLU B 1 20 ? 9.102 23.984 4.82 1 95.69 20 GLU B N 1
ATOM 2807 C CA . GLU B 1 20 ? 7.961 24.016 3.91 1 95.69 20 GLU B CA 1
ATOM 2808 C C . GLU B 1 20 ? 6.977 25.125 4.281 1 95.69 20 GLU B C 1
ATOM 2810 O O . GLU B 1 20 ? 6.465 25.828 3.406 1 95.69 20 GLU B O 1
ATOM 2815 N N . LEU B 1 21 ? 6.711 25.266 5.555 1 96.56 21 LEU B N 1
ATOM 2816 C CA . LEU B 1 21 ? 5.797 26.281 6.047 1 96.56 21 LEU B CA 1
ATOM 2817 C C . LEU B 1 21 ? 6.305 27.672 5.691 1 96.56 21 LEU B C 1
ATOM 2819 O O . LEU B 1 21 ? 5.531 28.531 5.242 1 96.56 21 LEU B O 1
ATOM 2823 N N . SER B 1 22 ? 7.594 27.891 5.922 1 94.62 22 SER B N 1
ATOM 2824 C CA . SER B 1 22 ? 8.203 29.172 5.594 1 94.62 22 SER B CA 1
ATOM 2825 C C . SER B 1 22 ? 8.039 29.5 4.113 1 94.62 22 SER B C 1
ATOM 2827 O O . SER B 1 22 ? 7.68 30.609 3.754 1 94.62 22 SER B O 1
ATOM 2829 N N . ASP B 1 23 ? 8.273 28.531 3.287 1 93.62 23 ASP B N 1
ATOM 2830 C CA . ASP B 1 23 ? 8.148 28.703 1.844 1 93.62 23 ASP B CA 1
ATOM 2831 C C . ASP B 1 23 ? 6.707 29.031 1.453 1 93.62 23 ASP B C 1
ATOM 2833 O O . ASP B 1 23 ? 6.461 29.969 0.692 1 93.62 23 ASP B O 1
ATOM 2837 N N . GLU B 1 24 ? 5.785 28.297 1.962 1 94.88 24 GLU B N 1
ATOM 2838 C CA . GLU B 1 24 ? 4.379 28.453 1.601 1 94.88 24 GLU B CA 1
ATOM 2839 C C . GLU B 1 24 ? 3.818 29.766 2.139 1 94.88 24 GLU B C 1
ATOM 2841 O O . GLU B 1 24 ? 2.951 30.375 1.512 1 94.88 24 GLU B O 1
ATOM 2846 N N . LEU B 1 25 ? 4.309 30.203 3.322 1 93.62 25 LEU B N 1
ATOM 2847 C CA . LEU B 1 25 ? 3.889 31.5 3.865 1 93.62 25 LEU B CA 1
ATOM 2848 C C . LEU B 1 25 ? 4.238 32.625 2.908 1 93.62 25 LEU B C 1
ATOM 2850 O O . LEU B 1 25 ? 3.463 33.562 2.748 1 93.62 25 LEU B O 1
ATOM 2854 N N . GLY B 1 26 ? 5.418 32.469 2.277 1 88.5 26 GLY B N 1
ATOM 2855 C CA . GLY B 1 26 ? 5.863 33.469 1.324 1 88.5 26 GLY B CA 1
ATOM 2856 C C . GLY B 1 26 ? 4.977 33.562 0.098 1 88.5 26 GLY B C 1
ATOM 2857 O O . GLY B 1 26 ? 4.953 34.594 -0.58 1 88.5 26 GLY B O 1
ATOM 2858 N N . GLU B 1 27 ? 4.168 32.531 -0.133 1 88.81 27 GLU B N 1
ATOM 2859 C CA . GLU B 1 27 ? 3.318 32.469 -1.319 1 88.81 27 GLU B CA 1
ATOM 2860 C C . GLU B 1 27 ? 1.849 32.688 -0.956 1 88.81 27 GLU B C 1
ATOM 2862 O O . GLU B 1 27 ? 0.975 32.594 -1.822 1 88.81 27 GLU B O 1
ATOM 2867 N N . SER B 1 28 ? 1.63 32.969 0.281 1 88.12 28 SER B N 1
ATOM 2868 C CA . SER B 1 28 ? 0.261 33.062 0.781 1 88.12 28 SER B CA 1
ATOM 2869 C C . SER B 1 28 ? -0.184 34.5 0.968 1 88.12 28 SER B C 1
ATOM 2871 O O . SER B 1 28 ? 0.55 35.438 0.628 1 88.12 28 SER B O 1
ATOM 2873 N N . LEU B 1 29 ? -1.426 34.625 1.47 1 78.62 29 LEU B N 1
ATOM 2874 C CA . LEU B 1 29 ? -1.968 35.938 1.777 1 78.62 29 LEU B CA 1
ATOM 2875 C C . LEU B 1 29 ? -1.217 36.594 2.941 1 78.62 29 LEU B C 1
ATOM 2877 O O . LEU B 1 29 ? -1.326 37.781 3.168 1 78.62 29 LEU B O 1
ATOM 2881 N N . LEU B 1 30 ? -0.399 35.844 3.594 1 82.5 30 LEU B N 1
ATOM 2882 C CA . LEU B 1 30 ? 0.384 36.312 4.723 1 82.5 30 LEU B CA 1
ATOM 2883 C C . LEU B 1 30 ? 1.819 36.625 4.301 1 82.5 30 LEU B C 1
ATOM 2885 O O . LEU B 1 30 ? 2.701 36.781 5.148 1 82.5 30 LEU B O 1
ATOM 2889 N N . ALA B 1 31 ? 2.025 36.719 3.027 1 78.12 31 ALA B N 1
ATOM 2890 C CA . ALA B 1 31 ? 3.363 36.906 2.465 1 78.12 31 ALA B CA 1
ATOM 2891 C C . ALA B 1 31 ? 4.004 38.188 2.965 1 78.12 31 ALA B C 1
ATOM 2893 O O . ALA B 1 31 ? 5.223 38.25 3.135 1 78.12 31 ALA B O 1
ATOM 2894 N N . ALA B 1 32 ? 3.242 39.156 3.242 1 76.12 32 ALA B N 1
ATOM 2895 C CA . ALA B 1 32 ? 3.752 40.469 3.641 1 76.12 32 ALA B CA 1
ATOM 2896 C C . ALA B 1 32 ? 4.047 40.5 5.137 1 76.12 32 ALA B C 1
ATOM 2898 O O . ALA B 1 32 ? 4.465 41.531 5.664 1 76.12 32 ALA B O 1
ATOM 2899 N N . SER B 1 33 ? 4.141 39.406 5.715 1 84 33 SER B N 1
ATOM 2900 C CA . SER B 1 33 ? 4.352 39.344 7.156 1 84 33 SER B CA 1
ATOM 2901 C C . SER B 1 33 ? 5.836 39.375 7.5 1 84 33 SER B C 1
ATOM 2903 O O . SER B 1 33 ? 6.68 39.094 6.645 1 84 33 SER B O 1
ATOM 2905 N N . ASP B 1 34 ? 6.031 39.844 8.719 1 88.94 34 ASP B N 1
ATOM 2906 C CA . ASP B 1 34 ? 7.348 39.719 9.336 1 88.94 34 ASP B CA 1
ATOM 2907 C C . ASP B 1 34 ? 7.504 38.344 9.977 1 88.94 34 ASP B C 1
ATOM 2909 O O . ASP B 1 34 ? 6.914 38.062 11.031 1 88.94 34 ASP B O 1
ATOM 2913 N N . VAL B 1 35 ? 8.367 37.5 9.336 1 93.19 35 VAL B N 1
ATOM 2914 C CA . VAL B 1 35 ? 8.477 36.125 9.773 1 93.19 35 VAL B CA 1
ATOM 2915 C C . VAL B 1 35 ? 9.781 35.938 10.539 1 93.19 35 VAL B C 1
ATOM 2917 O O . VAL B 1 35 ? 10.859 36.25 10.031 1 93.19 35 VAL B O 1
ATOM 2920 N N . MET B 1 36 ? 9.695 35.5 11.734 1 93.75 36 MET B N 1
ATOM 2921 C CA . MET B 1 36 ? 10.852 35.156 12.555 1 93.75 36 MET B CA 1
ATOM 2922 C C . MET B 1 36 ? 11.023 33.625 12.625 1 93.75 36 MET B C 1
ATOM 2924 O O . MET B 1 36 ? 10.086 32.906 12.977 1 93.75 36 MET B O 1
ATOM 2928 N N . LEU B 1 37 ? 12.203 33.156 12.281 1 95.88 37 LEU B N 1
ATOM 2929 C CA . LEU B 1 37 ? 12.539 31.75 12.32 1 95.88 37 LEU B CA 1
ATOM 2930 C C . LEU B 1 37 ? 13.203 31.391 13.641 1 95.88 37 LEU B C 1
ATOM 2932 O O . LEU B 1 37 ? 14.234 31.953 14 1 95.88 37 LEU B O 1
ATOM 2936 N N . LEU B 1 38 ? 12.602 30.516 14.352 1 96.25 38 LEU B N 1
ATOM 2937 C CA . LEU B 1 38 ? 13.078 30.125 15.68 1 96.25 38 LEU B CA 1
ATOM 2938 C C . LEU B 1 38 ? 13.398 28.641 15.734 1 96.25 38 LEU B C 1
ATOM 2940 O O . LEU B 1 38 ? 12.68 27.828 15.141 1 96.25 38 LEU B O 1
ATOM 2944 N N . ASP B 1 39 ? 14.406 28.266 16.406 1 94.31 39 ASP B N 1
ATOM 2945 C CA . ASP B 1 39 ? 14.742 26.859 16.609 1 94.31 39 ASP B CA 1
ATOM 2946 C C . ASP B 1 39 ? 15.664 26.672 17.812 1 94.31 39 ASP B C 1
ATOM 2948 O O . ASP B 1 39 ? 16 27.641 18.484 1 94.31 39 ASP B O 1
ATOM 2952 N N . ASP B 1 40 ? 15.953 25.453 18.141 1 86.75 40 ASP B N 1
ATOM 2953 C CA . ASP B 1 40 ? 16.828 25.141 19.266 1 86.75 40 ASP B CA 1
ATOM 2954 C C . ASP B 1 40 ? 18.219 25.734 19.062 1 86.75 40 ASP B C 1
ATOM 2956 O O . ASP B 1 40 ? 18.562 26.156 17.953 1 86.75 40 ASP B O 1
ATOM 2960 N N . GLU B 1 41 ? 18.984 25.641 20.109 1 81 41 GLU B N 1
ATOM 2961 C CA . GLU B 1 41 ? 20.281 26.297 20.156 1 81 41 GLU B CA 1
ATOM 2962 C C . GLU B 1 41 ? 21.25 25.688 19.156 1 81 41 GLU B C 1
ATOM 2964 O O . GLU B 1 41 ? 22.078 26.406 18.562 1 81 41 GLU B O 1
ATOM 2969 N N . ASP B 1 42 ? 21.078 24.484 18.906 1 82.88 42 ASP B N 1
ATOM 2970 C CA . ASP B 1 42 ? 22.047 23.766 18.094 1 82.88 42 ASP B CA 1
ATOM 2971 C C . ASP B 1 42 ? 22 24.234 16.641 1 82.88 42 ASP B C 1
ATOM 2973 O O . ASP B 1 42 ? 22.984 24.125 15.906 1 82.88 42 ASP B O 1
ATOM 2977 N N . VAL B 1 43 ? 20.906 24.797 16.266 1 82.25 43 VAL B N 1
ATOM 2978 C CA . VAL B 1 43 ? 20.781 25.234 14.875 1 82.25 43 VAL B CA 1
ATOM 2979 C C . VAL B 1 43 ? 20.656 26.75 14.812 1 82.25 43 VAL B C 1
ATOM 2981 O O . VAL B 1 43 ? 20.578 27.328 13.727 1 82.25 43 VAL B O 1
ATOM 2984 N N . ALA B 1 44 ? 20.672 27.375 15.914 1 83 44 ALA B N 1
ATOM 2985 C CA . ALA B 1 44 ? 20.609 28.828 15.953 1 83 44 ALA B CA 1
ATOM 2986 C C . ALA B 1 44 ? 21.797 29.453 15.219 1 83 44 ALA B C 1
ATOM 2988 O O . ALA B 1 44 ? 22.922 28.969 15.336 1 83 44 ALA B O 1
ATOM 2989 N N . GLY B 1 45 ? 21.516 30.453 14.445 1 84 45 GLY B N 1
ATOM 2990 C CA . GLY B 1 45 ? 22.547 31.141 13.695 1 84 45 GLY B CA 1
ATOM 2991 C C . GLY B 1 45 ? 22.656 30.656 12.266 1 84 45 GLY B C 1
ATOM 2992 O O . GLY B 1 45 ? 23.266 31.328 11.422 1 84 45 GLY B O 1
ATOM 2993 N N . GLN B 1 46 ? 22.031 29.484 12.016 1 85.31 46 GLN B N 1
ATOM 2994 C CA . GLN B 1 46 ? 22.047 28.984 10.641 1 85.31 46 GLN B CA 1
ATOM 2995 C C . GLN B 1 46 ? 21.219 29.859 9.719 1 85.31 46 GLN B C 1
ATOM 2997 O O . GLN B 1 46 ? 20.203 30.438 10.148 1 85.31 46 GLN B O 1
ATOM 3002 N N . VAL B 1 47 ? 21.766 29.938 8.516 1 82.56 47 VAL B N 1
ATOM 3003 C CA . VAL B 1 47 ? 21.062 30.75 7.523 1 82.56 47 VAL B CA 1
ATOM 3004 C C . VAL B 1 47 ? 20.125 29.875 6.695 1 82.56 47 VAL B C 1
ATOM 3006 O O . VAL B 1 47 ? 20.5 28.766 6.305 1 82.56 47 VAL B O 1
ATOM 3009 N N . THR B 1 48 ? 19.031 30.297 6.559 1 84.94 48 THR B N 1
ATOM 3010 C CA . THR B 1 48 ? 18.047 29.656 5.691 1 84.94 48 THR B CA 1
ATOM 3011 C C . THR B 1 48 ? 17.234 30.719 4.93 1 84.94 48 THR B C 1
ATOM 3013 O O . THR B 1 48 ? 17.766 31.781 4.602 1 84.94 48 THR B O 1
ATOM 3016 N N . THR B 1 49 ? 16.203 30.297 4.359 1 74.94 49 THR B N 1
ATOM 3017 C CA . THR B 1 49 ? 15.398 31.266 3.627 1 74.94 49 THR B CA 1
ATOM 3018 C C . THR B 1 49 ? 14.023 31.406 4.258 1 74.94 49 THR B C 1
ATOM 3020 O O . THR B 1 49 ? 13.492 30.453 4.832 1 74.94 49 THR B O 1
ATOM 3023 N N . ALA B 1 50 ? 13.57 32.594 4.406 1 74.94 50 ALA B N 1
ATOM 3024 C CA . ALA B 1 50 ? 12.164 32.938 4.641 1 74.94 50 ALA B CA 1
ATOM 3025 C C . ALA B 1 50 ? 11.508 33.469 3.379 1 74.94 50 ALA B C 1
ATOM 3027 O O . ALA B 1 50 ? 11.68 34.656 3.045 1 74.94 50 ALA B O 1
ATOM 3028 N N . GLY B 1 51 ? 10.82 32.562 2.775 1 72.69 51 GLY B N 1
ATOM 3029 C CA . GLY B 1 51 ? 10.453 32.906 1.409 1 72.69 51 GLY B CA 1
ATOM 3030 C C . GLY B 1 51 ? 11.648 33 0.479 1 72.69 51 GLY B C 1
ATOM 3031 O O . GLY B 1 51 ? 12.445 32.062 0.388 1 72.69 51 GLY B O 1
ATOM 3032 N N . ASP B 1 52 ? 11.828 34.125 -0.112 1 73.56 52 ASP B N 1
ATOM 3033 C CA . ASP B 1 52 ? 12.914 34.312 -1.074 1 73.56 52 ASP B CA 1
ATOM 3034 C C . ASP B 1 52 ? 14.07 35.125 -0.455 1 73.56 52 ASP B C 1
ATOM 3036 O O . ASP B 1 52 ? 15.031 35.469 -1.144 1 73.56 52 ASP B O 1
ATOM 3040 N N . GLU B 1 53 ? 13.945 35.375 0.903 1 79.5 53 GLU B N 1
ATOM 3041 C CA . GLU B 1 53 ? 14.961 36.188 1.547 1 79.5 53 GLU B CA 1
ATOM 3042 C C . GLU B 1 53 ? 15.797 35.375 2.533 1 79.5 53 GLU B C 1
ATOM 3044 O O . GLU B 1 53 ? 15.273 34.5 3.227 1 79.5 53 GLU B O 1
ATOM 3049 N N . PRO B 1 54 ? 16.953 35.625 2.494 1 82.5 54 PRO B N 1
ATOM 3050 C CA . PRO B 1 54 ? 17.781 35 3.516 1 82.5 54 PRO B CA 1
ATOM 3051 C C . PRO B 1 54 ? 17.375 35.375 4.938 1 82.5 54 PRO B C 1
ATOM 3053 O O . PRO B 1 54 ? 17 36.531 5.184 1 82.5 54 PRO B O 1
ATOM 3056 N N . ALA B 1 55 ? 17.281 34.438 5.73 1 86.06 55 ALA B N 1
ATOM 3057 C CA . ALA B 1 55 ? 16.922 34.688 7.129 1 86.06 55 ALA B CA 1
ATOM 3058 C C . ALA B 1 55 ? 17.75 33.812 8.062 1 86.06 55 ALA B C 1
ATOM 3060 O O . ALA B 1 55 ? 18.188 32.719 7.664 1 86.06 55 ALA B O 1
ATOM 3061 N N . PHE B 1 56 ? 17.922 34.312 9.289 1 90.56 56 PHE B N 1
ATOM 3062 C CA . PHE B 1 56 ? 18.672 33.562 10.297 1 90.56 56 PHE B CA 1
ATOM 3063 C C . PHE B 1 56 ? 17.703 32.875 11.273 1 90.56 56 PHE B C 1
ATOM 3065 O O . PHE B 1 56 ? 16.703 33.469 11.68 1 90.56 56 PHE B O 1
ATOM 3072 N N . ILE B 1 57 ? 18.094 31.75 11.594 1 93.62 57 ILE B N 1
ATOM 3073 C CA . ILE B 1 57 ? 17.344 31.047 12.641 1 93.62 57 ILE B CA 1
ATOM 3074 C C . ILE B 1 57 ? 17.781 31.562 14.008 1 93.62 57 ILE B C 1
ATOM 3076 O O . ILE B 1 57 ? 18.984 31.594 14.32 1 93.62 57 ILE B O 1
ATOM 3080 N N . GLN B 1 58 ? 16.859 32.031 14.781 1 94.31 58 GLN B N 1
ATOM 3081 C CA . GLN B 1 58 ? 17.156 32.562 16.109 1 94.31 58 GLN B CA 1
ATOM 3082 C C . GLN B 1 58 ? 16.828 31.547 17.188 1 94.31 58 GLN B C 1
ATOM 3084 O O . GLN B 1 58 ? 16.016 30.656 16.984 1 94.31 58 GLN B O 1
ATOM 3089 N N . ARG B 1 59 ? 17.5 31.703 18.281 1 94.38 59 ARG B N 1
ATOM 3090 C CA . ARG B 1 59 ? 17.234 30.844 19.438 1 94.38 59 ARG B CA 1
ATOM 3091 C C . ARG B 1 59 ? 15.867 31.156 20.047 1 94.38 59 ARG B C 1
ATOM 3093 O O . ARG B 1 59 ? 15.453 32.312 20.094 1 94.38 59 ARG B O 1
ATOM 3100 N N . ILE B 1 60 ? 15.25 30.141 20.625 1 94.75 60 ILE B N 1
ATOM 3101 C CA . ILE B 1 60 ? 13.961 30.312 21.281 1 94.75 60 ILE B CA 1
ATOM 3102 C C . ILE B 1 60 ? 14.164 30.859 22.688 1 94.75 60 ILE B C 1
ATOM 3104 O O . ILE B 1 60 ? 14.852 30.234 23.5 1 94.75 60 ILE B O 1
ATOM 3108 N N . GLU B 1 61 ? 13.625 31.922 22.984 1 92.12 61 GLU B N 1
ATOM 3109 C CA . GLU B 1 61 ? 13.508 32.5 24.312 1 92.12 61 GLU B CA 1
ATOM 3110 C C . GLU B 1 61 ? 12.07 32.906 24.625 1 92.12 61 GLU B C 1
ATOM 3112 O O . GLU B 1 61 ? 11.25 33.031 23.703 1 92.12 61 GLU B O 1
ATOM 3117 N N . ALA B 1 62 ? 11.805 33.031 25.875 1 89.12 62 ALA B N 1
ATOM 3118 C CA . ALA B 1 62 ? 10.453 33.438 26.234 1 89.12 62 ALA B CA 1
ATOM 3119 C C . ALA B 1 62 ? 10.086 34.75 25.578 1 89.12 62 ALA B C 1
ATOM 3121 O O . ALA B 1 62 ? 8.945 34.969 25.172 1 89.12 62 ALA B O 1
ATOM 3122 N N . SER B 1 63 ? 11.023 35.625 25.453 1 92.94 63 SER B N 1
ATOM 3123 C CA . SER B 1 63 ? 10.789 36.969 24.922 1 92.94 63 SER B CA 1
ATOM 3124 C C . SER B 1 63 ? 10.672 36.938 23.391 1 92.94 63 SER B C 1
ATOM 3126 O O . SER B 1 63 ? 10.234 37.906 22.781 1 92.94 63 SER B O 1
ATOM 3128 N N . SER B 1 64 ? 11.016 35.781 22.844 1 93.69 64 SER B N 1
ATOM 3129 C CA . SER B 1 64 ? 10.992 35.656 21.391 1 93.69 64 SER B CA 1
ATOM 3130 C C . SER B 1 64 ? 9.578 35.844 20.844 1 93.69 64 SER B C 1
ATOM 3132 O O . SER B 1 64 ? 9.398 36.188 19.672 1 93.69 64 SER B O 1
ATOM 3134 N N . PHE B 1 65 ? 8.625 35.594 21.656 1 96.69 65 PHE B N 1
ATOM 3135 C CA . PHE B 1 65 ? 7.25 35.531 21.188 1 96.69 65 PHE B CA 1
ATOM 3136 C C . PHE B 1 65 ? 6.562 36.875 21.359 1 96.69 65 PHE B C 1
ATOM 3138 O O . PHE B 1 65 ? 5.41 37.062 20.969 1 96.69 65 PHE B O 1
ATOM 3145 N N . GLU B 1 66 ? 7.281 37.875 21.938 1 94.62 66 GLU B N 1
ATOM 3146 C CA . GLU B 1 66 ? 6.695 39.188 22.188 1 94.62 66 GLU B CA 1
ATOM 3147 C C . GLU B 1 66 ? 6.215 39.812 20.891 1 94.62 66 GLU B C 1
ATOM 3149 O O . GLU B 1 66 ? 6.922 39.812 19.875 1 94.62 66 GLU B O 1
ATOM 3154 N N . ARG B 1 67 ? 4.938 40.344 20.859 1 92.38 67 ARG B N 1
ATOM 3155 C CA . ARG B 1 67 ? 4.301 41.094 19.781 1 92.38 67 ARG B CA 1
ATOM 3156 C C . ARG B 1 67 ? 4.008 40.219 18.578 1 92.38 67 ARG B C 1
ATOM 3158 O O . ARG B 1 67 ? 3.725 40.719 17.484 1 92.38 67 ARG B O 1
ATOM 3165 N N . MET B 1 68 ? 4.16 38.906 18.734 1 94.31 68 MET B N 1
ATOM 3166 C CA . MET B 1 68 ? 3.812 38.031 17.609 1 94.31 68 MET B CA 1
ATOM 3167 C C . MET B 1 68 ? 2.301 37.875 17.5 1 94.31 68 MET B C 1
ATOM 3169 O O . MET B 1 68 ? 1.604 37.75 18.5 1 94.31 68 MET B O 1
ATOM 3173 N N . ASP B 1 69 ? 1.874 38 16.281 1 94.25 69 ASP B N 1
ATOM 3174 C CA . ASP B 1 69 ? 0.457 37.75 16.031 1 94.25 69 ASP B CA 1
ATOM 3175 C C . ASP B 1 69 ? 0.164 36.25 15.93 1 94.25 69 ASP B C 1
ATOM 3177 O O . ASP B 1 69 ? -0.832 35.781 16.484 1 94.25 69 ASP B O 1
ATOM 3181 N N . PHE B 1 70 ? 1.019 35.531 15.266 1 96.25 70 PHE B N 1
ATOM 3182 C CA . PHE B 1 70 ? 0.875 34.094 15.07 1 96.25 70 PHE B CA 1
ATOM 3183 C C . PHE B 1 70 ? 2.186 33.375 15.367 1 96.25 70 PHE B C 1
ATOM 3185 O O . PHE B 1 70 ? 3.264 33.875 15.055 1 96.25 70 PHE B O 1
ATOM 3192 N N . VAL B 1 71 ? 2.084 32.219 15.953 1 97.81 71 VAL B N 1
ATOM 3193 C CA . VAL B 1 71 ? 3.236 31.328 16.141 1 97.81 71 VAL B CA 1
ATOM 3194 C C . VAL B 1 71 ? 2.893 29.922 15.656 1 97.81 71 VAL B C 1
ATOM 3196 O O . VAL B 1 71 ? 1.913 29.328 16.109 1 97.81 71 VAL B O 1
ATOM 3199 N N . PHE B 1 72 ? 3.688 29.438 14.711 1 98.56 72 PHE B N 1
ATOM 3200 C CA . PHE B 1 72 ? 3.588 28.062 14.242 1 98.56 72 PHE B CA 1
ATOM 3201 C C . PHE B 1 72 ? 4.629 27.172 14.922 1 98.56 72 PHE B C 1
ATOM 3203 O O . PHE B 1 72 ? 5.812 27.516 14.953 1 98.56 72 PHE B O 1
ATOM 3210 N N . PHE B 1 73 ? 4.207 26.109 15.492 1 98.69 73 PHE B N 1
ATOM 3211 C CA . PHE B 1 73 ? 5.129 25.109 16.016 1 98.69 73 PHE B CA 1
ATOM 3212 C C . PHE B 1 73 ? 5.289 23.953 15.031 1 98.69 73 PHE B C 1
ATOM 3214 O O . PHE B 1 73 ? 4.352 23.188 14.812 1 98.69 73 PHE B O 1
ATOM 3221 N N . ALA B 1 74 ? 6.422 23.766 14.469 1 97.81 74 ALA B N 1
ATOM 3222 C CA . ALA B 1 74 ? 6.648 22.812 13.391 1 97.81 74 ALA B CA 1
ATOM 3223 C C . ALA B 1 74 ? 7.879 21.953 13.672 1 97.81 74 ALA B C 1
ATOM 3225 O O . ALA B 1 74 ? 8.359 21.234 12.789 1 97.81 74 ALA B O 1
ATOM 3226 N N . GLY B 1 75 ? 8.445 22.047 14.836 1 94.69 75 GLY B N 1
ATOM 3227 C CA . GLY B 1 75 ? 9.594 21.266 15.227 1 94.69 75 GLY B CA 1
ATOM 3228 C C . GLY B 1 75 ? 9.227 19.969 15.938 1 94.69 75 GLY B C 1
ATOM 3229 O O . GLY B 1 75 ? 8.375 19.219 15.461 1 94.69 75 GLY B O 1
ATOM 3230 N N . GLY B 1 76 ? 9.875 19.656 17.031 1 94.56 76 GLY B N 1
ATOM 3231 C CA . GLY B 1 76 ? 9.578 18.484 17.828 1 94.56 76 GLY B CA 1
ATOM 3232 C C . GLY B 1 76 ? 8.492 18.719 18.859 1 94.56 76 GLY B C 1
ATOM 3233 O O . GLY B 1 76 ? 8.328 19.844 19.359 1 94.56 76 GLY B O 1
ATOM 3234 N N . ALA B 1 77 ? 7.816 17.672 19.188 1 96.38 77 ALA B N 1
ATOM 3235 C CA . ALA B 1 77 ? 6.746 17.734 20.172 1 96.38 77 ALA B CA 1
ATOM 3236 C C . ALA B 1 77 ? 7.262 18.266 21.5 1 96.38 77 ALA B C 1
ATOM 3238 O O . ALA B 1 77 ? 6.566 19.031 22.188 1 96.38 77 ALA B O 1
ATOM 3239 N N . ASP B 1 78 ? 8.438 17.906 21.844 1 95.88 78 ASP B N 1
ATOM 3240 C CA . ASP B 1 78 ? 9.008 18.328 23.125 1 95.88 78 ASP B CA 1
ATOM 3241 C C . ASP B 1 78 ? 9.242 19.844 23.141 1 95.88 78 ASP B C 1
ATOM 3243 O O . ASP B 1 78 ? 9.023 20.5 24.172 1 95.88 78 ASP B O 1
ATOM 3247 N N . VAL B 1 79 ? 9.688 20.359 22.062 1 95.94 79 VAL B N 1
ATOM 3248 C CA . VAL B 1 79 ? 9.922 21.797 21.953 1 95.94 79 VAL B CA 1
ATOM 3249 C C . VAL B 1 79 ? 8.594 22.547 22.062 1 95.94 79 VAL B C 1
ATOM 3251 O O . VAL B 1 79 ? 8.5 23.578 22.734 1 95.94 79 VAL B O 1
ATOM 3254 N N . THR B 1 80 ? 7.586 22.047 21.375 1 97.94 80 THR B N 1
ATOM 3255 C CA . THR B 1 80 ? 6.258 22.656 21.453 1 97.94 80 THR B CA 1
ATOM 3256 C C . THR B 1 80 ? 5.746 22.672 22.891 1 97.94 80 THR B C 1
ATOM 3258 O O . THR B 1 80 ? 5.305 23.703 23.375 1 97.94 80 THR B O 1
ATOM 3261 N N . LYS B 1 81 ? 5.871 21.578 23.594 1 97.56 81 LYS B N 1
ATOM 3262 C CA . LYS B 1 81 ? 5.395 21.469 24.969 1 97.56 81 LYS B CA 1
ATOM 3263 C C . LYS B 1 81 ? 6.105 22.453 25.875 1 97.56 81 LYS B C 1
ATOM 3265 O O . LYS B 1 81 ? 5.492 23.031 26.781 1 97.56 81 LYS B O 1
ATOM 3270 N N . LYS B 1 82 ? 7.301 22.641 25.578 1 96.25 82 LYS B N 1
ATOM 3271 C CA . LYS B 1 82 ? 8.141 23.484 26.422 1 96.25 82 LYS B CA 1
ATOM 3272 C C . LYS B 1 82 ? 7.805 24.969 26.234 1 96.25 82 LYS B C 1
ATOM 3274 O O . LYS B 1 82 ? 7.848 25.75 27.172 1 96.25 82 LYS B O 1
ATOM 3279 N N . HIS B 1 83 ? 7.406 25.375 25.016 1 97.25 83 HIS B N 1
ATOM 3280 C CA . HIS B 1 83 ? 7.469 26.797 24.703 1 97.25 83 HIS B CA 1
ATOM 3281 C C . HIS B 1 83 ? 6.086 27.359 24.391 1 97.25 83 HIS B C 1
ATOM 3283 O O . HIS B 1 83 ? 5.895 28.562 24.344 1 97.25 83 HIS B O 1
ATOM 3289 N N . TRP B 1 84 ? 5.066 26.531 24.172 1 97.75 84 TRP B N 1
ATOM 3290 C CA . TRP B 1 84 ? 3.811 27.031 23.641 1 97.75 84 TRP B CA 1
ATOM 3291 C C . TRP B 1 84 ? 3.129 27.969 24.641 1 97.75 84 TRP B C 1
ATOM 3293 O O . TRP B 1 84 ? 2.451 28.922 24.25 1 97.75 84 TRP B O 1
ATOM 3303 N N . GLN B 1 85 ? 3.355 27.797 25.953 1 97.44 85 GLN B N 1
ATOM 3304 C CA . GLN B 1 85 ? 2.732 28.641 26.953 1 97.44 85 GLN B CA 1
ATOM 3305 C C . GLN B 1 85 ? 3.328 30.047 26.938 1 97.44 85 GLN B C 1
ATOM 3307 O O . GLN B 1 85 ? 2.631 31.031 27.203 1 97.44 85 GLN B O 1
ATOM 3312 N N . ASP B 1 86 ? 4.621 30.109 26.672 1 97.38 86 ASP B N 1
ATOM 3313 C CA . ASP B 1 86 ? 5.25 31.422 26.531 1 97.38 86 ASP B CA 1
ATOM 3314 C C . ASP B 1 86 ? 4.629 32.188 25.375 1 97.38 86 ASP B C 1
ATOM 3316 O O . ASP B 1 86 ? 4.355 33.406 25.5 1 97.38 86 ASP B O 1
ATOM 3320 N N . ALA B 1 87 ? 4.395 31.547 24.25 1 97.12 87 ALA B N 1
ATOM 3321 C CA . ALA B 1 87 ? 3.748 32.156 23.094 1 97.12 87 ALA B CA 1
ATOM 3322 C C . ALA B 1 87 ? 2.324 32.594 23.422 1 97.12 87 ALA B C 1
ATOM 3324 O O . ALA B 1 87 ? 1.901 33.688 23.062 1 97.12 87 ALA B O 1
ATOM 3325 N N . ARG B 1 88 ? 1.642 31.734 24.141 1 95.94 88 ARG B N 1
ATOM 3326 C CA . ARG B 1 88 ? 0.268 32.031 24.531 1 95.94 88 ARG B CA 1
ATOM 3327 C C . ARG B 1 88 ? 0.206 33.25 25.453 1 95.94 88 ARG B C 1
ATOM 3329 O O . ARG B 1 88 ? -0.616 34.125 25.234 1 95.94 88 ARG B O 1
ATOM 3336 N N . ARG B 1 89 ? 1.064 33.281 26.406 1 95.5 89 ARG B N 1
ATOM 3337 C CA . ARG B 1 89 ? 1.097 34.375 27.359 1 95.5 89 ARG B CA 1
ATOM 3338 C C . ARG B 1 89 ? 1.423 35.688 26.656 1 95.5 89 ARG B C 1
ATOM 3340 O O . ARG B 1 89 ? 0.937 36.75 27.062 1 95.5 89 ARG B O 1
ATOM 3347 N N . ALA B 1 90 ? 2.189 35.594 25.641 1 95.44 90 ALA B N 1
ATOM 3348 C CA . ALA B 1 90 ? 2.576 36.781 24.891 1 95.44 90 ALA B CA 1
ATOM 3349 C C . ALA B 1 90 ? 1.433 37.25 24 1 95.44 90 ALA B C 1
ATOM 3351 O O . ALA B 1 90 ? 1.518 38.312 23.391 1 95.44 90 ALA B O 1
ATOM 3352 N N . GLY B 1 91 ? 0.339 36.469 23.859 1 92.88 91 GLY B N 1
ATOM 3353 C CA . GLY B 1 91 ? -0.86 36.906 23.156 1 92.88 91 GLY B CA 1
ATOM 3354 C C . GLY B 1 91 ? -0.931 36.406 21.734 1 92.88 91 GLY B C 1
ATOM 3355 O O . GLY B 1 91 ? -1.817 36.781 20.969 1 92.88 91 GLY B O 1
ATOM 3356 N N . ALA B 1 92 ? -0.035 35.531 21.328 1 95.06 92 ALA B N 1
ATOM 3357 C CA . ALA B 1 92 ? -0.001 35.031 19.969 1 95.06 92 ALA B CA 1
ATOM 3358 C C . ALA B 1 92 ? -1.089 33.969 19.734 1 95.06 92 ALA B C 1
ATOM 3360 O O . ALA B 1 92 ? -1.442 33.219 20.641 1 95.06 92 ALA B O 1
ATOM 3361 N N . SER B 1 93 ? -1.664 33.969 18.516 1 95.69 93 SER B N 1
ATOM 3362 C CA . SER B 1 93 ? -2.436 32.812 18.078 1 95.69 93 SER B CA 1
ATOM 3363 C C . SER B 1 93 ? -1.524 31.641 17.703 1 95.69 93 SER B C 1
ATOM 3365 O O . SER B 1 93 ? -0.552 31.812 16.969 1 95.69 93 SER B O 1
ATOM 3367 N N . ILE B 1 94 ? -1.851 30.469 18.234 1 98.06 94 ILE B N 1
ATOM 3368 C CA . ILE B 1 94 ? -0.918 29.359 18.141 1 98.06 94 ILE B CA 1
ATOM 3369 C C . ILE B 1 94 ? -1.484 28.297 17.203 1 98.06 94 ILE B C 1
ATOM 3371 O O . ILE B 1 94 ? -2.637 27.875 17.344 1 98.06 94 ILE B O 1
ATOM 3375 N N . VAL B 1 95 ? -0.682 27.859 16.234 1 98.62 95 VAL B N 1
ATOM 3376 C CA . VAL B 1 95 ? -0.979 26.734 15.352 1 98.62 95 VAL B CA 1
ATOM 3377 C C . VAL B 1 95 ? 0.076 25.641 15.539 1 98.62 95 VAL B C 1
ATOM 3379 O O . VAL B 1 95 ? 1.258 25.859 15.266 1 98.62 95 VAL B O 1
ATOM 3382 N N . ASP B 1 96 ? -0.336 24.531 16 1 98.81 96 ASP B N 1
ATOM 3383 C CA . ASP B 1 96 ? 0.554 23.406 16.297 1 98.81 96 ASP B CA 1
ATOM 3384 C C . ASP B 1 96 ? 0.548 22.375 15.172 1 98.81 96 ASP B C 1
ATOM 3386 O O . ASP B 1 96 ? -0.482 21.766 14.891 1 98.81 96 ASP B O 1
ATOM 3390 N N . LEU B 1 97 ? 1.69 22.141 14.523 1 98.62 97 LEU B N 1
ATOM 3391 C CA . LEU B 1 97 ? 1.851 21.125 13.5 1 98.62 97 LEU B CA 1
ATOM 3392 C C . LEU B 1 97 ? 2.494 19.875 14.078 1 98.62 97 LEU B C 1
ATOM 3394 O O . LEU B 1 97 ? 2.639 18.859 13.375 1 98.62 97 LEU B O 1
ATOM 3398 N N . THR B 1 98 ? 2.846 19.906 15.375 1 98 98 THR B N 1
ATOM 3399 C CA . THR B 1 98 ? 3.584 18.797 15.977 1 98 98 THR B CA 1
ATOM 3400 C C . THR B 1 98 ? 2.637 17.828 16.688 1 98 98 THR B C 1
ATOM 3402 O O . THR B 1 98 ? 3.045 16.75 17.109 1 98 98 THR B O 1
ATOM 3405 N N . TYR B 1 99 ? 1.461 18.219 16.891 1 98 99 TYR B N 1
ATOM 3406 C CA . TYR B 1 99 ? 0.384 17.469 17.516 1 98 99 TYR B CA 1
ATOM 3407 C C . TYR B 1 99 ? 0.601 17.344 19.016 1 98 99 TYR B C 1
ATOM 3409 O O . TYR B 1 99 ? -0.096 16.578 19.688 1 98 99 TYR B O 1
ATOM 3417 N N . ALA B 1 100 ? 1.516 18.047 19.547 1 98.06 100 ALA B N 1
ATOM 3418 C CA . ALA B 1 100 ? 1.873 17.969 20.953 1 98.06 100 ALA B CA 1
ATOM 3419 C C . ALA B 1 100 ? 0.729 18.469 21.844 1 98.06 100 ALA B C 1
ATOM 3421 O O . ALA B 1 100 ? 0.6 18.047 22.984 1 98.06 100 ALA B O 1
ATOM 3422 N N . LEU B 1 101 ? -0.141 19.281 21.297 1 98.44 101 LEU B N 1
ATOM 3423 C CA . LEU B 1 101 ? -1.125 19.969 22.125 1 98.44 101 LEU B CA 1
ATOM 3424 C C . LEU B 1 101 ? -2.498 19.312 21.984 1 98.44 101 LEU B C 1
ATOM 3426 O O . LEU B 1 101 ? -3.492 19.844 22.5 1 98.44 101 LEU B O 1
ATOM 3430 N N . GLU B 1 102 ? -2.568 18.172 21.328 1 96.5 102 GLU B N 1
ATOM 3431 C CA . GLU B 1 102 ? -3.832 17.516 21.016 1 96.5 102 GLU B CA 1
ATOM 3432 C C . GLU B 1 102 ? -4.645 17.25 22.266 1 96.5 102 GLU B C 1
ATOM 3434 O O . GLU B 1 102 ? -5.879 17.25 22.234 1 96.5 102 GLU B O 1
ATOM 3439 N N . ARG B 1 103 ? -4.039 17.078 23.344 1 95 103 ARG B N 1
ATOM 3440 C CA . ARG B 1 103 ? -4.738 16.688 24.562 1 95 103 ARG B CA 1
ATOM 3441 C C . ARG B 1 103 ? -4.91 17.875 25.516 1 95 103 ARG B C 1
ATOM 3443 O O . ARG B 1 103 ? -5.445 17.719 26.609 1 95 103 ARG B O 1
ATOM 3450 N N . GLU B 1 104 ? -4.434 19 25.141 1 96.94 104 GLU B N 1
ATOM 3451 C CA . GLU B 1 104 ? -4.594 20.203 25.969 1 96.94 104 GLU B CA 1
ATOM 3452 C C . GLU B 1 104 ? -6.047 20.672 25.984 1 96.94 104 GLU B C 1
ATOM 3454 O O . GLU B 1 104 ? -6.734 20.609 24.953 1 96.94 104 GLU B O 1
ATOM 3459 N N . LYS B 1 105 ? -6.48 21.094 27.109 1 95.94 105 LYS B N 1
ATOM 3460 C CA . LYS B 1 105 ? -7.859 21.547 27.297 1 95.94 105 LYS B CA 1
ATOM 3461 C C . LYS B 1 105 ? -8.203 22.672 26.328 1 95.94 105 LYS B C 1
ATOM 3463 O O . LYS B 1 105 ? -7.422 23.625 26.172 1 95.94 105 LYS B O 1
ATOM 3468 N N . ASP B 1 106 ? -9.281 22.594 25.609 1 95.25 106 ASP B N 1
ATOM 3469 C CA . ASP B 1 106 ? -9.898 23.609 24.766 1 95.25 106 ASP B CA 1
ATOM 3470 C C . ASP B 1 106 ? -9.109 23.828 23.484 1 95.25 106 ASP B C 1
ATOM 3472 O O . ASP B 1 106 ? -9.414 24.719 22.703 1 95.25 106 ASP B O 1
ATOM 3476 N N . VAL B 1 107 ? -8.008 23.031 23.328 1 97.56 107 VAL B N 1
ATOM 3477 C CA . VAL B 1 107 ? -7.309 23.047 22.047 1 97.56 107 VAL B CA 1
ATOM 3478 C C . VAL B 1 107 ? -8.125 22.297 21 1 97.56 107 VAL B C 1
ATOM 3480 O O . VAL B 1 107 ? -8.695 21.234 21.297 1 97.56 107 VAL B O 1
ATOM 3483 N N . LEU B 1 108 ? -8.219 22.828 19.844 1 97 108 LEU B N 1
ATOM 3484 C CA . LEU B 1 108 ? -9.047 22.234 18.797 1 97 108 LEU B CA 1
ATOM 3485 C C . LEU B 1 108 ? -8.188 21.719 17.641 1 97 108 LEU B C 1
ATOM 3487 O O . LEU B 1 108 ? -7.219 22.375 17.25 1 97 108 LEU B O 1
ATOM 3491 N N . VAL B 1 109 ? -8.492 20.531 17.172 1 98.06 109 VAL B N 1
ATOM 3492 C CA . VAL B 1 109 ? -7.941 20.047 15.898 1 98.06 109 VAL B CA 1
ATOM 3493 C C . VAL B 1 109 ? -8.711 20.656 14.734 1 98.06 109 VAL B C 1
ATOM 3495 O O . VAL B 1 109 ? -9.938 20.625 14.703 1 98.06 109 VAL B O 1
ATOM 3498 N N . ARG B 1 110 ? -7.926 21.219 13.789 1 97.44 110 ARG B N 1
ATOM 3499 C CA . ARG B 1 110 ? -8.625 22.016 12.789 1 97.44 110 ARG B CA 1
ATOM 3500 C C . ARG B 1 110 ? -8.211 21.609 11.383 1 97.44 110 ARG B C 1
ATOM 3502 O O . ARG B 1 110 ? -7.039 21.328 11.133 1 97.44 110 ARG B O 1
ATOM 3509 N N . ALA B 1 111 ? -9.109 21.609 10.516 1 97.81 111 ALA B N 1
ATOM 3510 C CA . ALA B 1 111 ? -9 21.547 9.062 1 97.81 111 ALA B CA 1
ATOM 3511 C C . ALA B 1 111 ? -10.047 22.438 8.398 1 97.81 111 ALA B C 1
ATOM 3513 O O . ALA B 1 111 ? -11.133 21.984 8.047 1 97.81 111 ALA B O 1
ATOM 3514 N N . PRO B 1 112 ? -9.641 23.719 8.156 1 96.19 112 PRO B N 1
ATOM 3515 C CA . PRO B 1 112 ? -10.641 24.688 7.715 1 96.19 112 PRO B CA 1
ATOM 3516 C C . PRO B 1 112 ? -11.336 24.281 6.414 1 96.19 112 PRO B C 1
ATOM 3518 O O . PRO B 1 112 ? -12.531 24.516 6.25 1 96.19 112 PRO B O 1
ATOM 3521 N N . TRP B 1 113 ? -10.602 23.656 5.496 1 96.69 113 TRP B N 1
ATOM 3522 C CA . TRP B 1 113 ? -11.188 23.234 4.223 1 96.69 113 TRP B CA 1
ATOM 3523 C C . TRP B 1 113 ? -12.305 22.234 4.438 1 96.69 113 TRP B C 1
ATOM 3525 O O . TRP B 1 113 ? -13.32 22.25 3.73 1 96.69 113 TRP B O 1
ATOM 3535 N N . VAL B 1 114 ? -12.117 21.297 5.371 1 96.25 114 VAL B N 1
ATOM 3536 C CA . VAL B 1 114 ? -13.125 20.297 5.695 1 96.25 114 VAL B CA 1
ATOM 3537 C C . VAL B 1 114 ? -14.328 20.969 6.355 1 96.25 114 VAL B C 1
ATOM 3539 O O . VAL B 1 114 ? -15.477 20.672 6.012 1 96.25 114 VAL B O 1
ATOM 3542 N N . ALA B 1 115 ? -14.008 21.859 7.297 1 93.81 115 ALA B N 1
ATOM 3543 C CA . ALA B 1 115 ? -15.07 22.578 7.992 1 93.81 115 ALA B CA 1
ATOM 3544 C C . ALA B 1 115 ? -15.953 23.344 7.004 1 93.81 115 ALA B C 1
ATOM 3546 O O . ALA B 1 115 ? -17.188 23.328 7.121 1 93.81 115 ALA B O 1
ATOM 3547 N N . GLU B 1 116 ? -15.328 23.969 6.078 1 92.5 116 GLU B N 1
ATOM 3548 C CA . GLU B 1 116 ? -16.047 24.734 5.066 1 92.5 116 GLU B CA 1
ATOM 3549 C C . GLU B 1 116 ? -17 23.844 4.266 1 92.5 116 GLU B C 1
ATOM 3551 O O . GLU B 1 116 ? -18.125 24.234 3.965 1 92.5 116 GLU B O 1
ATOM 3556 N N . GLU B 1 117 ? -16.562 22.625 3.9 1 93.06 117 GLU B N 1
ATOM 3557 C CA . GLU B 1 117 ? -17.375 21.688 3.133 1 93.06 117 GLU B CA 1
ATOM 3558 C C . GLU B 1 117 ? -18.547 21.172 3.959 1 93.06 117 GLU B C 1
ATOM 3560 O O . GLU B 1 117 ? -19.641 20.938 3.428 1 93.06 117 GLU B O 1
ATOM 3565 N N . LEU B 1 118 ? -18.344 20.984 5.246 1 91.88 118 LEU B N 1
ATOM 3566 C CA . LEU B 1 118 ? -19.359 20.391 6.113 1 91.88 118 LEU B CA 1
ATOM 3567 C C . LEU B 1 118 ? -20.375 21.438 6.547 1 91.88 118 LEU B C 1
ATOM 3569 O O . LEU B 1 118 ? -21.516 21.094 6.91 1 91.88 118 LEU B O 1
ATOM 3573 N N . GLU B 1 119 ? -20 22.688 6.609 1 86 119 GLU B N 1
ATOM 3574 C CA . GLU B 1 119 ? -20.906 23.75 7.035 1 86 119 GLU B CA 1
ATOM 3575 C C . GLU B 1 119 ? -22.141 23.812 6.148 1 86 119 GLU B C 1
ATOM 3577 O O . GLU B 1 119 ? -23.203 24.234 6.594 1 86 119 GLU B O 1
ATOM 3582 N N . ALA B 1 120 ? -21.938 23.406 4.969 1 75.62 120 ALA B N 1
ATOM 3583 C CA . ALA B 1 120 ? -23.094 23.375 4.066 1 75.62 120 ALA B CA 1
ATOM 3584 C C . ALA B 1 120 ? -24.125 22.359 4.527 1 75.62 120 ALA B C 1
ATOM 3586 O O . ALA B 1 120 ? -25.312 22.469 4.195 1 75.62 120 ALA B O 1
ATOM 3587 N N . LYS B 1 121 ? -23.734 21.328 5.312 1 73.75 121 LYS B N 1
ATOM 3588 C CA . LYS B 1 121 ? -24.609 20.25 5.75 1 73.75 121 LYS B CA 1
ATOM 3589 C C . LYS B 1 121 ? -25.078 20.453 7.188 1 73.75 121 LYS B C 1
ATOM 3591 O O . LYS B 1 121 ? -26.094 19.922 7.602 1 73.75 121 LYS B O 1
ATOM 3596 N N . ILE B 1 122 ? -24.25 20.875 8.086 1 65.75 122 ILE B N 1
ATOM 3597 C CA . ILE B 1 122 ? -24.594 21.047 9.492 1 65.75 122 ILE B CA 1
ATOM 3598 C C . ILE B 1 122 ? -24.562 22.531 9.844 1 65.75 122 ILE B C 1
ATOM 3600 O O . ILE B 1 122 ? -23.578 23.234 9.586 1 65.75 122 ILE B O 1
ATOM 3604 N N . PRO B 1 123 ? -25.625 22.969 10.125 1 64.56 123 PRO B N 1
ATOM 3605 C CA . PRO B 1 123 ? -25.547 24.297 10.75 1 64.56 123 PRO B CA 1
ATOM 3606 C C . PRO B 1 123 ? -24.656 24.297 11.992 1 64.56 123 PRO B C 1
ATOM 3608 O O . PRO B 1 123 ? -24.875 23.516 12.922 1 64.56 123 PRO B O 1
ATOM 3611 N N . ARG B 1 124 ? -23.766 25.297 12.305 1 57.94 124 ARG B N 1
ATOM 3612 C CA . ARG B 1 124 ? -22.734 25.828 13.203 1 57.94 124 ARG B CA 1
ATOM 3613 C C . ARG B 1 124 ? -22.594 24.953 14.445 1 57.94 124 ARG B C 1
ATOM 3615 O O . ARG B 1 124 ? -22.391 25.469 15.547 1 57.94 124 ARG B O 1
ATOM 3622 N N . THR B 1 125 ? -22.781 23.547 14.461 1 60.31 125 THR B N 1
ATOM 3623 C CA . THR B 1 125 ? -22.859 22.844 15.727 1 60.31 125 THR B CA 1
ATOM 3624 C C . THR B 1 125 ? -21.484 22.375 16.172 1 60.31 125 THR B C 1
ATOM 3626 O O . THR B 1 125 ? -21.266 22.094 17.359 1 60.31 125 THR B O 1
ATOM 3629 N N . GLY B 1 126 ? -20.375 22.281 15.398 1 68.38 126 GLY B N 1
ATOM 3630 C CA . GLY B 1 126 ? -19.094 21.797 15.898 1 68.38 126 GLY B CA 1
ATOM 3631 C C . GLY B 1 126 ? -18.25 22.891 16.516 1 68.38 126 GLY B C 1
ATOM 3632 O O . GLY B 1 126 ? -18.531 24.078 16.344 1 68.38 126 GLY B O 1
ATOM 3633 N N . PRO B 1 127 ? -17.328 22.484 17.422 1 78.06 127 PRO B N 1
ATOM 3634 C CA . PRO B 1 127 ? -16.5 23.531 18.031 1 78.06 127 PRO B CA 1
ATOM 3635 C C . PRO B 1 127 ? -15.711 24.344 17 1 78.06 127 PRO B C 1
ATOM 3637 O O . PRO B 1 127 ? -15.172 23.766 16.047 1 78.06 127 PRO B O 1
ATOM 3640 N N . GLU B 1 128 ? -15.867 25.609 17.109 1 86.19 128 GLU B N 1
ATOM 3641 C CA . GLU B 1 128 ? -15.102 26.562 16.297 1 86.19 128 GLU B CA 1
ATOM 3642 C C . GLU B 1 128 ? -14.164 27.391 17.156 1 86.19 128 GLU B C 1
ATOM 3644 O O . GLU B 1 128 ? -14.453 27.641 18.328 1 86.19 128 GLU B O 1
ATOM 3649 N N . PRO B 1 129 ? -13.062 27.719 16.5 1 91.56 129 PRO B N 1
ATOM 3650 C CA . PRO B 1 129 ? -12.164 28.562 17.281 1 91.56 129 PRO B CA 1
ATOM 3651 C C . PRO B 1 129 ? -12.781 29.922 17.625 1 91.56 129 PRO B C 1
ATOM 3653 O O . PRO B 1 129 ? -13.555 30.469 16.828 1 91.56 129 PRO B O 1
ATOM 3656 N N . ASP B 1 130 ? -12.484 30.375 18.828 1 89.06 130 ASP B N 1
ATOM 3657 C CA . ASP B 1 130 ? -12.883 31.703 19.266 1 89.06 130 ASP B CA 1
ATOM 3658 C C . ASP B 1 130 ? -11.758 32.406 20.047 1 89.06 130 ASP B C 1
ATOM 3660 O O . ASP B 1 130 ? -10.609 31.953 19.984 1 89.06 130 ASP B O 1
ATOM 3664 N N . LEU B 1 131 ? -12.07 33.5 20.625 1 84.69 131 LEU B N 1
ATOM 3665 C CA . LEU B 1 131 ? -11.047 34.312 21.281 1 84.69 131 LEU B CA 1
ATOM 3666 C C . LEU B 1 131 ? -10.484 33.594 22.5 1 84.69 131 LEU B C 1
ATOM 3668 O O . LEU B 1 131 ? -9.406 33.969 23 1 84.69 131 LEU B O 1
ATOM 3672 N N . LYS B 1 132 ? -11.156 32.594 22.938 1 88.19 132 LYS B N 1
ATOM 3673 C CA . LYS B 1 132 ? -10.711 31.859 24.125 1 88.19 132 LYS B CA 1
ATOM 3674 C C . LYS B 1 132 ? -9.906 30.625 23.734 1 88.19 132 LYS B C 1
ATOM 3676 O O . LYS B 1 132 ? -9.281 30 24.594 1 88.19 132 LYS B O 1
ATOM 3681 N N . THR B 1 133 ? -9.914 30.266 22.5 1 92.94 133 THR B N 1
ATOM 3682 C CA . THR B 1 133 ? -9.172 29.109 22.031 1 92.94 133 THR B CA 1
ATOM 3683 C C . THR B 1 133 ? -7.672 29.312 22.234 1 92.94 133 THR B C 1
ATOM 3685 O O . THR B 1 133 ? -7.09 30.234 21.656 1 92.94 133 THR B O 1
ATOM 3688 N N . PRO B 1 134 ? -7.102 28.5 23.031 1 95.31 134 PRO B N 1
ATOM 3689 C CA . PRO B 1 134 ? -5.691 28.75 23.359 1 95.31 134 PRO B CA 1
ATOM 3690 C C . PRO B 1 134 ? -4.758 28.438 22.188 1 95.31 134 PRO B C 1
ATOM 3692 O O . PRO B 1 134 ? -3.727 29.094 22.016 1 95.31 134 PRO B O 1
ATOM 3695 N N . ALA B 1 135 ? -5.094 27.359 21.469 1 97.88 135 ALA B N 1
ATOM 3696 C CA . ALA B 1 135 ? -4.305 26.922 20.328 1 97.88 135 ALA B CA 1
ATOM 3697 C C . ALA B 1 135 ? -5.125 26.016 19.406 1 97.88 135 ALA B C 1
ATOM 3699 O O . ALA B 1 135 ? -6.184 25.516 19.797 1 97.88 135 ALA B O 1
ATOM 3700 N N . VAL B 1 136 ? -4.695 25.891 18.234 1 98.31 136 VAL B N 1
ATOM 3701 C CA . VAL B 1 136 ? -5.266 24.891 17.344 1 98.31 136 VAL B CA 1
ATOM 3702 C C . VAL B 1 136 ? -4.168 23.938 16.859 1 98.31 136 VAL B C 1
ATOM 3704 O O . VAL B 1 136 ? -3.006 24.344 16.734 1 98.31 136 VAL B O 1
ATOM 3707 N N . VAL B 1 137 ? -4.535 22.703 16.75 1 98.75 137 VAL B N 1
ATOM 3708 C CA . VAL B 1 137 ? -3.695 21.703 16.109 1 98.75 137 VAL B CA 1
ATOM 3709 C C . VAL B 1 137 ? -4.109 21.547 14.648 1 98.75 137 VAL B C 1
ATOM 3711 O O . VAL B 1 137 ? -5.277 21.281 14.352 1 98.75 137 VAL B O 1
ATOM 3714 N N . ALA B 1 138 ? -3.18 21.891 13.711 1 98.69 138 ALA B N 1
ATOM 3715 C CA . ALA B 1 138 ? -3.465 21.594 12.312 1 98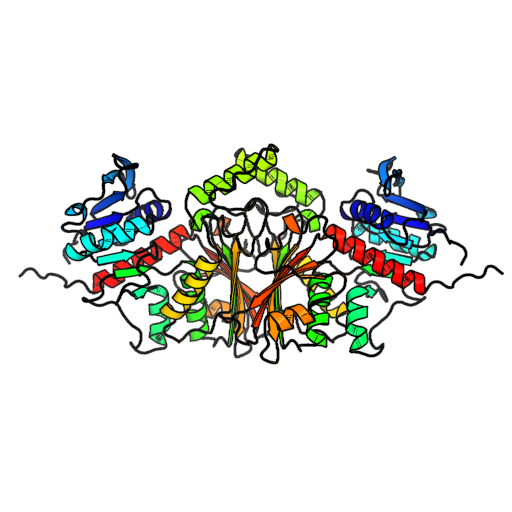.69 138 ALA B CA 1
ATOM 3716 C C . ALA B 1 138 ? -3.568 20.094 12.086 1 98.69 138 ALA B C 1
ATOM 3718 O O . ALA B 1 138 ? -2.633 19.344 12.383 1 98.69 138 ALA B O 1
ATOM 3719 N N . ALA B 1 139 ? -4.637 19.688 11.562 1 98.75 139 ALA B N 1
ATOM 3720 C CA . ALA B 1 139 ? -4.906 18.25 11.422 1 98.75 139 ALA B CA 1
ATOM 3721 C C . ALA B 1 139 ? -3.852 17.578 10.555 1 98.75 139 ALA B C 1
ATOM 3723 O O . ALA B 1 139 ? -3.307 18.188 9.633 1 98.75 139 ALA B O 1
ATOM 3724 N N . HIS B 1 140 ? -3.607 16.328 10.844 1 98.75 140 HIS B N 1
ATOM 3725 C CA . HIS B 1 140 ? -2.707 15.477 10.062 1 98.75 140 HIS B CA 1
ATOM 3726 C C . HIS B 1 140 ? -3.094 15.477 8.594 1 98.75 140 HIS B C 1
ATOM 3728 O O . HIS B 1 140 ? -4.281 15.43 8.258 1 98.75 140 HIS B O 1
ATOM 3734 N N . PRO B 1 141 ? -2.107 15.508 7.703 1 98.69 141 PRO B N 1
ATOM 3735 C CA . PRO B 1 141 ? -2.439 15.602 6.281 1 98.69 141 PRO B CA 1
ATOM 3736 C C . PRO B 1 141 ? -3.342 14.461 5.812 1 98.69 141 PRO B C 1
ATOM 3738 O O . PRO B 1 141 ? -4.23 14.68 4.984 1 98.69 141 PRO B O 1
ATOM 3741 N N . VAL B 1 142 ? -3.148 13.266 6.297 1 98.88 142 VAL B N 1
ATOM 3742 C CA . VAL B 1 142 ? -3.979 12.141 5.879 1 98.88 142 VAL B CA 1
ATOM 3743 C C . VAL B 1 142 ? -5.41 12.344 6.371 1 98.88 142 VAL B C 1
ATOM 3745 O O . VAL B 1 142 ? -6.367 12.023 5.66 1 98.88 142 VAL B O 1
ATOM 3748 N N . ALA B 1 143 ? -5.57 12.805 7.637 1 98.81 143 ALA B N 1
ATOM 3749 C CA . ALA B 1 143 ? -6.91 13.117 8.117 1 98.81 143 ALA B CA 1
ATOM 3750 C C . ALA B 1 143 ? -7.59 14.148 7.215 1 98.81 143 ALA B C 1
ATOM 3752 O O . ALA B 1 143 ? -8.773 14.016 6.895 1 98.81 143 ALA B O 1
ATOM 3753 N N . VAL B 1 144 ? -6.82 15.156 6.809 1 98.81 144 VAL B N 1
ATOM 3754 C CA . VAL B 1 144 ? -7.348 16.188 5.926 1 98.81 144 VAL B CA 1
ATOM 3755 C C . VAL B 1 144 ? -7.742 15.57 4.586 1 98.81 144 VAL B C 1
ATOM 3757 O O . VAL B 1 144 ? -8.836 15.828 4.078 1 98.81 144 VAL B O 1
ATOM 3760 N N . MET B 1 145 ? -6.871 14.766 3.994 1 98.94 145 MET B N 1
ATOM 3761 C CA . MET B 1 145 ? -7.117 14.109 2.711 1 98.94 145 MET B CA 1
ATOM 3762 C C . MET B 1 145 ? -8.422 13.312 2.744 1 98.94 145 MET B C 1
ATOM 3764 O O . MET B 1 145 ? -9.281 13.492 1.88 1 98.94 145 MET B O 1
ATOM 3768 N N . LEU B 1 146 ? -8.547 12.492 3.732 1 98.88 146 LEU B N 1
ATOM 3769 C CA . LEU B 1 146 ? -9.688 11.594 3.824 1 98.88 146 LEU B CA 1
ATOM 3770 C C . LEU B 1 146 ? -10.961 12.359 4.168 1 98.88 146 LEU B C 1
ATOM 3772 O O . LEU B 1 146 ? -12.008 12.148 3.549 1 98.88 146 LEU B O 1
ATOM 3776 N N . ALA B 1 147 ? -10.883 13.289 5.129 1 98.44 147 ALA B N 1
ATOM 3777 C CA . ALA B 1 147 ? -12.07 14.008 5.574 1 98.44 147 ALA B CA 1
ATOM 3778 C C . ALA B 1 147 ? -12.594 14.938 4.48 1 98.44 147 ALA B C 1
ATOM 3780 O O . ALA B 1 147 ? -13.805 15.07 4.293 1 98.44 147 ALA B O 1
ATOM 3781 N N . LEU B 1 148 ? -11.664 15.609 3.795 1 98.25 148 LEU B N 1
ATOM 3782 C CA . LEU B 1 148 ? -12.094 16.516 2.74 1 98.25 148 LEU B CA 1
ATOM 3783 C C . LEU B 1 148 ? -12.797 15.758 1.619 1 98.25 148 LEU B C 1
ATOM 3785 O O . LEU B 1 148 ? -13.859 16.172 1.157 1 98.25 148 LEU B O 1
ATOM 3789 N N . THR B 1 149 ? -12.227 14.625 1.159 1 98.44 149 THR B N 1
ATOM 3790 C CA . THR B 1 149 ? -12.82 13.812 0.099 1 98.44 149 THR B CA 1
ATOM 3791 C C . THR B 1 149 ? -14.156 13.234 0.546 1 98.44 149 THR B C 1
ATOM 3793 O O . THR B 1 149 ? -15.133 13.258 -0.209 1 98.44 149 THR B O 1
ATOM 3796 N N . MET B 1 150 ? -14.227 12.766 1.78 1 98.12 150 MET B N 1
ATOM 3797 C CA . MET B 1 150 ? -15.469 12.203 2.291 1 98.12 150 MET B CA 1
ATOM 3798 C C . MET B 1 150 ? -16.531 13.289 2.445 1 98.12 150 MET B C 1
ATOM 3800 O O . MET B 1 150 ? -17.719 13.047 2.188 1 98.12 150 MET B O 1
ATOM 3804 N N . ALA B 1 151 ? -16.125 14.484 2.941 1 96.81 151 ALA B N 1
ATOM 3805 C CA . ALA B 1 151 ? -17.078 15.586 3.088 1 96.81 151 ALA B CA 1
ATOM 3806 C C . ALA B 1 151 ? -17.719 15.945 1.747 1 96.81 151 ALA B C 1
ATOM 3808 O O . ALA B 1 151 ? -18.922 16.156 1.664 1 96.81 151 ALA B O 1
ATOM 3809 N N . ARG B 1 152 ? -16.938 15.961 0.753 1 96.5 152 ARG B N 1
ATOM 3810 C CA . ARG B 1 152 ? -17.422 16.297 -0.582 1 96.5 152 ARG B CA 1
ATOM 3811 C C . ARG B 1 152 ? -18.359 15.219 -1.101 1 96.5 152 ARG B C 1
ATOM 3813 O O . ARG B 1 152 ? -19.422 15.523 -1.668 1 96.5 152 ARG B O 1
ATOM 3820 N N . LEU B 1 153 ? -17.984 13.961 -0.96 1 97 153 LEU B N 1
ATOM 3821 C CA . LEU B 1 153 ? -18.859 12.875 -1.385 1 97 153 LEU B CA 1
ATOM 3822 C C . LEU B 1 153 ? -20.156 12.891 -0.589 1 97 153 LEU B C 1
ATOM 3824 O O . LEU B 1 153 ? -21.25 12.805 -1.166 1 97 153 LEU B O 1
ATOM 3828 N N . GLN B 1 154 ? -20 13.023 0.713 1 94 154 GLN B N 1
ATOM 3829 C CA . GLN B 1 154 ? -21.156 12.953 1.613 1 94 154 GLN B CA 1
ATOM 3830 C C . GLN B 1 154 ? -22.203 13.992 1.255 1 94 154 GLN B C 1
ATOM 3832 O O . GLN B 1 154 ? -23.406 13.758 1.414 1 94 154 GLN B O 1
ATOM 3837 N N . ALA B 1 155 ? -21.781 15.109 0.769 1 90.94 155 ALA B N 1
ATOM 3838 C CA . ALA B 1 155 ? -22.672 16.219 0.439 1 90.94 155 ALA B CA 1
ATOM 3839 C C . ALA B 1 155 ? -23.578 15.867 -0.729 1 90.94 155 ALA B C 1
ATOM 3841 O O . ALA B 1 155 ? -24.719 16.328 -0.793 1 90.94 155 ALA B O 1
ATOM 3842 N N . LYS B 1 156 ? -23.188 14.969 -1.623 1 92.94 156 LYS B N 1
ATOM 3843 C CA . LYS B 1 156 ? -23.922 14.727 -2.861 1 92.94 156 LYS B CA 1
ATOM 3844 C C . LYS B 1 156 ? -24.266 13.25 -3.01 1 92.94 156 LYS B C 1
ATOM 3846 O O . LYS B 1 156 ? -25.281 12.906 -3.627 1 92.94 156 LYS B O 1
ATOM 3851 N N . LEU B 1 157 ? -23.375 12.406 -2.533 1 95.69 157 LEU B N 1
ATOM 3852 C CA . LEU B 1 157 ? -23.484 10.953 -2.645 1 95.69 157 LEU B CA 1
ATOM 3853 C C . LEU B 1 157 ? -23.25 10.289 -1.292 1 95.69 157 LEU B C 1
ATOM 3855 O O . LEU B 1 157 ? -22.141 9.875 -0.981 1 95.69 157 LEU B O 1
ATOM 3859 N N . PRO B 1 158 ? -24.281 10.141 -0.56 1 95.12 158 PRO B N 1
ATOM 3860 C CA . PRO B 1 158 ? -24.094 9.609 0.789 1 95.12 158 PRO B CA 1
ATOM 3861 C C . PRO B 1 158 ? -23.203 8.359 0.805 1 95.12 158 PRO B C 1
ATOM 3863 O O . PRO B 1 158 ? -23.422 7.434 0.018 1 95.12 158 PRO B O 1
ATOM 3866 N N . VAL B 1 159 ? -22.219 8.344 1.694 1 97 159 VAL B N 1
ATOM 3867 C CA . VAL B 1 159 ? -21.219 7.281 1.802 1 97 159 VAL B CA 1
ATOM 3868 C C . VAL B 1 159 ? -21.625 6.309 2.908 1 97 159 VAL B C 1
ATOM 3870 O O . VAL B 1 159 ? -21.812 6.707 4.059 1 97 159 VAL B O 1
ATOM 3873 N N . ALA B 1 160 ? -21.734 5.055 2.533 1 95.81 160 ALA B N 1
ATOM 3874 C CA . ALA B 1 160 ? -22.125 4.02 3.486 1 95.81 160 ALA B CA 1
ATOM 3875 C C . ALA B 1 160 ? -20.922 3.547 4.301 1 95.81 160 ALA B C 1
ATOM 3877 O O . ALA B 1 160 ? -21.047 3.299 5.504 1 95.81 160 ALA B O 1
ATOM 3878 N N . SER B 1 161 ? -19.781 3.4 3.645 1 95 161 SER B N 1
ATOM 3879 C CA . SER B 1 161 ? -18.578 2.943 4.332 1 95 161 SER B CA 1
ATOM 3880 C C . SER B 1 161 ? -17.328 3.402 3.605 1 95 161 SER B C 1
ATOM 3882 O O . SER B 1 161 ? -17.359 3.674 2.404 1 95 161 SER B O 1
ATOM 3884 N N . VAL B 1 162 ? -16.281 3.555 4.344 1 97.75 162 VAL B N 1
ATOM 3885 C CA . VAL B 1 162 ? -14.984 3.947 3.785 1 97.75 162 VAL B CA 1
ATOM 3886 C C . VAL B 1 162 ? -13.867 3.16 4.465 1 97.75 162 VAL B C 1
ATOM 3888 O O . VAL B 1 162 ? -13.883 2.975 5.684 1 97.75 162 VAL B O 1
ATOM 3891 N N . ALA B 1 163 ? -12.992 2.576 3.703 1 97.81 163 ALA B N 1
ATOM 3892 C CA . ALA B 1 163 ? -11.789 1.891 4.168 1 97.81 163 ALA B CA 1
ATOM 3893 C C . ALA B 1 163 ? -10.547 2.412 3.447 1 97.81 163 ALA B C 1
ATOM 3895 O O . ALA B 1 163 ? -10.57 2.627 2.232 1 97.81 163 ALA B O 1
ATOM 3896 N N . ALA B 1 164 ? -9.508 2.645 4.215 1 98.69 164 ALA B N 1
ATOM 3897 C CA . ALA B 1 164 ? -8.312 3.246 3.617 1 98.69 164 ALA B CA 1
ATOM 3898 C C . ALA B 1 164 ? -7.055 2.49 4.023 1 98.69 164 ALA B C 1
ATOM 3900 O O . ALA B 1 164 ? -6.879 2.146 5.195 1 98.69 164 ALA B O 1
ATOM 3901 N N . THR B 1 165 ? -6.223 2.121 3.094 1 98.81 165 THR B N 1
ATOM 3902 C CA . THR B 1 165 ? -4.84 1.72 3.316 1 98.81 165 THR B CA 1
ATOM 3903 C C . THR B 1 165 ? -3.885 2.867 2.998 1 98.81 165 THR B C 1
ATOM 3905 O O . THR B 1 165 ? -3.768 3.279 1.842 1 98.81 165 THR B O 1
ATOM 3908 N N . VAL B 1 166 ? -3.217 3.342 4.008 1 98.88 166 VAL B N 1
ATOM 3909 C CA . VAL B 1 166 ? -2.373 4.527 3.9 1 98.88 166 VAL B CA 1
ATOM 3910 C C . VAL B 1 166 ? -0.909 4.109 3.775 1 98.88 166 VAL B C 1
ATOM 3912 O O . VAL B 1 166 ? -0.381 3.41 4.645 1 98.88 166 VAL B O 1
ATOM 3915 N N . MET B 1 167 ? -0.249 4.535 2.754 1 98.88 167 MET B N 1
ATOM 3916 C CA . MET B 1 167 ? 1.184 4.309 2.588 1 98.88 167 MET B CA 1
ATOM 3917 C C . MET B 1 167 ? 1.981 5.543 2.996 1 98.88 167 MET B C 1
ATOM 3919 O O . MET B 1 167 ? 1.954 6.562 2.305 1 98.88 167 MET B O 1
ATOM 3923 N N . GLU B 1 168 ? 2.629 5.371 4.07 1 98.75 168 GLU B N 1
ATOM 3924 C CA . GLU B 1 168 ? 3.281 6.496 4.73 1 98.75 168 GLU B CA 1
ATOM 3925 C C . GLU B 1 168 ? 4.707 6.688 4.219 1 98.75 168 GLU B C 1
ATOM 3927 O O . GLU B 1 168 ? 5.484 5.734 4.16 1 98.75 168 GLU B O 1
ATOM 3932 N N . PRO B 1 169 ? 5.105 7.938 3.85 1 98.75 169 PRO B N 1
ATOM 3933 C CA . PRO B 1 169 ? 6.484 8.227 3.445 1 98.75 169 PRO B CA 1
ATOM 3934 C C . PRO B 1 169 ? 7.41 8.477 4.633 1 98.75 169 PRO B C 1
ATOM 3936 O O . PRO B 1 169 ? 6.938 8.766 5.738 1 98.75 169 PRO B O 1
ATOM 3939 N N . ALA B 1 170 ? 8.695 8.406 4.363 1 98.69 170 ALA B N 1
ATOM 3940 C CA . ALA B 1 170 ? 9.688 8.688 5.391 1 98.69 170 ALA B CA 1
ATOM 3941 C C . ALA B 1 170 ? 9.625 10.148 5.836 1 98.69 170 ALA B C 1
ATOM 3943 O O . ALA B 1 170 ? 9.891 10.461 7 1 98.69 170 ALA B O 1
ATOM 3944 N N . SER B 1 171 ? 9.203 11.023 4.953 1 98.25 171 SER B N 1
ATOM 3945 C CA . SER B 1 171 ? 9.195 12.453 5.227 1 98.25 171 SER B CA 1
ATOM 3946 C C . SER B 1 171 ? 8.227 12.797 6.352 1 98.25 171 SER B C 1
ATOM 3948 O O . SER B 1 171 ? 8.352 13.844 6.988 1 98.25 171 SER B O 1
ATOM 3950 N N . GLU B 1 172 ? 7.246 11.953 6.566 1 97.56 172 GLU B N 1
ATOM 3951 C CA . GLU B 1 172 ? 6.312 12.18 7.664 1 97.56 172 GLU B CA 1
ATOM 3952 C C . GLU B 1 172 ? 7.047 12.273 9 1 97.56 172 GLU B C 1
ATOM 3954 O O . GLU B 1 172 ? 6.605 12.984 9.906 1 97.56 172 GLU B O 1
ATOM 3959 N N . HIS B 1 173 ? 8.203 11.602 9.07 1 97 173 HIS B N 1
ATOM 3960 C CA . HIS B 1 173 ? 8.906 11.523 10.344 1 97 173 HIS B CA 1
ATOM 3961 C C . HIS B 1 173 ? 10.18 12.352 10.32 1 97 173 HIS B C 1
ATOM 3963 O O . HIS B 1 173 ? 11.078 12.141 11.141 1 97 173 HIS B O 1
ATOM 3969 N N . GLY B 1 174 ? 10.289 13.242 9.297 1 96.38 174 GLY B N 1
ATOM 3970 C CA . GLY B 1 174 ? 11.344 14.242 9.281 1 96.38 174 GLY B CA 1
ATOM 3971 C C . GLY B 1 174 ? 12.594 13.789 8.555 1 96.38 174 GLY B C 1
ATOM 3972 O O . GLY B 1 174 ? 12.586 12.75 7.891 1 96.38 174 GLY B O 1
ATOM 3973 N N . ARG B 1 175 ? 13.609 14.578 8.648 1 95.88 175 ARG B N 1
ATOM 3974 C CA . ARG B 1 175 ? 14.859 14.391 7.914 1 95.88 175 ARG B CA 1
ATOM 3975 C C . ARG B 1 175 ? 15.57 13.117 8.352 1 95.88 175 ARG B C 1
ATOM 3977 O O . ARG B 1 175 ? 16.141 12.398 7.523 1 95.88 175 ARG B O 1
ATOM 3984 N N . ALA B 1 176 ? 15.555 12.844 9.602 1 97.06 176 ALA B N 1
ATOM 3985 C CA . ALA B 1 176 ? 16.25 11.672 10.125 1 97.06 176 ALA B CA 1
ATOM 3986 C C . ALA B 1 176 ? 15.711 10.391 9.5 1 97.06 176 ALA B C 1
ATOM 3988 O O . ALA B 1 176 ? 16.484 9.492 9.156 1 97.06 176 ALA B O 1
ATOM 3989 N N . ALA B 1 177 ? 14.414 10.258 9.375 1 98.25 177 ALA B N 1
ATOM 3990 C CA . ALA B 1 177 ? 13.789 9.086 8.766 1 98.25 177 ALA B CA 1
ATOM 3991 C C . ALA B 1 177 ? 14.141 8.984 7.285 1 98.25 177 ALA B C 1
ATOM 3993 O O . ALA B 1 177 ? 14.438 7.895 6.781 1 98.25 177 ALA B O 1
ATOM 3994 N N . MET B 1 178 ? 14.133 10.07 6.586 1 98 178 MET B N 1
ATOM 3995 C CA . MET B 1 178 ? 14.492 10.102 5.172 1 98 178 MET B CA 1
ATOM 3996 C C . MET B 1 178 ? 15.945 9.68 4.977 1 98 178 MET B C 1
ATOM 3998 O O . MET B 1 178 ? 16.25 8.891 4.078 1 98 178 MET B O 1
ATOM 4002 N N . ASP B 1 179 ? 16.812 10.289 5.844 1 98 179 ASP B N 1
ATOM 4003 C CA . ASP B 1 179 ? 18.219 9.953 5.781 1 98 179 ASP B CA 1
ATOM 4004 C C . ASP B 1 179 ? 18.438 8.461 6.02 1 98 179 ASP B C 1
ATOM 4006 O O . ASP B 1 179 ? 19.266 7.832 5.348 1 98 179 ASP B O 1
ATOM 4010 N N . GLU B 1 180 ? 17.766 7.934 7 1 98.69 180 GLU B N 1
ATOM 4011 C CA . GLU B 1 180 ? 17.922 6.512 7.281 1 98.69 180 GLU B CA 1
ATOM 4012 C C . GLU B 1 180 ? 17.469 5.656 6.105 1 98.69 180 GLU B C 1
ATOM 4014 O O . GLU B 1 180 ? 18.109 4.66 5.766 1 98.69 180 GLU B O 1
ATOM 4019 N N . LEU B 1 181 ? 16.297 5.961 5.449 1 98.44 181 LEU B N 1
ATOM 4020 C CA . LEU B 1 181 ? 15.859 5.23 4.266 1 98.44 181 LEU B CA 1
ATOM 4021 C C . LEU B 1 181 ? 16.922 5.293 3.168 1 98.44 181 LEU B C 1
ATOM 4023 O O . LEU B 1 181 ? 17.219 4.281 2.529 1 98.44 181 LEU B O 1
ATOM 4027 N N . HIS B 1 182 ? 17.469 6.48 2.992 1 98 182 HIS B N 1
ATOM 4028 C CA . HIS B 1 182 ? 18.531 6.664 2.01 1 98 182 HIS B CA 1
ATOM 4029 C C . HIS B 1 182 ? 19.734 5.785 2.332 1 98 182 HIS B C 1
ATOM 4031 O O . HIS B 1 182 ? 20.234 5.074 1.462 1 98 182 HIS B O 1
ATOM 4037 N N . GLN B 1 183 ? 20.172 5.832 3.566 1 98.06 183 GLN B N 1
ATOM 4038 C CA . GLN B 1 183 ? 21.344 5.078 3.99 1 98.06 183 GLN B CA 1
ATOM 4039 C C . GLN B 1 183 ? 21.094 3.576 3.896 1 98.06 183 GLN B C 1
ATOM 4041 O O . GLN B 1 183 ? 21.984 2.822 3.494 1 98.06 183 GLN B O 1
ATOM 4046 N N . GLN B 1 184 ? 19.906 3.152 4.344 1 98.31 184 GLN B N 1
ATOM 4047 C CA . GLN B 1 184 ? 19.578 1.74 4.18 1 98.31 184 GLN B CA 1
ATOM 4048 C C . GLN B 1 184 ? 19.703 1.311 2.719 1 98.31 184 GLN B C 1
ATOM 4050 O O . GLN B 1 184 ? 20.25 0.246 2.426 1 98.31 184 GLN B O 1
ATOM 4055 N N . THR B 1 185 ? 19.219 2.111 1.785 1 97.62 185 THR B N 1
ATOM 4056 C CA . THR B 1 185 ? 19.219 1.786 0.363 1 97.62 185 THR B CA 1
ATOM 4057 C C . THR B 1 185 ? 20.641 1.697 -0.17 1 97.62 185 THR B C 1
ATOM 4059 O O . THR B 1 185 ? 21.016 0.714 -0.818 1 97.62 185 THR B O 1
ATOM 4062 N N . VAL B 1 186 ? 21.438 2.709 0.18 1 96.5 186 VAL B N 1
ATOM 4063 C CA . VAL B 1 186 ? 22.828 2.746 -0.269 1 96.5 186 VAL B CA 1
ATOM 4064 C C . VAL B 1 186 ? 23.578 1.551 0.3 1 96.5 186 VAL B C 1
ATOM 4066 O O . VAL B 1 186 ? 24.312 0.867 -0.425 1 96.5 186 VAL B O 1
ATOM 4069 N N . ASN B 1 187 ? 23.359 1.307 1.586 1 96.56 187 ASN B N 1
ATOM 4070 C CA . ASN B 1 187 ? 24.062 0.218 2.252 1 96.56 187 ASN B CA 1
ATOM 4071 C C . ASN B 1 187 ? 23.656 -1.142 1.698 1 96.56 187 ASN B C 1
ATOM 4073 O O . ASN B 1 187 ? 24.469 -2.062 1.622 1 96.56 187 ASN B O 1
ATOM 4077 N N . LEU B 1 188 ? 22.406 -1.273 1.375 1 93.88 188 LEU B N 1
ATOM 4078 C CA . LEU B 1 188 ? 21.922 -2.52 0.786 1 93.88 188 LEU B CA 1
ATOM 4079 C C . LEU B 1 188 ? 22.609 -2.789 -0.549 1 93.88 188 LEU B C 1
ATOM 4081 O O . LEU B 1 188 ? 23 -3.924 -0.833 1 93.88 188 LEU B O 1
ATOM 4085 N N . LEU B 1 189 ? 22.75 -1.777 -1.35 1 88.44 189 LEU B N 1
ATOM 4086 C CA . LEU B 1 189 ? 23.344 -1.898 -2.674 1 88.44 189 LEU B CA 1
ATOM 4087 C C . LEU B 1 189 ? 24.844 -2.127 -2.568 1 88.44 189 LEU B C 1
ATOM 4089 O O . LEU B 1 189 ? 25.469 -2.645 -3.5 1 88.44 189 LEU B O 1
ATOM 4093 N N . SER B 1 190 ? 25.422 -1.803 -1.396 1 90.06 190 SER B N 1
ATOM 4094 C CA . SER B 1 190 ? 26.859 -1.961 -1.183 1 90.06 190 SER B CA 1
ATOM 4095 C C . SER B 1 190 ? 27.156 -3.1 -0.212 1 90.06 190 SER B C 1
ATOM 4097 O O . SER B 1 190 ? 28.281 -3.252 0.251 1 90.06 190 SER B O 1
ATOM 4099 N N . PHE B 1 191 ? 26.078 -3.805 0.221 1 90.88 191 PHE B N 1
ATOM 4100 C CA . PHE B 1 191 ? 26.172 -4.973 1.088 1 90.88 191 PHE B CA 1
ATOM 4101 C C . PHE B 1 191 ? 26.781 -4.598 2.436 1 90.88 191 PHE B C 1
ATOM 4103 O O . PHE B 1 191 ? 27.672 -5.281 2.93 1 90.88 191 PHE B O 1
ATOM 4110 N N . GLN B 1 192 ? 26.391 -3.482 2.938 1 91.56 192 GLN B N 1
ATOM 4111 C CA . GLN B 1 192 ? 26.797 -2.998 4.254 1 91.56 192 GLN B CA 1
ATOM 4112 C C . GLN B 1 192 ? 25.656 -3.139 5.266 1 91.56 192 GLN B C 1
ATOM 4114 O O . GLN B 1 192 ? 24.516 -3.408 4.891 1 91.56 192 GLN B O 1
ATOM 4119 N N . SER B 1 193 ? 26 -3.023 6.48 1 94.12 193 SER B N 1
ATOM 4120 C CA . SER B 1 193 ? 25 -3.098 7.535 1 94.12 193 SER B CA 1
ATOM 4121 C C . SER B 1 193 ? 23.984 -1.956 7.422 1 94.12 193 SER B C 1
ATOM 4123 O O . SER B 1 193 ? 24.328 -0.86 6.973 1 94.12 193 SER B O 1
ATOM 4125 N N . LEU B 1 194 ? 22.797 -2.215 7.758 1 96.5 194 LEU B N 1
ATOM 4126 C CA . LEU B 1 194 ? 21.719 -1.232 7.637 1 96.5 194 LEU B CA 1
ATOM 4127 C C . LEU B 1 194 ? 21.516 -0.5 8.953 1 96.5 194 LEU B C 1
ATOM 4129 O O . LEU B 1 194 ? 21.406 -1.131 10.008 1 96.5 194 LEU B O 1
ATOM 4133 N N . PRO B 1 195 ? 21.516 0.789 8.93 1 95.56 195 PRO B N 1
ATOM 4134 C CA . PRO B 1 195 ? 21.141 1.508 10.148 1 95.56 195 PRO B CA 1
ATOM 4135 C C . PRO B 1 195 ? 19.703 1.227 10.578 1 95.56 195 PRO B C 1
ATOM 4137 O O . PRO B 1 195 ? 18.828 1.022 9.727 1 95.56 195 PRO B O 1
ATOM 4140 N N . ARG B 1 196 ? 19.406 1.196 11.82 1 94.94 196 ARG B N 1
ATOM 4141 C CA . ARG B 1 196 ? 18.094 0.999 12.414 1 94.94 196 ARG B CA 1
ATOM 4142 C C . ARG B 1 196 ? 17.875 1.922 13.609 1 94.94 196 ARG B C 1
ATOM 4144 O O . ARG B 1 196 ? 17.625 1.457 14.727 1 94.94 196 ARG B O 1
ATOM 4151 N N . GLU B 1 197 ? 17.922 3.203 13.375 1 96.56 197 GLU B N 1
ATOM 4152 C CA . GLU B 1 197 ? 17.797 4.199 14.438 1 96.56 197 GLU B CA 1
ATOM 4153 C C . GLU B 1 197 ? 16.359 4.715 14.547 1 96.56 197 GLU B C 1
ATOM 4155 O O . GLU B 1 197 ? 15.75 4.629 15.609 1 96.56 197 GLU B O 1
ATOM 4160 N N . GLN B 1 198 ? 15.867 5.199 13.422 1 98.06 198 GLN B N 1
ATOM 4161 C CA . GLN B 1 198 ? 14.484 5.66 13.375 1 98.06 198 GLN B CA 1
ATOM 4162 C C . GLN B 1 198 ? 13.516 4.488 13.289 1 98.06 198 GLN B C 1
ATOM 4164 O O . GLN B 1 198 ? 12.477 4.48 13.961 1 98.06 198 GLN B O 1
ATOM 4169 N N . TYR B 1 199 ? 13.945 3.568 12.477 1 98.19 199 TYR B N 1
ATOM 4170 C CA . TYR B 1 199 ? 13.203 2.326 12.289 1 98.19 199 TYR B CA 1
ATOM 4171 C C . TYR B 1 199 ? 13.906 1.161 12.977 1 98.19 199 TYR B C 1
ATOM 4173 O O . TYR B 1 199 ? 15.133 1.157 13.102 1 98.19 199 TYR B O 1
ATOM 4181 N N . ASP B 1 200 ? 13.25 0.162 13.469 1 97.31 200 ASP B N 1
ATOM 4182 C CA . ASP B 1 200 ? 13.875 -1.046 14 1 97.31 200 ASP B CA 1
ATOM 4183 C C . ASP B 1 200 ? 13.82 -2.188 12.984 1 97.31 200 ASP B C 1
ATOM 4185 O O . ASP B 1 200 ? 13.82 -3.361 13.367 1 97.31 200 ASP B O 1
ATOM 4189 N N . ALA B 1 201 ? 13.578 -1.806 11.711 1 97.38 201 ALA B N 1
ATOM 4190 C CA . ALA B 1 201 ? 13.469 -2.742 10.594 1 97.38 201 ALA B CA 1
ATOM 4191 C C . ALA B 1 201 ? 14 -2.119 9.305 1 97.38 201 ALA B C 1
ATOM 4193 O O . ALA B 1 201 ? 14.195 -0.904 9.227 1 97.38 201 ALA B O 1
ATOM 4194 N N . GLN B 1 202 ? 14.328 -2.979 8.359 1 97.94 202 GLN B N 1
ATOM 4195 C CA . GLN B 1 202 ? 14.617 -2.49 7.012 1 97.94 202 GLN B CA 1
ATOM 4196 C C . GLN B 1 202 ? 13.359 -1.938 6.348 1 97.94 202 GLN B C 1
ATOM 4198 O O . GLN B 1 202 ? 12.367 -2.656 6.184 1 97.94 202 GLN B O 1
ATOM 4203 N N . VAL B 1 203 ? 13.391 -0.69 5.992 1 98.56 203 VAL B N 1
ATOM 4204 C CA . VAL B 1 203 ? 12.289 -0.055 5.285 1 98.56 203 VAL B CA 1
ATOM 4205 C C . VAL B 1 203 ? 12.57 -0.047 3.783 1 98.56 203 VAL B C 1
ATOM 4207 O O . VAL B 1 203 ? 11.641 -0.151 2.971 1 98.56 203 VAL B O 1
ATOM 4210 N N . SER B 1 204 ? 13.875 -0.007 3.455 1 98.31 204 SER B N 1
ATOM 4211 C CA . SER B 1 204 ? 14.25 -0.044 2.045 1 98.31 204 SER B CA 1
ATOM 4212 C C . SER B 1 204 ? 13.711 -1.297 1.361 1 98.31 204 SER B C 1
ATOM 4214 O O . SER B 1 204 ? 13.969 -2.416 1.807 1 98.31 204 SER B O 1
ATOM 4216 N N . PHE B 1 205 ? 12.93 -1.114 0.271 1 98.44 205 PHE B N 1
ATOM 4217 C CA . PHE B 1 205 ? 12.352 -2.162 -0.561 1 98.44 205 PHE B CA 1
ATOM 4218 C C . PHE B 1 205 ? 11.492 -3.105 0.277 1 98.44 205 PHE B C 1
ATOM 4220 O O . PHE B 1 205 ? 11.523 -4.324 0.075 1 98.44 205 PHE B O 1
ATOM 4227 N N . ASN B 1 206 ? 10.797 -2.566 1.224 1 98.69 206 ASN B N 1
ATOM 4228 C CA . ASN B 1 206 ? 9.961 -3.326 2.145 1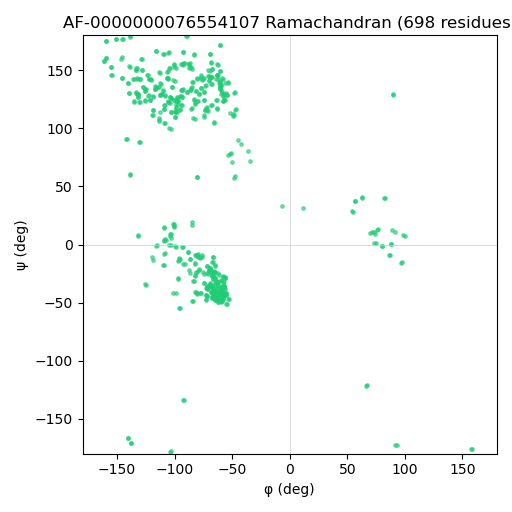 98.69 206 ASN B CA 1
ATOM 4229 C C . ASN B 1 206 ? 8.711 -2.549 2.535 1 98.69 206 ASN B C 1
ATOM 4231 O O . ASN B 1 206 ? 8.719 -1.316 2.562 1 98.69 206 ASN B O 1
ATOM 4235 N N . LEU B 1 207 ? 7.613 -3.18 2.701 1 98.88 207 LEU B N 1
ATOM 4236 C CA . LEU B 1 207 ? 6.391 -2.59 3.234 1 98.88 207 LEU B CA 1
ATOM 4237 C C . LEU B 1 207 ? 6.047 -3.189 4.594 1 98.88 207 LEU B C 1
ATOM 4239 O O . LEU B 1 207 ? 6.008 -4.414 4.746 1 98.88 207 LEU B O 1
ATOM 4243 N N . LEU B 1 208 ? 5.812 -2.326 5.582 1 98.69 208 LEU B N 1
ATOM 4244 C CA . LEU B 1 208 ? 5.637 -2.768 6.961 1 98.69 208 LEU B CA 1
ATOM 4245 C C . LEU B 1 208 ? 4.324 -2.248 7.535 1 98.69 208 LEU B C 1
ATOM 4247 O O . LEU B 1 208 ? 4.098 -1.038 7.586 1 98.69 208 LEU B O 1
ATOM 4251 N N . PRO B 1 209 ? 3.432 -3.137 8.039 1 98.06 209 PRO B N 1
ATOM 4252 C CA . PRO B 1 209 ? 2.191 -2.688 8.672 1 98.06 209 PRO B CA 1
ATOM 4253 C C . PRO B 1 209 ? 2.396 -2.229 10.117 1 98.06 209 PRO B C 1
ATOM 4255 O O . PRO B 1 209 ? 1.467 -1.718 10.742 1 98.06 209 PRO B O 1
ATOM 4258 N N . ALA B 1 210 ? 3.641 -2.467 10.68 1 97.31 210 ALA B N 1
ATOM 4259 C CA . ALA B 1 210 ? 3.99 -2.08 12.039 1 97.31 210 ALA B CA 1
ATOM 4260 C C . ALA B 1 210 ? 5.504 -2.041 12.227 1 97.31 210 ALA B C 1
ATOM 4262 O O . ALA B 1 210 ? 6.254 -2.582 11.414 1 97.31 210 ALA B O 1
ATOM 4263 N N . LEU B 1 211 ? 5.918 -1.327 13.172 1 96.94 211 LEU B N 1
ATOM 4264 C CA . LEU B 1 211 ? 7.293 -1.338 13.656 1 96.94 211 LEU B CA 1
ATOM 4265 C C . LEU B 1 211 ? 7.355 -1.836 15.102 1 96.94 211 LEU B C 1
ATOM 4267 O O . LEU B 1 211 ? 6.332 -1.918 15.781 1 96.94 211 LEU B O 1
ATOM 4271 N N . GLY B 1 212 ? 8.5 -2.152 15.562 1 93.69 212 GLY B N 1
ATOM 4272 C CA . GLY B 1 212 ? 8.672 -2.684 16.906 1 93.69 212 GLY B CA 1
ATOM 4273 C C . GLY B 1 212 ? 8.914 -1.607 17.953 1 93.69 212 GLY B C 1
ATOM 4274 O O . GLY B 1 212 ? 8.922 -0.417 17.625 1 93.69 212 GLY B O 1
ATOM 4275 N N . GLU B 1 213 ? 9.062 -2.031 19.156 1 92 213 GLU B N 1
ATOM 4276 C CA . GLU B 1 213 ? 9.188 -1.124 20.297 1 92 213 GLU B CA 1
ATOM 4277 C C . GLU B 1 213 ? 10.516 -0.383 20.266 1 92 213 GLU B C 1
ATOM 4279 O O . GLU B 1 213 ? 10.656 0.668 20.906 1 92 213 GLU B O 1
ATOM 4284 N N . SER B 1 214 ? 11.484 -0.967 19.547 1 95.62 214 SER B N 1
ATOM 4285 C CA . SER B 1 214 ? 12.805 -0.35 19.5 1 95.62 214 SER B CA 1
ATOM 4286 C C . SER B 1 214 ? 12.844 0.801 18.5 1 95.62 214 SER B C 1
ATOM 4288 O O . SER B 1 214 ? 13.82 1.557 18.469 1 95.62 214 SER B O 1
ATOM 4290 N N . ALA B 1 215 ? 11.82 0.936 17.719 1 97.56 215 ALA B N 1
ATOM 4291 C CA . ALA B 1 215 ? 11.758 2.027 16.75 1 97.56 215 ALA B CA 1
ATOM 4292 C C . ALA B 1 215 ? 11.438 3.354 17.422 1 97.56 215 ALA B C 1
ATOM 4294 O O . ALA B 1 215 ? 10.68 3.391 18.391 1 97.56 215 ALA B O 1
ATOM 4295 N N . LYS B 1 216 ? 12.016 4.43 16.984 1 97.38 216 LYS B N 1
ATOM 4296 C CA . LYS B 1 216 ? 11.633 5.766 17.422 1 97.38 216 LYS B CA 1
ATOM 4297 C C . LYS B 1 216 ? 10.32 6.203 16.797 1 97.38 216 LYS B C 1
ATOM 4299 O O . LYS B 1 216 ? 9.602 7.039 17.344 1 97.38 216 LYS B O 1
ATOM 4304 N N . ILE B 1 217 ? 10.039 5.609 15.641 1 97.12 217 ILE B N 1
ATOM 4305 C CA . ILE B 1 217 ? 8.797 5.852 14.914 1 97.12 217 ILE B CA 1
ATOM 4306 C C . ILE B 1 217 ? 7.75 4.82 15.32 1 97.12 217 ILE B C 1
ATOM 4308 O O . ILE B 1 217 ? 8.047 3.627 15.43 1 97.12 217 ILE B O 1
ATOM 4312 N N . SER B 1 218 ? 6.562 5.254 15.586 1 96.56 218 SER B N 1
ATOM 4313 C CA . SER B 1 218 ? 5.453 4.355 15.906 1 96.56 218 SER B CA 1
ATOM 4314 C C . SER B 1 218 ? 4.316 4.508 14.898 1 96.56 218 SER B C 1
ATOM 4316 O O . SER B 1 218 ? 3.605 5.512 14.898 1 96.56 218 SER B O 1
ATOM 4318 N N . LEU B 1 219 ? 4.113 3.504 14.125 1 96.94 219 LEU B N 1
ATOM 4319 C CA . LEU B 1 219 ? 3.014 3.52 13.172 1 96.94 219 LEU B CA 1
ATOM 4320 C C . LEU B 1 219 ? 1.669 3.484 13.891 1 96.94 219 LEU B C 1
ATOM 4322 O O . LEU B 1 219 ? 0.698 4.086 13.43 1 96.94 219 LEU B O 1
ATOM 4326 N N . GLU B 1 220 ? 1.605 2.754 14.977 1 94.56 220 GLU B N 1
ATOM 4327 C CA . GLU B 1 220 ? 0.379 2.674 15.766 1 94.56 220 GLU B CA 1
ATOM 4328 C C . GLU B 1 220 ? -0.056 4.055 16.25 1 94.56 220 GLU B C 1
ATOM 4330 O O . GLU B 1 220 ? -1.24 4.391 16.203 1 94.56 220 GLU B O 1
ATOM 4335 N N . LYS B 1 221 ? 0.905 4.824 16.734 1 95.25 221 LYS B N 1
ATOM 4336 C CA . LYS B 1 221 ? 0.599 6.176 17.203 1 95.25 221 LYS B CA 1
ATOM 4337 C C . LYS B 1 221 ? 0.109 7.055 16.047 1 95.25 221 LYS B C 1
ATOM 4339 O O . LYS B 1 221 ? -0.84 7.824 16.219 1 95.25 221 LYS B O 1
ATOM 4344 N N . THR B 1 222 ? 0.74 6.945 14.906 1 97.31 222 THR B N 1
ATOM 4345 C CA . THR B 1 222 ? 0.327 7.719 13.742 1 97.31 222 THR B CA 1
ATOM 4346 C C . THR B 1 222 ? -1.084 7.336 13.312 1 97.31 222 THR B C 1
ATOM 4348 O O . THR B 1 222 ? -1.918 8.203 13.047 1 97.31 222 THR B O 1
ATOM 4351 N N . GLU B 1 223 ? -1.301 6.07 13.25 1 97.12 223 GLU B N 1
ATOM 4352 C CA . GLU B 1 223 ? -2.611 5.57 12.852 1 97.12 223 GLU B CA 1
ATOM 4353 C C . GLU B 1 223 ? -3.705 6.07 13.789 1 97.12 223 GLU B C 1
ATOM 4355 O O . GLU B 1 223 ? -4.754 6.535 13.344 1 97.12 223 GLU B O 1
ATOM 4360 N N . ARG B 1 224 ? -3.492 5.941 15.07 1 95.69 224 ARG B N 1
ATOM 4361 C CA . ARG B 1 224 ? -4.449 6.41 16.078 1 95.69 224 ARG B CA 1
ATOM 4362 C C . ARG B 1 224 ? -4.707 7.906 15.93 1 95.69 224 ARG B C 1
ATOM 4364 O O . ARG B 1 224 ? -5.852 8.359 16.031 1 95.69 224 ARG B O 1
ATOM 4371 N N . ARG B 1 225 ? -3.662 8.641 15.711 1 97.31 225 ARG B N 1
ATOM 4372 C CA . ARG B 1 225 ? -3.799 10.078 15.531 1 97.31 225 ARG B CA 1
ATOM 4373 C C . ARG B 1 225 ? -4.68 10.398 14.328 1 97.31 225 ARG B C 1
ATOM 4375 O O . ARG B 1 225 ? -5.586 11.227 14.414 1 97.31 225 ARG B O 1
ATOM 4382 N N . ILE B 1 226 ? -4.426 9.758 13.18 1 98.31 226 ILE B N 1
ATOM 4383 C CA . ILE B 1 226 ? -5.199 9.984 11.969 1 98.31 226 ILE B CA 1
ATOM 4384 C C . ILE B 1 226 ? -6.672 9.68 12.227 1 98.31 226 ILE B C 1
ATOM 4386 O O . ILE B 1 226 ? -7.551 10.469 11.875 1 98.31 226 ILE B O 1
ATOM 4390 N N . ARG B 1 227 ? -6.934 8.562 12.891 1 96.69 227 ARG B N 1
ATOM 4391 C CA . ARG B 1 227 ? -8.305 8.172 13.188 1 96.69 227 ARG B CA 1
ATOM 4392 C C . ARG B 1 227 ? -8.992 9.203 14.078 1 96.69 227 ARG B C 1
ATOM 4394 O O . ARG B 1 227 ? -10.109 9.641 13.797 1 96.69 227 ARG B O 1
ATOM 4401 N N . ASN B 1 228 ? -8.297 9.57 15.18 1 96.56 228 ASN B N 1
ATOM 4402 C CA . ASN B 1 228 ? -8.859 10.516 16.125 1 96.56 228 ASN B CA 1
ATOM 4403 C C . ASN B 1 228 ? -9.117 11.875 15.484 1 96.56 228 ASN B C 1
ATOM 4405 O O . ASN B 1 228 ? -10.156 12.492 15.719 1 96.56 228 ASN B O 1
ATOM 4409 N N . GLN B 1 229 ? -8.195 12.297 14.734 1 98.19 229 GLN B N 1
ATOM 4410 C CA . GLN B 1 229 ? -8.344 13.609 14.117 1 98.19 229 GLN B CA 1
ATOM 4411 C C . GLN B 1 229 ? -9.398 13.586 13.016 1 98.19 229 GLN B C 1
ATOM 4413 O O . GLN B 1 229 ? -10.125 14.562 12.828 1 98.19 229 GLN B O 1
ATOM 4418 N N . TYR B 1 230 ? -9.477 12.5 12.234 1 98.19 230 TYR B N 1
ATOM 4419 C CA . TYR B 1 230 ? -10.57 12.328 11.281 1 98.19 230 TYR B CA 1
ATOM 4420 C C . TYR B 1 230 ? -11.922 12.477 11.969 1 98.19 230 TYR B C 1
ATOM 4422 O O . TYR B 1 230 ? -12.789 13.203 11.484 1 98.19 230 TYR B O 1
ATOM 4430 N N . VAL B 1 231 ? -12.07 11.805 13.109 1 96.12 231 VAL B N 1
ATOM 4431 C CA . VAL B 1 231 ? -13.312 11.875 13.867 1 96.12 231 VAL B CA 1
ATOM 4432 C C 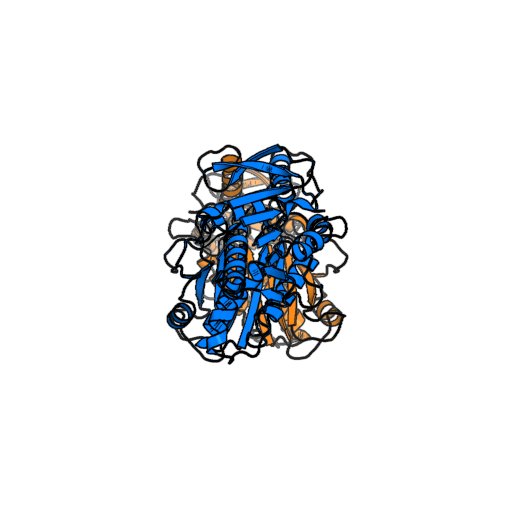. VAL B 1 231 ? -13.539 13.305 14.352 1 96.12 231 VAL B C 1
ATOM 4434 O O . VAL B 1 231 ? -14.641 13.844 14.234 1 96.12 231 VAL B O 1
ATOM 4437 N N . SER B 1 232 ? -12.492 13.945 14.828 1 95.12 232 SER B N 1
ATOM 4438 C CA . SER B 1 232 ? -12.586 15.281 15.391 1 95.12 232 SER B CA 1
ATOM 4439 C C . SER B 1 232 ? -13.039 16.297 14.336 1 95.12 232 SER B C 1
ATOM 4441 O O . SER B 1 232 ? -13.961 17.078 14.578 1 95.12 232 SER B O 1
ATOM 4443 N N . ILE B 1 233 ? -12.477 16.203 13.156 1 96.38 233 ILE B N 1
ATOM 4444 C CA . ILE B 1 233 ? -12.742 17.234 12.164 1 96.38 233 ILE B CA 1
ATOM 4445 C C . ILE B 1 233 ? -13.984 16.875 11.359 1 96.38 233 ILE B C 1
ATOM 4447 O O . ILE B 1 233 ? -14.484 17.688 10.57 1 96.38 233 ILE B O 1
ATOM 4451 N N . SER B 1 234 ? -14.547 15.703 11.555 1 93.88 234 SER B N 1
ATOM 4452 C CA . SER B 1 234 ? -15.742 15.25 10.852 1 93.88 234 SER B CA 1
ATOM 4453 C C . SER B 1 234 ? -17 15.867 11.453 1 93.88 234 SER B C 1
ATOM 4455 O O . SER B 1 234 ? -18.062 15.859 10.828 1 93.88 234 SER B O 1
ATOM 4457 N N . SER B 1 235 ? -16.984 16.344 12.719 1 88.44 235 SER B N 1
ATOM 4458 C CA . SER B 1 235 ? -18.125 16.859 13.461 1 88.44 235 SER B CA 1
ATOM 4459 C C . SER B 1 235 ? -19.266 15.852 13.492 1 88.44 235 SER B C 1
ATOM 4461 O O . SER B 1 235 ? -20.438 16.234 13.438 1 88.44 235 SER B O 1
ATOM 4463 N N . GLY B 1 236 ? -18.906 14.547 13.414 1 89.38 236 GLY B N 1
ATOM 4464 C CA . GLY B 1 236 ? -19.906 13.492 13.453 1 89.38 236 GLY B CA 1
ATOM 4465 C C . GLY B 1 236 ? -20.672 13.336 12.148 1 89.38 236 GLY B C 1
ATOM 4466 O O . GLY B 1 236 ? -21.641 12.586 12.078 1 89.38 236 GLY B O 1
ATOM 4467 N N . LEU B 1 237 ? -20.188 13.945 11.141 1 92.81 237 LEU B N 1
ATOM 4468 C CA . LEU B 1 237 ? -20.969 14 9.914 1 92.81 237 LEU B CA 1
ATOM 4469 C C . LEU B 1 237 ? -20.344 13.102 8.836 1 92.81 237 LEU B C 1
ATOM 4471 O O . LEU B 1 237 ? -20.922 12.945 7.758 1 92.81 237 LEU B O 1
ATOM 4475 N N . LEU B 1 238 ? -19.203 12.555 9.055 1 95.56 238 LEU B N 1
ATOM 4476 C CA . LEU B 1 238 ? -18.531 11.711 8.07 1 95.56 238 LEU B CA 1
ATOM 4477 C C . LEU B 1 238 ? -18.625 10.234 8.461 1 95.56 238 LEU B C 1
ATOM 4479 O O . LEU B 1 238 ? -18.828 9.914 9.633 1 95.56 238 LEU B O 1
ATOM 4483 N N . PRO B 1 239 ? -18.594 9.383 7.461 1 95.62 239 PRO B N 1
ATOM 4484 C CA . PRO B 1 239 ? -18.719 7.953 7.762 1 95.62 239 PRO B CA 1
ATOM 4485 C C . PRO B 1 239 ? -17.562 7.43 8.617 1 95.62 239 PRO B C 1
ATOM 4487 O O . PRO B 1 239 ? -16.484 8.016 8.633 1 95.62 239 PRO B O 1
ATOM 4490 N N . SER B 1 240 ? -17.875 6.328 9.336 1 93.69 240 SER B N 1
ATOM 4491 C CA . SER B 1 240 ? -16.828 5.668 10.109 1 93.69 240 SER B CA 1
ATOM 4492 C C . SER B 1 240 ? -15.719 5.156 9.203 1 93.69 240 SER B C 1
ATOM 4494 O O . SER B 1 240 ? -15.984 4.578 8.148 1 93.69 240 SER B O 1
ATOM 4496 N N . LEU B 1 241 ? -14.547 5.297 9.602 1 96 241 LEU B N 1
ATOM 4497 C CA . LEU B 1 241 ? -13.359 5.027 8.789 1 96 241 LEU B CA 1
ATOM 4498 C C . LEU B 1 241 ? -12.641 3.771 9.273 1 96 241 LEU B C 1
ATOM 4500 O O . LEU B 1 241 ? -12.273 3.678 10.445 1 96 241 LEU B O 1
ATOM 4504 N N . ALA B 1 242 ? -12.555 2.73 8.445 1 96.69 242 ALA B N 1
ATOM 4505 C CA . ALA B 1 242 ? -11.57 1.672 8.656 1 96.69 242 ALA B CA 1
ATOM 4506 C C . ALA B 1 242 ? -10.211 2.068 8.078 1 96.69 242 ALA B C 1
ATOM 4508 O O . ALA B 1 242 ? -10.109 2.426 6.906 1 96.69 242 ALA B O 1
ATOM 4509 N N . LEU B 1 243 ? -9.172 2.027 8.898 1 97.5 243 LEU B N 1
ATOM 4510 C CA . LEU B 1 243 ? -7.891 2.578 8.484 1 97.5 243 LEU B CA 1
ATOM 4511 C C . LEU B 1 243 ? -6.754 1.619 8.812 1 97.5 243 LEU B C 1
ATOM 4513 O O . LEU B 1 243 ? -6.719 1.043 9.906 1 97.5 243 LEU B O 1
ATOM 4517 N N . GLN B 1 244 ? -5.902 1.353 7.863 1 97.12 244 GLN B N 1
ATOM 4518 C CA . GLN B 1 244 ? -4.629 0.673 8.086 1 97.12 244 GLN B CA 1
ATOM 4519 C C . GLN B 1 244 ? -3.465 1.495 7.535 1 97.12 244 GLN B C 1
ATOM 4521 O O . GLN B 1 244 ? -3.529 1.996 6.41 1 97.12 244 GLN B O 1
ATOM 4526 N N . ILE B 1 245 ? -2.488 1.66 8.281 1 98.25 245 ILE B N 1
ATOM 4527 C CA . ILE B 1 245 ? -1.318 2.404 7.832 1 98.25 245 ILE B CA 1
ATOM 4528 C C . ILE B 1 245 ? -0.171 1.438 7.543 1 98.25 245 ILE B C 1
ATOM 4530 O O . ILE B 1 245 ? -0.019 0.425 8.227 1 98.25 245 ILE B O 1
ATOM 4534 N N . VAL B 1 246 ? 0.597 1.709 6.527 1 98.75 246 VAL B N 1
ATOM 4535 C CA . VAL B 1 246 ? 1.747 0.916 6.105 1 98.75 246 VAL B CA 1
ATOM 4536 C C . VAL B 1 246 ? 2.947 1.829 5.871 1 98.75 246 VAL B C 1
ATOM 4538 O O . VAL B 1 246 ? 2.844 2.832 5.16 1 98.75 246 VAL B O 1
ATOM 4541 N N . GLN B 1 247 ? 4.109 1.521 6.512 1 98.88 247 GLN B N 1
ATOM 4542 C CA . GLN B 1 247 ? 5.34 2.215 6.16 1 98.88 247 GLN B CA 1
ATOM 4543 C C . GLN B 1 247 ? 5.852 1.768 4.793 1 98.88 247 GLN B C 1
ATOM 4545 O O . GLN B 1 247 ? 6.172 0.592 4.602 1 98.88 247 GLN B O 1
ATOM 4550 N N . ALA B 1 248 ? 5.871 2.672 3.871 1 98.88 248 ALA B N 1
ATOM 4551 C CA . ALA B 1 248 ? 6.312 2.367 2.514 1 98.88 248 ALA B CA 1
ATOM 4552 C C . ALA B 1 248 ? 7.75 2.822 2.289 1 98.88 248 ALA B C 1
ATOM 4554 O O . ALA B 1 248 ? 8.227 3.748 2.953 1 98.88 248 ALA B O 1
ATOM 4555 N N . PRO B 1 249 ? 8.477 2.193 1.404 1 98.81 249 PRO B N 1
ATOM 4556 C CA . PRO B 1 249 ? 9.844 2.617 1.084 1 98.81 249 PRO B CA 1
ATOM 4557 C C . PRO B 1 249 ? 9.883 3.789 0.107 1 98.81 249 PRO B C 1
ATOM 4559 O O . PRO B 1 249 ? 10.5 3.689 -0.958 1 98.81 249 PRO B O 1
ATOM 4562 N N . VAL B 1 250 ? 9.266 4.91 0.438 1 98.81 250 VAL B N 1
ATOM 4563 C CA . VAL B 1 250 ? 9.219 6.129 -0.359 1 98.81 250 VAL B CA 1
ATOM 4564 C C . VAL B 1 250 ? 9.648 7.32 0.495 1 98.81 250 VAL B C 1
ATOM 4566 O O . VAL B 1 250 ? 9.438 7.332 1.709 1 98.81 250 VAL B O 1
ATOM 4569 N N . PHE B 1 251 ? 10.219 8.305 -0.112 1 98.31 251 PHE B N 1
ATOM 4570 C CA . PHE B 1 251 ? 10.797 9.422 0.618 1 98.31 251 PHE B CA 1
ATOM 4571 C C . PHE B 1 251 ? 9.734 10.461 0.944 1 98.31 251 PHE B C 1
ATOM 4573 O O . PHE B 1 251 ? 9.648 10.938 2.08 1 98.31 251 PHE B O 1
ATOM 4580 N N . HIS B 1 252 ? 8.953 10.828 -0.073 1 97.81 252 HIS B N 1
ATOM 4581 C CA . HIS B 1 252 ? 8.008 11.93 0.056 1 97.81 252 HIS B CA 1
ATOM 4582 C C . HIS B 1 252 ? 6.637 11.547 -0.496 1 97.81 252 HIS B C 1
ATOM 4584 O O . HIS B 1 252 ? 6.535 10.68 -1.37 1 97.81 252 HIS B O 1
ATOM 4590 N N . GLY B 1 253 ? 5.609 12.203 0.089 1 98.44 253 GLY B N 1
ATOM 4591 C CA . GLY B 1 253 ? 4.281 12.094 -0.496 1 98.44 253 GLY B CA 1
ATOM 4592 C C . GLY B 1 253 ? 3.482 10.93 0.048 1 98.44 253 GLY B C 1
ATOM 4593 O O . GLY B 1 253 ? 3.984 9.805 0.121 1 98.44 253 GLY B O 1
ATOM 4594 N N . TYR B 1 254 ? 2.289 11.172 0.478 1 98.81 254 TYR B N 1
ATOM 4595 C CA . TYR B 1 254 ? 1.345 10.117 0.844 1 98.81 254 TYR B CA 1
ATOM 4596 C C . TYR B 1 254 ? 0.605 9.602 -0.383 1 98.81 254 TYR B C 1
ATOM 4598 O O . TYR B 1 254 ? 0.232 10.375 -1.266 1 98.81 254 TYR B O 1
ATOM 4606 N N . VAL B 1 255 ? 0.405 8.336 -0.448 1 98.94 255 VAL B N 1
ATOM 4607 C CA . VAL B 1 255 ? -0.638 7.773 -1.299 1 98.94 255 VAL B CA 1
ATOM 4608 C C . VAL B 1 255 ? -1.584 6.922 -0.46 1 98.94 255 VAL B C 1
ATOM 4610 O O . VAL B 1 255 ? -1.175 6.332 0.544 1 98.94 255 VAL B O 1
ATOM 4613 N N . ILE B 1 256 ? -2.814 6.93 -0.81 1 98.94 256 ILE B N 1
ATOM 4614 C CA . ILE B 1 256 ? -3.84 6.215 -0.057 1 98.94 256 ILE B CA 1
ATOM 4615 C C . ILE B 1 256 ? -4.754 5.461 -1.02 1 98.94 256 ILE B C 1
ATOM 4617 O O . ILE B 1 256 ? -5.258 6.035 -1.988 1 98.94 256 ILE B O 1
ATOM 4621 N N . SER B 1 257 ? -4.867 4.164 -0.83 1 98.88 257 SER B N 1
ATOM 4622 C CA . SER B 1 257 ? -5.918 3.373 -1.465 1 98.88 257 SER B CA 1
ATOM 4623 C C . SER B 1 257 ? -7.199 3.398 -0.641 1 98.88 257 SER B C 1
ATOM 4625 O O . SER B 1 257 ? -7.223 2.922 0.495 1 98.88 257 SER B O 1
ATOM 4627 N N . VAL B 1 258 ? -8.266 3.938 -1.188 1 98.81 258 VAL B N 1
ATOM 4628 C CA . VAL B 1 258 ? -9.508 4.121 -0.437 1 98.81 258 VAL B CA 1
ATOM 4629 C C . VAL B 1 258 ? -10.648 3.383 -1.133 1 98.81 258 VAL B C 1
ATOM 4631 O O . VAL B 1 258 ? -10.914 3.613 -2.314 1 98.81 258 VAL B O 1
ATOM 4634 N N . LEU B 1 259 ? -11.328 2.518 -0.457 1 98.25 259 LEU B N 1
ATOM 4635 C CA . LEU B 1 259 ? -12.578 1.946 -0.934 1 98.25 259 LEU B CA 1
ATOM 4636 C C . LEU B 1 259 ? -13.773 2.68 -0.333 1 98.25 259 LEU B C 1
ATOM 4638 O O . LEU B 1 259 ? -13.875 2.811 0.888 1 98.25 259 LEU B O 1
ATOM 4642 N N . VAL B 1 260 ? -14.625 3.182 -1.158 1 97.81 260 VAL B N 1
ATOM 4643 C CA . VAL B 1 260 ? -15.859 3.814 -0.69 1 97.81 260 VAL B CA 1
ATOM 4644 C C . VAL B 1 260 ? -17.062 3.021 -1.184 1 97.81 260 VAL B C 1
ATOM 4646 O O . VAL B 1 260 ? -17.078 2.537 -2.318 1 97.81 260 VAL B O 1
ATOM 4649 N N . GLU B 1 261 ? -17.969 2.785 -0.376 1 96.38 261 GLU B N 1
ATOM 4650 C CA . GLU B 1 261 ? -19.297 2.26 -0.732 1 96.38 261 GLU B CA 1
ATOM 4651 C C . GLU B 1 261 ? -20.375 3.324 -0.574 1 96.38 261 GLU B C 1
ATOM 4653 O O . GLU B 1 261 ? -20.562 3.861 0.519 1 96.38 261 GLU B O 1
ATOM 4658 N N . LEU B 1 262 ? -21.016 3.604 -1.637 1 96.88 262 LEU B N 1
ATOM 4659 C CA . LEU B 1 262 ? -22.078 4.609 -1.629 1 96.88 262 LEU B CA 1
ATOM 4660 C C . LEU B 1 262 ? -23.438 3.973 -1.361 1 96.88 262 LEU B C 1
ATOM 4662 O O . LEU B 1 262 ? -23.625 2.775 -1.597 1 96.88 262 LEU B O 1
ATOM 4666 N N . SER B 1 263 ? -24.375 4.727 -0.865 1 96.69 263 SER B N 1
ATOM 4667 C CA . SER B 1 263 ? -25.688 4.223 -0.476 1 96.69 263 SER B CA 1
ATOM 4668 C C . SER B 1 263 ? -26.516 3.867 -1.697 1 96.69 263 SER B C 1
ATOM 4670 O O . SER B 1 263 ? -27.438 3.045 -1.609 1 96.69 263 SER B O 1
ATOM 4672 N N . GLN B 1 264 ? -26.203 4.504 -2.84 1 96.06 264 GLN B N 1
ATOM 4673 C CA . GLN B 1 264 ? -26.938 4.262 -4.082 1 96.06 264 GLN B CA 1
ATOM 4674 C C . GLN B 1 264 ? -25.969 4.062 -5.254 1 96.06 264 GLN B C 1
ATOM 4676 O O . GLN B 1 264 ? -24.859 4.582 -5.238 1 96.06 264 GLN B O 1
ATOM 4681 N N . PRO B 1 265 ? -26.438 3.262 -6.227 1 95.25 265 PRO B N 1
ATOM 4682 C CA . PRO B 1 265 ? -25.594 3.109 -7.418 1 95.25 265 PRO B CA 1
ATOM 4683 C C . PRO B 1 265 ? -25.344 4.438 -8.125 1 95.25 265 PRO B C 1
ATOM 4685 O O . PRO B 1 265 ? -26.234 5.281 -8.211 1 95.25 265 PRO B O 1
ATOM 4688 N N . THR B 1 266 ? -24.172 4.578 -8.477 1 94.69 266 THR B N 1
ATOM 4689 C CA . THR B 1 266 ? -23.75 5.793 -9.164 1 94.69 266 THR B CA 1
ATOM 4690 C C . THR B 1 266 ? -22.672 5.48 -10.195 1 94.69 266 THR B C 1
ATOM 4692 O O . THR B 1 266 ? -22.281 4.324 -10.359 1 94.69 266 THR B O 1
ATOM 4695 N N . THR B 1 267 ? -22.219 6.484 -10.961 1 94.31 267 THR B N 1
ATOM 4696 C CA . THR B 1 267 ? -21.203 6.305 -11.984 1 94.31 267 THR B CA 1
ATOM 4697 C C . THR B 1 267 ? -19.891 6.973 -11.57 1 94.31 267 THR B C 1
ATOM 4699 O O . THR B 1 267 ? -19.875 7.805 -10.656 1 94.31 267 THR B O 1
ATOM 4702 N N . VAL B 1 268 ? -18.844 6.613 -12.227 1 95.5 268 VAL B N 1
ATOM 4703 C CA . VAL B 1 268 ? -17.531 7.215 -11.984 1 95.5 268 VAL B CA 1
ATOM 4704 C C . VAL B 1 268 ? -17.609 8.719 -12.234 1 95.5 268 VAL B C 1
ATOM 4706 O O . VAL B 1 268 ? -17.047 9.508 -11.461 1 95.5 268 VAL B O 1
ATOM 4709 N N . VAL B 1 269 ? -18.312 9.109 -13.266 1 95 269 VAL B N 1
ATOM 4710 C CA . VAL B 1 269 ? -18.438 10.516 -13.633 1 95 269 VAL B CA 1
ATOM 4711 C C . VAL B 1 269 ? -19.125 11.289 -12.5 1 95 269 VAL B C 1
ATOM 4713 O O . VAL B 1 269 ? -18.688 12.391 -12.141 1 95 269 VAL B O 1
ATOM 4716 N N . GLU B 1 270 ? -20.172 10.719 -11.914 1 95.88 270 GLU B N 1
ATOM 4717 C CA . GLU B 1 270 ? -20.875 11.367 -10.812 1 95.88 270 GLU B CA 1
ATOM 4718 C C . GLU B 1 270 ? -20 11.477 -9.578 1 95.88 270 GLU B C 1
ATOM 4720 O O . GLU B 1 270 ? -20.047 12.469 -8.852 1 95.88 270 GLU B O 1
ATOM 4725 N N . VAL B 1 271 ? -19.219 10.461 -9.281 1 97.38 271 VAL B N 1
ATOM 4726 C CA . VAL B 1 271 ? -18.297 10.492 -8.156 1 97.38 271 VAL B CA 1
ATOM 4727 C C . VAL B 1 271 ? -17.25 11.586 -8.367 1 97.38 271 VAL B C 1
ATOM 4729 O O . VAL B 1 271 ? -16.953 12.352 -7.445 1 97.38 271 VAL B O 1
ATOM 4732 N N . GLU B 1 272 ? -16.734 11.688 -9.609 1 97.19 272 GLU B N 1
ATOM 4733 C CA . GLU B 1 272 ? -15.75 12.727 -9.938 1 97.19 272 GLU B CA 1
ATOM 4734 C C . GLU B 1 272 ? -16.344 14.117 -9.781 1 97.19 272 GLU B C 1
ATOM 4736 O O . GLU B 1 272 ? -15.695 15.023 -9.25 1 97.19 272 GLU B O 1
ATOM 4741 N N . GLU B 1 273 ? -17.547 14.258 -10.211 1 97.62 273 GLU B N 1
ATOM 4742 C CA . GLU B 1 273 ? -18.234 15.539 -10.062 1 97.62 273 GLU B CA 1
ATOM 4743 C C . GLU B 1 273 ? -18.391 15.914 -8.594 1 97.62 273 GLU B C 1
ATOM 4745 O O . GLU B 1 273 ? -18.188 17.078 -8.219 1 97.62 273 GLU B O 1
ATOM 4750 N N . ALA B 1 274 ? -18.734 14.938 -7.809 1 97.56 274 ALA B N 1
ATOM 4751 C CA . ALA B 1 274 ? -18.922 15.188 -6.383 1 97.56 274 ALA B CA 1
ATOM 4752 C C . ALA B 1 274 ? -17.609 15.594 -5.715 1 97.56 274 ALA B C 1
ATOM 4754 O O . ALA B 1 274 ? -17.609 16.391 -4.777 1 97.56 274 ALA B O 1
ATOM 4755 N N . LEU B 1 275 ? -16.5 15.062 -6.18 1 98.19 275 LEU B N 1
ATOM 4756 C CA . LEU B 1 275 ? -15.188 15.273 -5.562 1 98.19 275 LEU B CA 1
ATOM 4757 C C . LEU B 1 275 ? -14.586 16.594 -6.02 1 98.19 275 LEU B C 1
ATOM 4759 O O . LEU B 1 275 ? -13.664 17.125 -5.383 1 98.19 275 LEU B O 1
ATOM 4763 N N . SER B 1 276 ? -15.125 17.109 -7.047 1 97 276 SER B N 1
ATOM 4764 C CA . SER B 1 276 ? -14.539 18.297 -7.664 1 97 276 SER B CA 1
ATOM 4765 C C . SER B 1 276 ? -14.68 19.516 -6.762 1 97 276 SER B C 1
ATOM 4767 O O . SER B 1 276 ? -15.719 19.703 -6.121 1 97 276 SER B O 1
ATOM 4769 N N . GLY B 1 277 ? -13.625 20.344 -6.668 1 95.5 277 GLY B N 1
ATOM 4770 C CA . GLY B 1 277 ? -13.609 21.578 -5.891 1 95.5 277 GLY B CA 1
ATOM 4771 C C . GLY B 1 277 ? -12.211 22.031 -5.516 1 95.5 277 GLY B C 1
ATOM 4772 O O . GLY B 1 277 ? -11.227 21.406 -5.906 1 95.5 277 GLY B O 1
ATOM 4773 N N . ASP B 1 278 ? -12.125 23.047 -4.777 1 96.69 278 ASP B N 1
ATOM 4774 C CA . ASP B 1 278 ? -10.844 23.625 -4.375 1 96.69 278 ASP B CA 1
ATOM 4775 C C . ASP B 1 278 ? -10.016 22.594 -3.584 1 96.69 278 ASP B C 1
ATOM 4777 O O . ASP B 1 278 ? -10.57 21.797 -2.84 1 96.69 278 ASP B O 1
ATOM 4781 N N . HIS B 1 279 ? -8.695 22.516 -3.789 1 98.12 279 HIS B N 1
ATOM 4782 C CA . HIS B 1 279 ? -7.723 21.734 -3.039 1 98.12 279 HIS B CA 1
ATOM 4783 C C . HIS B 1 279 ? -7.734 20.281 -3.482 1 98.12 279 HIS B C 1
ATOM 4785 O O . HIS B 1 279 ? -7.031 19.438 -2.904 1 98.12 279 HIS B O 1
ATOM 4791 N N . VAL B 1 280 ? -8.625 19.922 -4.445 1 98.44 280 VAL B N 1
ATOM 4792 C CA . VAL B 1 280 ? -8.648 18.594 -5.02 1 98.44 280 VAL B CA 1
ATOM 4793 C C . VAL B 1 280 ? -8.375 18.656 -6.52 1 98.44 280 VAL B C 1
ATOM 4795 O O . VAL B 1 280 ? -8.984 19.469 -7.23 1 98.44 280 VAL B O 1
ATOM 4798 N N . ASP B 1 281 ? -7.453 17.938 -6.984 1 98.5 281 ASP B N 1
ATOM 4799 C CA . ASP B 1 281 ? -7.133 17.812 -8.406 1 98.5 281 ASP B CA 1
ATOM 4800 C C . ASP B 1 281 ? -7.535 16.438 -8.938 1 98.5 281 ASP B C 1
ATOM 4802 O O . ASP B 1 281 ? -6.844 15.445 -8.695 1 98.5 281 ASP B O 1
ATOM 4806 N N . LEU B 1 282 ? -8.641 16.375 -9.695 1 98.31 282 LEU B N 1
ATOM 4807 C CA . LEU B 1 282 ? -9.086 15.117 -10.289 1 98.31 282 LEU B CA 1
ATOM 4808 C C . LEU B 1 282 ? -8.203 14.734 -11.477 1 98.31 282 LEU B C 1
ATOM 4810 O O . LEU B 1 282 ? -8.023 15.523 -12.398 1 98.31 282 LEU B O 1
ATOM 4814 N N . VAL B 1 283 ? -7.656 13.547 -11.391 1 97.75 283 VAL B N 1
ATOM 4815 C CA . VAL B 1 283 ? -6.781 13.062 -12.453 1 97.75 283 VAL B CA 1
ATOM 4816 C C . VAL B 1 283 ? -7.508 12 -13.281 1 97.75 283 VAL B C 1
ATOM 4818 O O . VAL B 1 283 ? -7.898 10.961 -12.75 1 97.75 283 VAL B O 1
ATOM 4821 N N . ALA B 1 284 ? -7.602 12.219 -14.531 1 93.75 284 ALA B N 1
ATOM 4822 C CA . ALA B 1 284 ? -8.328 11.328 -15.438 1 93.75 284 ALA B CA 1
ATOM 4823 C C . ALA B 1 284 ? -7.617 9.984 -15.578 1 93.75 284 ALA B C 1
ATOM 4825 O O . ALA B 1 284 ? -6.398 9.906 -15.406 1 93.75 284 ALA B O 1
ATOM 4826 N N . GLU B 1 285 ? -8.383 9.016 -15.938 1 87.25 285 GLU B N 1
ATOM 4827 C CA . GLU B 1 285 ? -7.871 7.656 -16.047 1 87.25 285 GLU B CA 1
ATOM 4828 C C . GLU B 1 285 ? -6.801 7.559 -17.125 1 87.25 285 GLU B C 1
ATOM 4830 O O . GLU B 1 285 ? -5.852 6.781 -17 1 87.25 285 GLU B O 1
ATOM 4835 N N . GLU B 1 286 ? -6.887 8.328 -18.141 1 88.19 286 GLU B N 1
ATOM 4836 C CA . GLU B 1 286 ? -5.992 8.25 -19.297 1 88.19 286 GLU B CA 1
ATOM 4837 C C . GLU B 1 286 ? -4.684 8.984 -19.031 1 88.19 286 GLU B C 1
ATOM 4839 O O . GLU B 1 286 ? -3.723 8.844 -19.797 1 88.19 286 GLU B O 1
ATOM 4844 N N . SER B 1 287 ? -4.633 9.703 -17.938 1 92.62 287 SER B N 1
ATOM 4845 C CA . SER B 1 287 ? -3.438 10.461 -17.578 1 92.62 287 SER B CA 1
ATOM 4846 C C . SER B 1 287 ? -2.52 9.648 -16.672 1 92.62 287 SER B C 1
ATOM 4848 O O . SER B 1 287 ? -2.908 8.594 -16.172 1 92.62 287 SER B O 1
ATOM 4850 N N . GLU B 1 288 ? -1.348 10.141 -16.578 1 93.62 288 GLU B N 1
ATOM 4851 C CA . GLU B 1 288 ? -0.448 9.547 -15.586 1 93.62 288 GLU B CA 1
ATOM 4852 C C . GLU B 1 288 ? -1.083 9.539 -14.195 1 93.62 288 GLU B C 1
ATOM 4854 O O . GLU B 1 288 ? -1.641 10.547 -13.758 1 93.62 288 GLU B O 1
ATOM 4859 N N . PRO B 1 289 ? -1.055 8.414 -13.641 1 95.56 289 PRO B N 1
ATOM 4860 C CA . PRO B 1 289 ? -1.724 8.336 -12.336 1 95.56 289 PRO B CA 1
ATOM 4861 C C . PRO B 1 289 ? -1.012 9.141 -11.258 1 95.56 289 PRO B C 1
ATOM 4863 O O . PRO B 1 289 ? 0.204 9.344 -11.328 1 95.56 289 PRO B O 1
ATOM 4866 N N . PRO B 1 290 ? -1.823 9.609 -10.273 1 98.12 290 PRO B N 1
ATOM 4867 C CA . PRO B 1 290 ? -1.162 10.203 -9.109 1 98.12 290 PRO B CA 1
ATOM 4868 C C . PRO B 1 290 ? -0.213 9.227 -8.414 1 98.12 290 PRO B C 1
ATOM 4870 O O . PRO B 1 290 ? -0.497 8.031 -8.344 1 98.12 290 PRO B O 1
ATOM 4873 N N . SER B 1 291 ? 0.866 9.711 -7.945 1 98.62 291 SER B N 1
ATOM 4874 C CA . SER B 1 291 ? 1.857 8.93 -7.215 1 98.62 291 SER B CA 1
ATOM 4875 C C . SER B 1 291 ? 2.609 9.789 -6.207 1 98.62 291 SER B C 1
ATOM 4877 O O . SER B 1 291 ? 2.34 10.984 -6.082 1 98.62 291 SER B O 1
ATOM 4879 N N . ASN B 1 292 ? 3.48 9.188 -5.445 1 98.62 292 ASN B N 1
ATOM 4880 C CA . ASN B 1 292 ? 4.34 9.953 -4.543 1 98.62 292 ASN B CA 1
ATOM 4881 C C . ASN B 1 292 ? 5.129 11.023 -5.289 1 98.62 292 ASN B C 1
ATOM 4883 O O . ASN B 1 292 ? 5.172 12.18 -4.863 1 98.62 292 ASN B O 1
ATOM 4887 N N . LEU B 1 293 ? 5.613 10.633 -6.43 1 97.69 293 LEU B N 1
ATOM 4888 C CA . LEU B 1 293 ? 6.465 11.516 -7.215 1 97.69 293 LEU B CA 1
ATOM 4889 C C . LEU B 1 293 ? 5.648 12.641 -7.844 1 97.69 293 LEU B C 1
ATOM 4891 O O . LEU B 1 293 ? 6.035 13.805 -7.777 1 97.69 293 LEU B O 1
ATOM 4895 N N . SER B 1 294 ? 4.523 12.297 -8.453 1 97.62 294 SER B N 1
ATOM 4896 C CA . SER B 1 294 ? 3.736 13.305 -9.156 1 97.62 294 SER B CA 1
ATOM 4897 C C . SER B 1 294 ? 3.074 14.266 -8.18 1 97.62 294 SER B C 1
ATOM 4899 O O . SER B 1 294 ? 2.73 15.391 -8.555 1 97.62 294 SER B O 1
ATOM 4901 N N . ALA B 1 295 ? 2.9 13.852 -6.922 1 98.25 295 ALA B N 1
ATOM 4902 C CA . ALA B 1 295 ? 2.254 14.68 -5.91 1 98.25 295 ALA B CA 1
ATOM 4903 C C . ALA B 1 295 ? 3.232 15.695 -5.328 1 98.25 295 ALA B C 1
ATOM 4905 O O . ALA B 1 295 ? 2.82 16.703 -4.746 1 98.25 295 ALA B O 1
ATOM 4906 N N . ALA B 1 296 ? 4.547 15.383 -5.422 1 97.12 296 ALA B N 1
ATOM 4907 C CA . ALA B 1 296 ? 5.562 16.25 -4.832 1 97.12 296 ALA B CA 1
ATOM 4908 C C . ALA B 1 296 ? 5.465 17.672 -5.391 1 97.12 296 ALA B C 1
ATOM 4910 O O . ALA B 1 296 ? 5.445 17.859 -6.609 1 97.12 296 ALA B O 1
ATOM 4911 N N . GLY B 1 297 ? 5.324 18.578 -4.531 1 97.19 297 GLY B N 1
ATOM 4912 C CA . GLY B 1 297 ? 5.27 19.984 -4.902 1 97.19 297 GLY B CA 1
ATOM 4913 C C . GLY B 1 297 ? 3.869 20.438 -5.258 1 97.19 297 GLY B C 1
ATOM 4914 O O . GLY B 1 297 ? 3.637 21.641 -5.438 1 97.19 297 GLY B O 1
ATOM 4915 N N . GLN B 1 298 ? 2.924 19.516 -5.375 1 97.69 298 GLN B N 1
ATOM 4916 C CA . GLN B 1 298 ? 1.557 19.891 -5.727 1 97.69 298 GLN B CA 1
ATOM 4917 C C . GLN B 1 298 ? 0.795 20.406 -4.508 1 97.69 298 GLN B C 1
ATOM 4919 O O . GLN B 1 298 ? 0.958 19.891 -3.402 1 97.69 298 GLN B O 1
ATOM 4924 N N . GLU B 1 299 ? -0.038 21.391 -4.703 1 97.56 299 GLU B N 1
ATOM 4925 C CA . GLU B 1 299 ? -0.803 21.984 -3.609 1 97.56 299 GLU B CA 1
ATOM 4926 C C . GLU B 1 299 ? -2.068 21.188 -3.322 1 97.56 299 GLU B C 1
ATOM 4928 O O . GLU B 1 299 ? -2.541 21.141 -2.186 1 97.56 299 GLU B O 1
ATOM 4933 N N . ASP B 1 300 ? -2.588 20.594 -4.379 1 98.69 300 ASP B N 1
ATOM 4934 C CA . ASP B 1 300 ? -3.883 19.922 -4.262 1 98.69 300 ASP B CA 1
ATOM 4935 C C . ASP B 1 300 ? -3.709 18.438 -3.957 1 98.69 300 ASP B C 1
ATOM 4937 O O . ASP B 1 300 ? -2.643 17.875 -4.199 1 98.69 300 ASP B O 1
ATOM 4941 N N . ILE B 1 301 ? -4.723 17.859 -3.346 1 98.88 301 ILE B N 1
ATOM 4942 C CA . ILE B 1 301 ? -4.848 16.406 -3.229 1 98.88 301 ILE B CA 1
ATOM 4943 C C . ILE B 1 301 ? -5.238 15.812 -4.578 1 98.88 301 ILE B C 1
ATOM 4945 O O . ILE B 1 301 ? -6.305 16.125 -5.117 1 98.88 301 ILE B O 1
ATOM 4949 N N . MET B 1 302 ? -4.383 15.023 -5.137 1 98.88 302 MET B N 1
ATOM 4950 C CA . MET B 1 302 ? -4.676 14.367 -6.41 1 98.88 302 MET B CA 1
ATOM 4951 C C . MET B 1 302 ? -5.535 13.133 -6.195 1 98.88 302 MET B C 1
ATOM 4953 O O . MET B 1 302 ? -5.266 12.328 -5.301 1 98.88 302 MET B O 1
ATOM 4957 N N . VAL B 1 303 ? -6.598 13.023 -7.004 1 98.81 303 VAL B N 1
ATOM 4958 C CA . VAL B 1 303 ? -7.543 11.93 -6.816 1 98.81 303 VAL B CA 1
ATOM 4959 C C . VAL B 1 303 ? -7.824 11.25 -8.156 1 98.81 303 VAL B C 1
ATOM 4961 O O . VAL B 1 303 ? -8.109 11.922 -9.148 1 98.81 303 VAL B O 1
ATOM 4964 N N . ARG B 1 304 ? -7.715 10.016 -8.219 1 98.25 304 ARG B N 1
ATOM 4965 C CA . ARG B 1 304 ? -8.195 9.211 -9.336 1 98.25 304 ARG B CA 1
ATOM 4966 C C . ARG B 1 304 ? -9.289 8.25 -8.883 1 98.25 304 ARG B C 1
ATOM 4968 O O . ARG B 1 304 ? -9.164 7.602 -7.844 1 98.25 304 ARG B O 1
ATOM 4975 N N . VAL B 1 305 ? -10.383 8.172 -9.656 1 97.19 305 VAL B N 1
ATOM 4976 C CA . VAL B 1 305 ? -11.531 7.336 -9.328 1 97.19 305 VAL B CA 1
ATOM 4977 C C . VAL B 1 305 ? -11.594 6.141 -10.273 1 97.19 305 VAL B C 1
ATOM 4979 O O . VAL B 1 305 ? -11.43 6.293 -11.492 1 97.19 305 VAL B O 1
ATOM 4982 N N . THR B 1 306 ? -11.695 4.98 -9.688 1 94.75 306 THR B N 1
ATOM 4983 C CA . THR B 1 306 ? -11.922 3.777 -10.477 1 94.75 306 THR B CA 1
ATOM 4984 C C . THR B 1 306 ? -13.156 3.029 -9.984 1 94.75 306 THR B C 1
ATOM 4986 O O . THR B 1 306 ? -13.367 2.898 -8.773 1 94.75 306 THR B O 1
ATOM 4989 N N . GLY B 1 307 ? -14 2.623 -10.898 1 89.75 307 GLY B N 1
ATOM 4990 C CA . GLY B 1 307 ? -15.18 1.839 -10.555 1 89.75 307 GLY B CA 1
ATOM 4991 C C . GLY B 1 307 ? -14.898 0.351 -10.461 1 89.75 307 GLY B C 1
ATOM 4992 O O . GLY B 1 307 ? -13.906 -0.135 -11.016 1 89.75 307 GLY B O 1
ATOM 4993 N N . GLU B 1 308 ? -15.633 -0.357 -9.656 1 75.38 308 GLU B N 1
ATOM 4994 C CA . GLU B 1 308 ? -15.508 -1.809 -9.578 1 75.38 308 GLU B CA 1
ATOM 4995 C C . GLU B 1 308 ? -16.078 -2.482 -10.828 1 75.38 308 GLU B C 1
ATOM 4997 O O . GLU B 1 308 ? -15.578 -3.529 -11.25 1 75.38 308 GLU B O 1
ATOM 5002 N N . SER B 1 309 ? -17.141 -1.83 -11.273 1 65.88 309 SER B N 1
ATOM 5003 C CA . SER B 1 309 ? -17.859 -2.477 -12.367 1 65.88 309 SER B CA 1
ATOM 5004 C C . SER B 1 309 ? -17.234 -2.141 -13.719 1 65.88 309 SER B C 1
ATOM 5006 O O . SER B 1 309 ? -16.672 -1.059 -13.891 1 65.88 309 SER B O 1
ATOM 5008 N N . ASP B 1 310 ? -17.109 -3.123 -14.469 1 61.22 310 ASP B N 1
ATOM 5009 C CA . ASP B 1 310 ? -16.641 -2.945 -15.844 1 61.22 310 ASP B CA 1
ATOM 5010 C C . ASP B 1 310 ? -17.688 -2.211 -16.688 1 61.22 310 ASP B C 1
ATOM 5012 O O . ASP B 1 310 ? -18.875 -2.305 -16.406 1 61.22 310 ASP B O 1
ATOM 5016 N N . GLY B 1 311 ? -17.266 -1.367 -17.609 1 61.06 311 GLY B N 1
ATOM 5017 C CA . GLY B 1 311 ? -18.047 -0.914 -18.75 1 61.06 311 GLY B CA 1
ATOM 5018 C C . GLY B 1 311 ? -18.875 0.327 -18.438 1 61.06 311 GLY B C 1
ATOM 5019 O O . GLY B 1 311 ? -19.859 0.612 -19.125 1 61.06 311 GLY B O 1
ATOM 5020 N N . GLY B 1 312 ? -18.547 0.915 -17.297 1 67.31 312 GLY B N 1
ATOM 5021 C CA . GLY B 1 312 ? -19.234 2.182 -17.078 1 67.31 312 GLY B CA 1
ATOM 5022 C C . GLY B 1 312 ? -20.578 2.029 -16.391 1 67.31 312 GLY B C 1
ATOM 5023 O O . GLY B 1 312 ? -21.297 3.01 -16.203 1 67.31 312 GLY B O 1
ATOM 5024 N N . ARG B 1 313 ? -21.031 0.834 -16.031 1 79.38 313 ARG B N 1
ATOM 5025 C CA . ARG B 1 313 ? -22.312 0.601 -15.367 1 79.38 313 ARG B CA 1
ATOM 5026 C C . ARG B 1 313 ? -22.281 1.115 -13.938 1 79.38 313 ARG B C 1
ATOM 5028 O O . ARG B 1 313 ? -21.234 1.093 -13.281 1 79.38 313 ARG B O 1
ATOM 5035 N N . PRO B 1 314 ? -23.484 1.639 -13.5 1 90.44 314 PRO B N 1
ATOM 5036 C CA . PRO B 1 314 ? -23.562 2.145 -12.125 1 90.44 314 PRO B CA 1
ATOM 5037 C C . PRO B 1 314 ? -23.266 1.066 -11.086 1 90.44 314 PRO B C 1
ATOM 5039 O O . PRO B 1 314 ? -23.641 -0.094 -11.273 1 90.44 314 PRO B O 1
ATOM 5042 N N . GLY B 1 315 ? -22.5 1.449 -10.188 1 93.25 315 GLY B N 1
ATOM 5043 C CA . GLY B 1 315 ? -22.203 0.614 -9.031 1 93.25 315 GLY B CA 1
ATOM 5044 C C . GLY B 1 315 ? -22.156 1.389 -7.727 1 93.25 315 GLY B C 1
ATOM 5045 O O . GLY B 1 315 ? -22.406 2.596 -7.707 1 93.25 315 GLY B O 1
ATOM 5046 N N . ARG B 1 316 ? -21.906 0.66 -6.625 1 95 316 ARG B N 1
ATOM 5047 C CA . ARG B 1 316 ? -21.922 1.319 -5.324 1 95 316 ARG B CA 1
ATOM 5048 C C . ARG B 1 316 ? -20.516 1.422 -4.754 1 95 316 ARG B C 1
ATOM 5050 O O . ARG B 1 316 ? -20.266 2.162 -3.797 1 95 316 ARG B O 1
ATOM 5057 N N . ARG B 1 317 ? -19.625 0.636 -5.297 1 95.38 317 ARG B N 1
ATOM 5058 C CA . ARG B 1 317 ? -18.266 0.61 -4.746 1 95.38 317 ARG B CA 1
ATOM 5059 C C . ARG B 1 317 ? -17.281 1.247 -5.711 1 95.38 317 ARG B C 1
ATOM 5061 O O . ARG B 1 317 ? -17.281 0.945 -6.906 1 95.38 317 ARG B O 1
ATOM 5068 N N . PHE B 1 318 ? -16.453 2.109 -5.203 1 96.88 318 PHE B N 1
ATOM 5069 C CA . PHE B 1 318 ? -15.422 2.803 -5.977 1 96.88 318 PHE B CA 1
ATOM 5070 C C . PHE B 1 318 ? -14.102 2.822 -5.227 1 96.88 318 PHE B C 1
ATOM 5072 O O . PHE B 1 318 ? -14.07 2.906 -3.998 1 96.88 318 PHE B O 1
ATOM 5079 N N . TRP B 1 319 ? -13.062 2.682 -5.98 1 97.38 319 TRP B N 1
ATOM 5080 C CA . TRP B 1 319 ? -11.734 2.938 -5.438 1 97.38 319 TRP B CA 1
ATOM 5081 C C . TRP B 1 319 ? -11.305 4.375 -5.703 1 97.38 319 TRP B C 1
ATOM 5083 O O . TRP B 1 319 ? -11.375 4.852 -6.84 1 97.38 319 TRP B O 1
ATOM 5093 N N . LEU B 1 320 ? -10.906 5.066 -4.672 1 98.5 320 LEU B N 1
ATOM 5094 C CA . LEU B 1 320 ? -10.195 6.336 -4.789 1 98.5 320 LEU B CA 1
ATOM 5095 C C . LEU B 1 320 ? -8.711 6.156 -4.508 1 98.5 320 LEU B C 1
ATOM 5097 O O . LEU B 1 320 ? -8.328 5.551 -3.504 1 98.5 320 LEU B O 1
ATOM 5101 N N . TRP B 1 321 ? -7.922 6.605 -5.422 1 98.75 321 TRP B N 1
ATOM 5102 C CA . TRP B 1 321 ? -6.48 6.715 -5.215 1 98.75 321 TRP B CA 1
ATOM 5103 C C . TRP B 1 321 ? -6.078 8.164 -4.953 1 98.75 321 TRP B C 1
ATOM 5105 O O . TRP B 1 321 ? -6.219 9.016 -5.828 1 98.75 321 TRP B O 1
ATOM 5115 N N . LEU B 1 322 ? -5.605 8.406 -3.754 1 98.94 322 LEU B N 1
ATOM 5116 C CA . LEU B 1 322 ? -5.223 9.758 -3.371 1 98.94 322 LEU B CA 1
ATOM 5117 C C . LEU B 1 322 ? -3.703 9.898 -3.309 1 98.94 322 LEU B C 1
ATOM 5119 O O . LEU B 1 322 ? -3.012 8.977 -2.857 1 98.94 322 LEU B O 1
ATOM 5123 N N . ALA B 1 323 ? -3.199 11.039 -3.715 1 98.94 323 ALA B N 1
ATOM 5124 C CA . ALA B 1 323 ? -1.791 11.391 -3.555 1 98.94 323 ALA B CA 1
ATOM 5125 C C . ALA B 1 323 ? -1.637 12.859 -3.176 1 98.94 323 ALA B C 1
ATOM 5127 O O . ALA B 1 323 ? -2.369 13.719 -3.676 1 98.94 323 ALA B O 1
ATOM 5128 N N . ALA B 1 324 ? -0.725 13.148 -2.258 1 98.88 324 ALA B N 1
ATOM 5129 C CA . ALA B 1 324 ? -0.486 14.539 -1.867 1 98.88 324 ALA B CA 1
ATOM 5130 C C . ALA B 1 324 ? 0.929 14.719 -1.324 1 98.88 324 ALA B C 1
ATOM 5132 O O . ALA B 1 324 ? 1.491 13.805 -0.721 1 98.88 324 ALA B O 1
ATOM 5133 N N . ASP B 1 325 ? 1.509 15.859 -1.566 1 98.69 325 ASP B N 1
ATOM 5134 C CA . ASP B 1 325 ? 2.703 16.297 -0.847 1 98.69 325 ASP B CA 1
ATOM 5135 C C . ASP B 1 325 ? 2.396 16.547 0.627 1 98.69 325 ASP B C 1
ATOM 5137 O O . ASP B 1 325 ? 1.773 17.547 0.974 1 98.69 325 ASP B O 1
ATOM 5141 N N . ASN B 1 326 ? 2.854 15.602 1.427 1 97.94 326 ASN B N 1
ATOM 5142 C CA . ASN B 1 326 ? 2.436 15.633 2.824 1 97.94 326 ASN B CA 1
ATOM 5143 C C . ASN B 1 326 ? 2.932 16.891 3.533 1 97.94 326 ASN B C 1
ATOM 5145 O O . ASN B 1 326 ? 2.209 17.469 4.34 1 97.94 326 ASN B O 1
ATOM 5149 N N . LEU B 1 327 ? 4.117 17.359 3.232 1 98.12 327 LEU B N 1
ATOM 5150 C CA . LEU B 1 327 ? 4.668 18.531 3.891 1 98.12 327 LEU B CA 1
ATOM 5151 C C . LEU B 1 327 ? 3.971 19.812 3.41 1 98.12 327 LEU B C 1
ATOM 5153 O O . LEU B 1 327 ? 3.621 20.672 4.215 1 98.12 327 LEU B O 1
ATOM 5157 N N . LYS B 1 328 ? 3.766 19.891 2.15 1 98.31 328 LYS B N 1
ATOM 5158 C CA . LYS B 1 328 ? 3.094 21.062 1.6 1 98.31 328 LYS B CA 1
ATOM 5159 C C . LYS B 1 328 ? 1.644 21.141 2.07 1 98.31 328 LYS B C 1
ATOM 5161 O O . LYS B 1 328 ? 1.167 22.203 2.465 1 98.31 328 LYS B O 1
ATOM 5166 N N . LEU B 1 329 ? 0.944 20.016 2.004 1 98.69 329 LEU B N 1
ATOM 5167 C CA . LEU B 1 329 ? -0.441 19.984 2.459 1 98.69 329 LEU B CA 1
ATOM 5168 C C . LEU B 1 329 ? -0.541 20.375 3.928 1 98.69 329 LEU B C 1
ATOM 5170 O O . LEU B 1 329 ? -1.457 21.109 4.316 1 98.69 329 LEU B O 1
ATOM 5174 N N . ALA B 1 330 ? 0.372 19.875 4.742 1 98.5 330 ALA B N 1
ATOM 5175 C CA . ALA B 1 330 ? 0.397 20.234 6.16 1 98.5 330 ALA B CA 1
ATOM 5176 C C . ALA B 1 330 ? 0.601 21.734 6.34 1 98.5 330 ALA B C 1
ATOM 5178 O O . ALA B 1 330 ? -0.081 22.359 7.152 1 98.5 330 ALA B O 1
ATOM 5179 N N . ALA B 1 331 ? 1.54 22.297 5.59 1 98.19 331 ALA B N 1
ATOM 5180 C CA . ALA B 1 331 ? 1.825 23.719 5.664 1 98.19 331 ALA B CA 1
ATOM 5181 C C . ALA B 1 331 ? 0.612 24.547 5.238 1 98.19 331 ALA B C 1
ATOM 5183 O O . ALA B 1 331 ? 0.246 25.516 5.91 1 98.19 331 ALA B O 1
ATOM 5184 N N . LEU B 1 332 ? 0.018 24.125 4.168 1 98.5 332 LEU B N 1
ATOM 5185 C CA . LEU B 1 332 ? -1.125 24.859 3.637 1 98.5 332 LEU B CA 1
ATOM 5186 C C . LEU B 1 332 ? -2.305 24.812 4.598 1 98.5 332 LEU B C 1
ATOM 5188 O O . LEU B 1 332 ? -3 25.812 4.801 1 98.5 332 LEU B O 1
ATOM 5192 N N . ASN B 1 333 ? -2.549 23.641 5.191 1 98.5 333 ASN B N 1
ATOM 5193 C CA . ASN B 1 333 ? -3.602 23.547 6.195 1 98.5 333 ASN B CA 1
ATOM 5194 C C . ASN B 1 333 ? -3.301 24.422 7.41 1 98.5 333 ASN B C 1
ATOM 5196 O O . ASN B 1 333 ? -4.203 25.031 7.977 1 98.5 333 ASN B O 1
ATOM 5200 N N . ALA B 1 334 ? -2.061 24.453 7.84 1 98.38 334 ALA B N 1
ATOM 5201 C CA . ALA B 1 334 ? -1.662 25.297 8.969 1 98.38 334 ALA B CA 1
ATOM 5202 C C . ALA B 1 334 ? -1.921 26.766 8.672 1 98.38 334 ALA B C 1
ATOM 5204 O O . ALA B 1 334 ? -2.422 27.5 9.531 1 98.38 334 ALA B O 1
ATOM 5205 N N . ILE B 1 335 ? -1.592 27.172 7.477 1 97.56 335 ILE B N 1
ATOM 5206 C CA . ILE B 1 335 ? -1.801 28.562 7.066 1 97.56 335 ILE B CA 1
ATOM 5207 C C . ILE B 1 335 ? -3.297 28.859 7.02 1 97.56 335 ILE B C 1
ATOM 5209 O O . ILE B 1 335 ? -3.73 29.938 7.43 1 97.56 335 ILE B O 1
ATOM 5213 N N . ALA B 1 336 ? -4.059 27.922 6.531 1 97.44 336 ALA B N 1
ATOM 5214 C CA . ALA B 1 336 ? -5.512 28.062 6.539 1 97.44 336 ALA B CA 1
ATOM 5215 C C . ALA B 1 336 ? -6.035 28.234 7.961 1 97.44 336 ALA B C 1
ATOM 5217 O O . ALA B 1 336 ? -6.945 29.031 8.203 1 97.44 336 ALA B O 1
ATOM 5218 N N . CYS B 1 337 ? -5.496 27.484 8.891 1 97.31 337 CYS B N 1
ATOM 5219 C CA . CYS B 1 337 ? -5.863 27.609 10.297 1 97.31 337 CYS B CA 1
ATOM 5220 C C . CYS B 1 337 ? -5.562 29.016 10.812 1 97.31 337 CYS B C 1
ATOM 5222 O O . CYS B 1 337 ? -6.395 29.625 11.484 1 97.31 337 CYS B O 1
ATOM 5224 N N . ALA B 1 338 ? -4.383 29.516 10.484 1 95.88 338 ALA B N 1
ATOM 5225 C CA . ALA B 1 338 ? -4.012 30.875 10.891 1 95.88 338 ALA B CA 1
ATOM 5226 C C . ALA B 1 338 ? -4.969 31.906 10.305 1 95.88 338 ALA B C 1
ATOM 5228 O O . ALA B 1 338 ? -5.336 32.875 10.977 1 95.88 338 ALA B O 1
ATOM 5229 N N . SER B 1 339 ? -5.344 31.688 9.055 1 93.88 339 SER B N 1
ATOM 5230 C CA . SER B 1 339 ? -6.281 32.594 8.391 1 93.88 339 SER B CA 1
ATOM 5231 C C . SER B 1 339 ? -7.633 32.594 9.102 1 93.88 339 SER B C 1
ATOM 5233 O O . SER B 1 339 ? -8.266 33.656 9.234 1 93.88 339 SER B O 1
ATOM 5235 N N . GLU B 1 340 ? -8.047 31.438 9.492 1 92.75 340 GLU B N 1
ATOM 5236 C CA . GLU B 1 340 ? -9.281 31.344 10.266 1 92.75 340 GLU B CA 1
ATOM 5237 C C . GLU B 1 340 ? -9.172 32.125 11.578 1 92.75 340 GLU B C 1
ATOM 5239 O O . GLU B 1 340 ? -10.102 32.812 11.969 1 92.75 340 GLU B O 1
ATOM 5244 N N . LEU B 1 341 ? -8.039 32 12.234 1 93.19 341 LEU B N 1
ATOM 5245 C CA . LEU B 1 341 ? -7.809 32.688 13.508 1 93.19 341 LEU B CA 1
ATOM 5246 C C . LEU B 1 341 ? -7.703 34.188 13.312 1 93.19 341 LEU B C 1
ATOM 5248 O O . LEU B 1 341 ? -8.125 34.969 14.18 1 93.19 341 LEU B O 1
ATOM 5252 N N . ARG B 1 342 ? -7.133 34.562 12.219 1 89.5 342 ARG B N 1
ATOM 5253 C CA . ARG B 1 342 ? -6.988 35.969 11.867 1 89.5 342 ARG B CA 1
ATOM 5254 C C . ARG B 1 342 ? -8.344 36.656 11.828 1 89.5 342 ARG B C 1
ATOM 5256 O O . ARG B 1 342 ? -8.477 37.812 12.266 1 89.5 342 ARG B O 1
ATOM 5263 N N . ARG B 1 343 ? -9.305 35.938 11.375 1 85.44 343 ARG B N 1
ATOM 5264 C CA . ARG B 1 343 ? -10.648 36.5 11.234 1 85.44 343 ARG B CA 1
ATOM 5265 C C . ARG B 1 343 ? -11.273 36.75 12.602 1 85.44 343 ARG B C 1
ATOM 5267 O O . ARG B 1 343 ? -12.211 37.562 12.711 1 85.44 343 ARG B O 1
ATOM 5274 N N . LEU B 1 344 ? -10.75 36.094 13.57 1 84.5 344 LEU B N 1
ATOM 5275 C CA . LEU B 1 344 ? -11.273 36.25 14.922 1 84.5 344 LEU B CA 1
ATOM 5276 C C . LEU B 1 344 ? -10.602 37.438 15.625 1 84.5 344 LEU B C 1
ATOM 5278 O O . LEU B 1 344 ? -11.109 37.938 16.641 1 84.5 344 LEU B O 1
ATOM 5282 N N . ARG B 1 345 ? -9.438 37.812 15.219 1 76.5 345 ARG B N 1
ATOM 5283 C CA . ARG B 1 345 ? -8.695 38.875 15.883 1 76.5 345 ARG B CA 1
ATOM 5284 C C . ARG B 1 345 ? -9.328 40.25 15.609 1 76.5 345 ARG B C 1
ATOM 5286 O O . ARG B 1 345 ? -9.805 40.5 14.5 1 76.5 345 ARG B O 1
ATOM 5293 N N . PRO B 1 346 ? -9.82 41 16.75 1 60.59 346 PRO B N 1
ATOM 5294 C CA . PRO B 1 346 ? -10.445 42.312 16.594 1 60.59 346 PRO B CA 1
ATOM 5295 C C . PRO B 1 346 ? -9.641 43.25 15.688 1 60.59 346 PRO B C 1
ATOM 5297 O O . PRO B 1 346 ? -8.414 43.156 15.648 1 60.59 346 PRO B O 1
ATOM 5300 N N . LEU B 1 347 ? -10.258 43.688 14.438 1 52.75 347 LEU B N 1
ATOM 5301 C CA . LEU B 1 347 ? -9.633 44.719 13.633 1 52.75 347 LEU B CA 1
ATOM 5302 C C . LEU B 1 347 ? -9.273 45.938 14.492 1 52.75 347 LEU B C 1
ATOM 5304 O O . LEU B 1 347 ? -10.141 46.5 15.156 1 52.75 347 LEU B O 1
ATOM 5308 N N . GLY B 1 348 ? -8.383 45.875 15.289 1 42.34 348 GLY B N 1
ATOM 5309 C CA . GLY B 1 348 ? -8.008 47.031 16.109 1 42.34 348 GLY B CA 1
ATOM 5310 C C . GLY B 1 348 ? -8.117 48.344 15.375 1 42.34 348 GLY B C 1
ATOM 5311 O O . GLY B 1 348 ? -7.457 48.562 14.359 1 42.34 348 GLY B O 1
ATOM 5312 N N . LYS B 1 349 ? -9.266 49.031 15.188 1 41.12 349 LYS B N 1
ATOM 5313 C CA . LYS B 1 349 ? -9.227 50.5 15.086 1 41.12 349 LYS B CA 1
ATOM 5314 C C . LYS B 1 349 ? -8.453 51.125 16.25 1 41.12 349 LYS B C 1
ATOM 5316 O O . LYS B 1 349 ? -8.805 50.938 17.406 1 41.12 349 LYS B O 1
ATOM 5321 N N . VAL B 1 350 ? -7.109 51.094 16.188 1 35.09 350 VAL B N 1
ATOM 5322 C CA . VAL B 1 350 ? -6.492 52.125 17.016 1 35.09 350 VAL B CA 1
ATOM 5323 C C . VAL B 1 350 ? -7.254 53.438 16.875 1 35.09 350 VAL B C 1
ATOM 5325 O O . VAL B 1 350 ? -7.324 54 15.773 1 35.09 350 VAL B O 1
ATOM 5328 N N . GLN B 1 351 ? -8.273 53.531 17.719 1 25.7 351 GLN B N 1
ATOM 5329 C CA . GLN B 1 351 ? -8.508 54.938 18.047 1 25.7 351 GLN B CA 1
ATOM 5330 C C . GLN B 1 351 ? -7.266 55.594 18.656 1 25.7 351 GLN B C 1
ATOM 5332 O O . GLN B 1 351 ? -6.582 54.969 19.469 1 25.7 351 GLN B O 1
#

pLDDT: mean 92.47, std 10.99, range [25.59, 98.94]

Foldseek 3Di:
DPLDAAEEEEEACVWLLNVLLQQVCCVDPNVRHHYAAEYDPVQFQDWDDRHPHIDTYHYDDLCVLARHAEYEYDRELVVCVVHLVSNLVNPYEYEYAHCNCVPPPLEAEDFVLLVVLCCVPDPPPADDDASPRSYYYDAALLLNLVSNLQSLCCVPFNWPAKEKEKADALPVVTDVSLVQLVQQQVCVVVVHDRDAAQFVDNQHVDKAQAGDPNHVDGPVVVFVRSQVSNCRHNSPRGHRYHYTYMHHSHHWKMKMKMKIFTPDWDWQVVSQVSSDDPQEAEDEPVDDADDRVVQVPPRHWYWYKDDPDPDGGTDGMIIIITIHGRSNNSSVSSVVVSVSVVVNPPPPPPD/DPLDAAEEEEEACVWLLNVLLQQVCCVDPNVSHHYAAEYDPVQFQDWDDRHPDIDTYHYDDLCVLARHQAYEYDRELVVCVVHLVSNLVNPHEYEYARCNCVPPPLEAEDFVLLVVLCCVPDPPPADDDASPRSYYYDAALLLNLVSNLQSLCCVPFNWPAKEKEKADALPVVTDVSLVQLVQQQVCVVVVHDRDAAQFVDNQHVDKAQAGDPNHVDGPVVVFVRSQVSNCRHNSPRGHRYHYTYMHHSHHWKMKMKMKIFTPDWDWQVVSQVSSDDPQEAEDEPVDDADDRVVQVPPRHWYWYKDDPDPDGGTDGMIIIITIHGRSNNSSVSSVVVSVSVVVNPPPPPPD

Organism: NCBI:txid570835

Radius of gyration: 28.42 Å; Cα contacts (8 Å, |Δi|>4): 1576; chains: 2; bounding box: 54×112×58 Å

=== Feature glossary ===
Feature key, reading from the visual/contextual features back to the raw sequence:

Rendered structure images. Structure images are PyMOL renders from six orthogonal camera directions. Cartoon representation draws helices as coils and strands as arrows; sticks shows the backbone as bonds; surface shows the solvent-excluded envelope. Rainbow coloring maps sequence position to hue (blue→red, N→C); chain coloring assigns a distinct color per polypeptide.

Contact-map, Ramachandran, and PAE plots. Three diagnostic plots accompany the record. The Cα contact map visualizes the tertiary structure as a 2D adjacency matrix (8 Å cutoff, sequence-local contacts suppressed). The Ramachan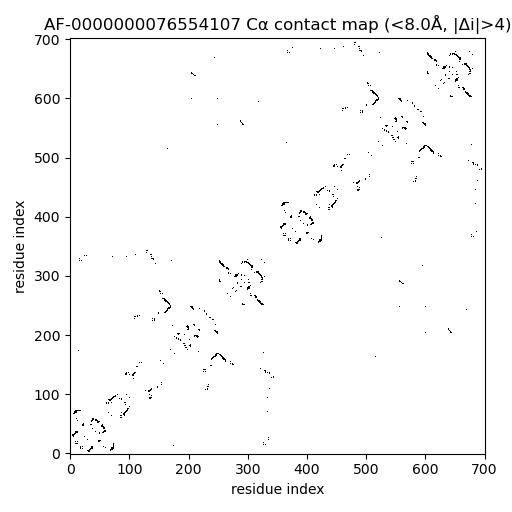dran plot shows the distribution of backbone (φ, ψ) torsions, with points in the α and β basins reflecting secondary structure content. The PAE plot shows AlphaFold's inter-residue confidence as a color matrix.

InterPro / GO / CATH / organism. The annotation block draws on four external resources. InterPro: which protein families and domains the sequence belongs to. GO: standardized terms for what the protein does, what process it participates in, and where in the cell it acts. CATH: which structural fold it has in the CATH hierarchy. Organism: the species of origin.

Nearest PDB structures. Structural nearest neighbors (via Foldseek easy-search vs the PDB). Reported per hit: target PDB id, E-value, and alignment TM-score. A TM-score above ~0.5 is the conventional threshold for 'same fold'.

Predicted aligned error. Predicted aligned error is AlphaFold's pairwise confidence. Unlike pLDDT (per-residue), PAE is per-residue-pair and captures whether two parts of the structure are correctly placed relative to each other. Units are ångströms of expected positional error.

Solvent-accessible surface area. SASA measures how much of the protein is reachable by solvent. It is computed by rolling a water-sized probe over the atomic surface and summing the exposed area (Å²). Per-residue SASA distinguishes core (buried, low SASA) from surface (exposed, high SASA) residues; total SASA is a whole-molecule size measure.

B-factor. Crystallographic B-factors measure how much each atom's electron density is smeared out, in Å². They rise in mobile loops and surface residues and fall in the buried interior. In AlphaFold models this column is repurposed to hold pLDDT instead.

pLDDT. For AlphaFold models, the B-factor field carries pLDDT — the model's own estimate of local accuracy on a 0–100 scale. Regions with pLDDT<50 should be treated as essentially unmodeled; they often correspond to intrinsically disordered segments.

Backbone torsions (φ/ψ). φ (phi) and ψ (psi) are the two rotatable backbone dihedrals per residue: φ is the C(i-1)–N–Cα–C torsion, ψ is the N–Cα–C–N(i+1) torsion, both in degrees on (−180°, 180°]. α-helical residues cluster near (−60°, −45°); β-strand residues near (−120°, +130°). A Ramachandran plot is simply a scatter of (φ, ψ) for every residue.

Radius of gyration, Cα contacts, bounding box. Radius of gyration (Rg) is the root-mean-square distance of Cα atoms from their centroid — a single number for overall size and compactness. A globular domain of N residues has Rg ≈ 2.2·N^0.38 Å; an extended or disordered chain has a much larger Rg. The Cα contact count is the number of residue pairs whose Cα atoms are within 8 Å and are more than four positions apart in sequence — a standard proxy for tertiary packing density. The bounding box is the smallest axis-aligned box enclosing all Cα atoms.

Secondary structure (3-state, P-SEA). Three-state secondary structure (P-SEA) collapses the eight DSSP classes into helix (a), strand (b), and coil (c). P-SEA assigns these from Cα geometry alone — distances and angles — without requiring backbone oxygens, so it works on any Cα trace.

Secondary structure (8-state, DSSP). Secondary structure is the local, repeating backbone conformation. DSSP classifies it into eight states by reading the hydrogen-bond network: three helix types (H, G, I), two β types (E, B), two non-regular types (T, S), and unstructured coil (-).

Foldseek 3Di. The Foldseek 3Di string encodes local tertiary geometry as a 20-letter alphabet — one character per residue — derived from the relative positions of nearby Cα atoms. Unlike the amino-acid sequence, 3Di is a direct function of the 3D structure, so two proteins with the same fold have similar 3Di strings even at low sequence identity.

mmCIF coordinates. Structure coordinates are given as an mmCIF _atom_site loop: one row per atom with element, residue name, chain id, sequence number, and x/y/z position in Å. Only the four main-chain atoms per residue are included here; side chains are omitted to keep the record compact.

Sequence. This is the polypeptide sequence — one letter per residue, N-terminus first. Length ranges from a few dozen residues for small domains to over a thousand for large multi-domain proteins.